Protein AF-0000000086640316 (afdb_homodimer)

Solvent-accessible surface area (backbone atoms only — not comparable to full-atom values): 26569 Å² total; per-residue (Å²): 128,86,89,76,91,77,86,80,86,77,82,91,82,86,88,75,83,75,81,79,81,77,82,80,77,76,78,78,85,74,84,68,70,74,56,56,62,60,48,48,52,52,46,47,51,46,48,49,53,45,44,47,49,49,46,50,43,46,52,51,49,54,66,62,43,79,70,62,70,73,66,68,62,66,74,60,48,73,44,58,22,76,91,43,57,69,46,12,51,75,63,55,25,41,77,38,71,64,75,37,25,34,26,30,55,71,35,43,54,71,67,53,36,49,53,46,51,54,57,43,54,33,72,84,37,67,75,32,43,56,48,38,14,70,36,76,82,63,80,45,65,51,86,40,69,71,57,50,60,63,34,61,78,35,68,38,24,24,28,44,66,55,51,44,45,42,40,42,49,49,41,54,46,56,51,33,42,72,75,59,77,30,82,42,74,46,91,74,51,68,69,54,51,53,52,36,40,51,51,42,51,48,45,70,73,46,22,70,68,68,68,57,71,46,65,61,38,73,49,57,26,41,72,38,49,40,74,80,129,84,92,74,88,71,92,77,86,90,79,84,84,87,86,82,84,82,83,75,83,81,79,84,77,82,77,80,86,76,81,71,71,82,59,62,65,68,51,52,56,55,49,51,55,47,52,52,55,46,46,50,51,49,48,54,44,46,52,54,49,53,68,62,47,78,72,64,68,72,65,70,63,69,75,60,48,73,42,56,22,76,90,42,57,68,47,12,50,76,62,53,25,41,79,38,72,64,76,37,26,34,26,30,55,70,34,43,55,71,66,54,35,49,53,46,51,54,58,44,53,33,72,84,37,68,76,30,43,56,47,38,13,69,36,76,83,64,78,46,66,52,85,41,69,72,58,50,60,63,33,61,79,36,68,38,25,23,28,45,67,55,51,44,46,41,40,41,50,48,42,54,46,55,50,34,43,72,76,60,76,29,81,42,75,47,90,75,50,68,69,54,51,53,51,36,40,50,51,43,50,49,44,70,73,44,23,70,69,67,69,57,71,44,65,63,38,70,48,56,25,42,72,39,49,40,74,81

Organism: NCBI:txid1208366

Radius of gyration: 44.13 Å; Cα contacts (8 Å, |Δi|>4): 581; chains: 2; bounding box: 99×135×116 Å

InterPro domains:
  IPR053008 Phomopsin biosynthesis-associated protein [PTHR35896] (7-208)

pLDDT: mean 74.94, std 29.85, range [15.37, 98.88]

Sequence (456 aa):
MMPSQFYTKLSQREEGAPTSAEHEHNEAPRTKSHSYVRTCAFVFLGIFAGGICVFLGFIAHETVASTSSYNSSTPTTELHCGNSSTEARALGCVFDLLTNNWMPEYCSDPYTDSEFREWVLDPQRQLGPWAYFYDEKAQQKVSSEEDLSKMIGKHVYTTTENHLAHCTFLARRMHRLIVGEIAAVAHNTFAHTMHCTSAILEGIETSQELAGSQIGSTFDVGLVSCWVMMPSQFYTKLSQREEGAPTSAEHEHNEAPRTKSHSYVRTCAFVFLGIFAGGICVFLGFIAHETVASTSSYNSSTPTTELHCGNSSTEARALGCVFDLLTNNWMPEYCSDPYTDSEFREWVLDPQRQLGPWAYFYDEKAQQKVSSEEDLSKMIGKHVYTTTENHLAHCTFLARRMHRLIVGEIAAVAHNTFAHTMHCTSAILEGIETSQELAGSQIGSTFDVGLVSCWV

Structure (mmCIF, N/CA/C/O backbone):
data_AF-0000000086640316-model_v1
#
loop_
_entity.id
_entity.type
_entity.pdbx_description
1 polymer 'Major facilitator superfamily transporter'
#
loop_
_atom_site.group_PDB
_atom_site.id
_atom_site.type_symbol
_atom_site.label_atom_id
_atom_site.label_alt_id
_atom_site.label_comp_id
_atom_site.label_asym_id
_atom_site.label_entity_id
_atom_site.label_seq_id
_atom_site.pdbx_PDB_ins_code
_atom_site.Cartn_x
_atom_site.Cartn_y
_atom_site.Cartn_z
_atom_site.occupancy
_atom_site.B_iso_or_equiv
_atom_site.auth_seq_id
_atom_site.auth_comp_id
_atom_site.auth_asym_id
_atom_site.auth_atom_id
_atom_site.pdbx_PDB_model_num
ATOM 1 N N . MET A 1 1 ? -6.305 43.719 -54.938 1 19.06 1 MET A N 1
ATOM 2 C CA . MET A 1 1 ? -5.672 44.531 -55.969 1 19.06 1 MET A CA 1
ATOM 3 C C . MET A 1 1 ? -4.914 45.688 -55.375 1 19.06 1 MET A C 1
ATOM 5 O O . MET A 1 1 ? -4.254 46.438 -56.094 1 19.06 1 MET A O 1
ATOM 9 N N . MET A 1 2 ? -5.141 46.062 -54.125 1 17.16 2 MET A N 1
ATOM 10 C CA . MET A 1 2 ? -4.816 47.5 -54.156 1 17.16 2 MET A CA 1
ATOM 11 C C . MET A 1 2 ? -3.318 47.719 -54.344 1 17.16 2 MET A C 1
ATOM 13 O O . MET A 1 2 ? -2.518 46.812 -54 1 17.16 2 MET A O 1
ATOM 17 N N . PRO A 1 3 ? -2.922 49.062 -54.156 1 17.39 3 PRO A N 1
ATOM 18 C CA . PRO A 1 3 ? -2.152 49.969 -55.031 1 17.39 3 PRO A CA 1
ATOM 19 C C . PRO A 1 3 ? -0.675 50.031 -54.656 1 17.39 3 PRO A C 1
ATOM 21 O O . PRO A 1 3 ? -0.276 49.5 -53.594 1 17.39 3 PRO A O 1
ATOM 24 N N . SER A 1 4 ? -0.244 51.219 -54.156 1 16.19 4 SER A N 1
ATOM 25 C CA . SER A 1 4 ? 0.492 52.219 -54.906 1 16.19 4 SER A CA 1
ATOM 26 C C . SER A 1 4 ? 1.957 52.281 -54.469 1 16.19 4 SER A C 1
ATOM 28 O O . SER A 1 4 ? 2.854 52.219 -55.312 1 16.19 4 SER A O 1
ATOM 30 N N . GLN A 1 5 ? 2.334 53.156 -53.406 1 16.69 5 GLN A N 1
ATOM 31 C CA . GLN A 1 5 ? 3.076 54.344 -53.844 1 16.69 5 GLN A CA 1
ATOM 32 C C . GLN A 1 5 ? 4.578 54.094 -53.844 1 16.69 5 GLN A C 1
ATOM 34 O O . GLN A 1 5 ? 5.066 53.312 -53 1 16.69 5 GLN A O 1
ATOM 39 N N . PHE A 1 6 ? 5.348 54.781 -54.562 1 16.12 6 PHE A N 1
ATOM 40 C CA . PHE A 1 6 ? 6.508 54.781 -55.438 1 16.12 6 PHE A CA 1
ATOM 41 C C . PHE A 1 6 ? 7.77 55.188 -54.688 1 16.12 6 PHE A C 1
ATOM 43 O O . PHE A 1 6 ? 8.797 54.5 -54.781 1 16.12 6 PHE A O 1
ATOM 50 N N . TYR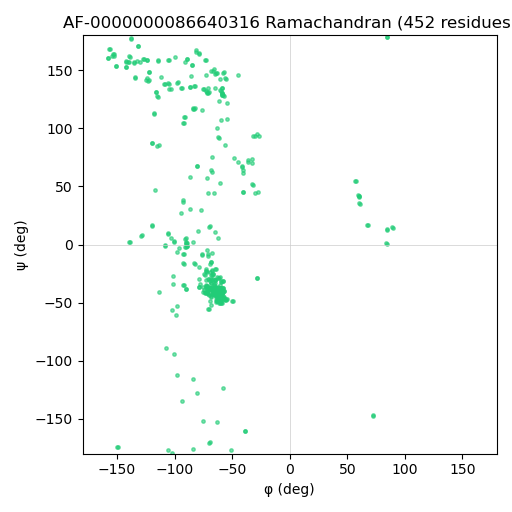 A 1 7 ? 7.852 56.406 -53.906 1 16.42 7 TYR A N 1
ATOM 51 C CA . TYR A 1 7 ? 8.781 57.312 -54.531 1 16.42 7 TYR A CA 1
ATOM 52 C C . TYR A 1 7 ? 10.219 57 -54.125 1 16.42 7 TYR A C 1
ATOM 54 O O . TYR A 1 7 ? 10.453 56.344 -53.125 1 16.42 7 TYR A O 1
ATOM 62 N N . THR A 1 8 ? 11.305 57.906 -54.625 1 15.83 8 THR A N 1
ATOM 63 C CA . THR A 1 8 ? 12.531 58.062 -55.406 1 15.83 8 THR A CA 1
ATOM 64 C C . THR A 1 8 ? 13.688 58.5 -54.5 1 15.83 8 THR A C 1
ATOM 66 O O . THR A 1 8 ? 13.75 59.656 -54.062 1 15.83 8 THR A O 1
ATOM 69 N N . LYS A 1 9 ? 13.953 57.938 -53.375 1 17.16 9 LYS A N 1
ATOM 70 C CA . LYS A 1 9 ? 14.875 58.562 -52.406 1 17.16 9 LYS A CA 1
ATOM 71 C C . LYS A 1 9 ? 16.234 58.812 -53.062 1 17.16 9 LYS A C 1
ATOM 73 O O . LYS A 1 9 ? 16.969 57.844 -53.344 1 17.16 9 LYS A O 1
ATOM 78 N N . LEU A 1 10 ? 16.297 59.906 -53.688 1 16.38 10 LEU A N 1
ATOM 79 C CA . LEU A 1 10 ? 17.328 60.281 -54.656 1 16.38 10 LEU A CA 1
ATOM 80 C C . LEU A 1 10 ? 18.703 60.344 -53.969 1 16.38 10 LEU A C 1
ATOM 82 O O . LEU A 1 10 ? 18.781 60.406 -52.75 1 16.38 10 LEU A O 1
ATOM 86 N N . SER A 1 11 ? 19.672 61.25 -54.562 1 15.37 11 SER A N 1
ATOM 87 C CA . SER A 1 11 ? 20.922 61.188 -55.312 1 15.37 11 SER A CA 1
ATOM 88 C C . SER A 1 11 ? 22.078 61.75 -54.5 1 15.37 11 SER A C 1
ATOM 90 O O . SER A 1 11 ? 23.188 61.188 -54.531 1 15.37 11 SER A O 1
ATOM 92 N N . GLN A 1 12 ? 21.969 62.969 -53.656 1 16.11 12 GLN A N 1
ATOM 93 C CA . GLN A 1 12 ? 22.844 64 -54.156 1 16.11 12 GLN A CA 1
ATOM 94 C C . GLN A 1 12 ? 24.281 63.812 -53.688 1 16.11 12 GLN A C 1
ATOM 96 O O . GLN A 1 12 ? 24.516 63.25 -52.594 1 16.11 12 GLN A O 1
ATOM 101 N N . ARG A 1 13 ? 25.312 64.625 -54.344 1 16.19 13 ARG A N 1
ATOM 102 C CA . ARG A 1 13 ? 26.625 64.562 -54.969 1 16.19 13 ARG A CA 1
ATOM 103 C C . ARG A 1 13 ? 27.719 65 -54 1 16.19 13 ARG A C 1
ATOM 105 O O . ARG A 1 13 ? 28.766 64.312 -53.906 1 16.19 13 ARG A O 1
ATOM 112 N N . GLU A 1 14 ? 27.688 66.375 -53.438 1 16.97 14 GLU A N 1
ATOM 113 C CA . GLU A 1 14 ? 28.734 67.188 -54.031 1 16.97 14 GLU A CA 1
ATOM 114 C C . GLU A 1 14 ? 30.094 66.938 -53.375 1 16.97 14 GLU A C 1
ATOM 116 O O . GLU A 1 14 ? 30.172 66.188 -52.375 1 16.97 14 GLU A O 1
ATOM 121 N N . GLU A 1 15 ? 30.797 68.125 -52.906 1 18.8 15 GLU A N 1
ATOM 122 C CA . GLU A 1 15 ? 31.969 68.875 -53.344 1 18.8 15 GLU A CA 1
ATOM 123 C C . GLU A 1 15 ? 33.188 68.562 -52.5 1 18.8 15 GLU A C 1
ATOM 125 O O . GLU A 1 15 ? 33.094 68 -51.406 1 18.8 15 GLU A O 1
ATOM 130 N N . GLY A 1 16 ? 34.406 69.25 -52.812 1 19.17 16 GLY A N 1
ATOM 131 C CA . GLY A 1 16 ? 35.812 69.125 -53.188 1 19.17 16 GLY A CA 1
ATOM 132 C C . GLY A 1 16 ? 36.75 69.375 -52 1 19.17 16 GLY A C 1
ATOM 133 O O . GLY A 1 16 ? 37.969 69.375 -52.188 1 19.17 16 GLY A O 1
ATOM 134 N N . ALA A 1 17 ? 36.281 69.562 -50.781 1 18.78 17 ALA A N 1
ATOM 135 C CA . ALA A 1 17 ? 37.125 70.625 -50.156 1 18.78 17 ALA A CA 1
ATOM 136 C C . ALA A 1 17 ? 38.562 70.125 -50 1 18.78 17 ALA A C 1
ATOM 138 O O . ALA A 1 17 ? 38.812 69 -49.594 1 18.78 17 ALA A O 1
ATOM 139 N N . PRO A 1 18 ? 39.562 71 -50.375 1 20.92 18 PRO A N 1
ATOM 140 C CA . PRO A 1 18 ? 40.938 70.812 -50.812 1 20.92 18 PRO A CA 1
ATOM 141 C C . PRO A 1 18 ? 41.906 70.562 -49.656 1 20.92 18 PRO A C 1
ATOM 143 O O . PRO A 1 18 ? 43.094 70.375 -49.875 1 20.92 18 PRO A O 1
ATOM 146 N N . THR A 1 19 ? 41.469 70.312 -48.438 1 19.72 19 THR A N 1
ATOM 147 C CA . THR A 1 19 ? 42.312 70.938 -47.438 1 19.72 19 THR A CA 1
ATOM 148 C C . THR A 1 19 ? 43.75 70.438 -47.594 1 19.72 19 THR A C 1
ATOM 150 O O . THR A 1 19 ? 44 69.312 -47.938 1 19.72 19 THR A O 1
ATOM 153 N N . SER A 1 20 ? 44.75 71.375 -47.25 1 19.83 20 SER A N 1
ATOM 154 C CA . SER A 1 20 ? 46.125 71.75 -47.469 1 19.83 20 SER A CA 1
ATOM 155 C C . SER A 1 20 ? 47.094 70.75 -46.812 1 19.83 20 SER A C 1
ATOM 157 O O . SER A 1 20 ? 46.812 70.25 -45.75 1 19.83 20 SER A O 1
ATOM 159 N N . ALA A 1 21 ? 48.188 70.312 -47.562 1 19.67 21 ALA A N 1
ATOM 160 C CA . ALA A 1 21 ? 49.188 69.25 -47.531 1 19.67 21 ALA A CA 1
ATOM 161 C C . ALA A 1 21 ? 50.281 69.562 -46.5 1 19.67 21 ALA A C 1
ATOM 163 O O . ALA A 1 21 ? 51.25 68.812 -46.438 1 19.67 21 ALA A O 1
ATOM 164 N N . GLU A 1 22 ? 49.875 70.312 -45.438 1 20.78 22 GLU A N 1
ATOM 165 C CA . GLU A 1 22 ? 51.125 71 -45.031 1 20.78 22 GLU A CA 1
ATOM 166 C C . GLU A 1 22 ? 52.25 69.938 -44.875 1 20.78 22 GLU A C 1
ATOM 168 O O . GLU A 1 22 ? 51.969 68.75 -44.719 1 20.78 22 GLU A O 1
ATOM 173 N N . HIS A 1 23 ? 53.469 70.562 -44.406 1 21.5 23 HIS A N 1
ATOM 174 C CA . HIS A 1 23 ? 54.938 70.5 -44.5 1 21.5 23 HIS A CA 1
ATOM 175 C C . HIS A 1 23 ? 55.531 69.375 -43.688 1 21.5 23 HIS A C 1
ATOM 177 O O . HIS A 1 23 ? 55.062 69.062 -42.562 1 21.5 23 HIS A O 1
ATOM 183 N N . GLU A 1 24 ? 56.188 68.375 -44.344 1 22.91 24 GLU A N 1
ATOM 184 C CA . GLU A 1 24 ? 56.844 67.125 -44.125 1 22.91 24 GLU A CA 1
ATOM 185 C C . GLU A 1 24 ? 58.031 67.25 -43.188 1 22.91 24 GLU A C 1
ATOM 187 O O . GLU A 1 24 ? 59.062 67.75 -43.562 1 22.91 24 GLU A O 1
ATOM 192 N N . HIS A 1 25 ? 57.75 67.875 -41.969 1 22.72 25 HIS A N 1
ATOM 193 C CA . HIS A 1 25 ? 58.969 68.125 -41.188 1 22.72 25 HIS A CA 1
ATOM 194 C C . HIS A 1 25 ? 59.781 66.812 -41 1 22.72 25 HIS A C 1
ATOM 196 O O . HIS A 1 25 ? 59.219 65.75 -40.781 1 22.72 25 HIS A O 1
ATOM 202 N N . ASN A 1 26 ? 61.031 66.875 -41.469 1 21.77 26 ASN A N 1
ATOM 203 C CA . ASN A 1 26 ? 62.094 65.875 -41.719 1 21.77 26 ASN A CA 1
ATOM 204 C C . ASN A 1 26 ? 62.656 65.312 -40.438 1 21.77 26 ASN A C 1
ATOM 206 O O . ASN A 1 26 ? 63.656 64.625 -40.438 1 21.77 26 ASN A O 1
ATOM 210 N N . GLU A 1 27 ? 62.031 65.438 -39.25 1 25.8 27 GLU A N 1
ATOM 211 C CA . GLU A 1 27 ? 62.906 65.375 -38.094 1 25.8 27 GLU A CA 1
ATOM 212 C C . GLU A 1 27 ? 63.688 64.062 -38.094 1 25.8 27 GLU A C 1
ATOM 214 O O . GLU A 1 27 ? 63.219 63.062 -38.594 1 25.8 27 GLU A O 1
ATOM 219 N N . ALA A 1 28 ? 64.938 64.188 -37.531 1 28.12 28 ALA A N 1
ATOM 220 C CA . ALA A 1 28 ? 66.188 63.438 -37.5 1 28.12 28 ALA A CA 1
ATOM 221 C C . ALA A 1 28 ? 66 62.094 -36.781 1 28.12 28 ALA A C 1
ATOM 223 O O . ALA A 1 28 ? 65.125 62 -35.938 1 28.12 28 ALA A O 1
ATOM 224 N N . PRO A 1 29 ? 66.75 61 -37.219 1 29.17 29 PRO A N 1
ATOM 225 C CA . PRO A 1 29 ? 66.688 59.562 -37.062 1 29.17 29 PRO A CA 1
ATOM 226 C C . PRO A 1 29 ? 67.062 59.094 -35.656 1 29.17 29 PRO A C 1
ATOM 228 O O . PRO A 1 29 ? 68.188 59.312 -35.219 1 29.17 29 PRO A O 1
ATOM 231 N N . ARG A 1 30 ? 66.312 59.625 -34.594 1 27.83 30 ARG A N 1
ATOM 232 C CA . ARG A 1 30 ? 66.812 59.312 -33.281 1 27.83 30 ARG A CA 1
ATOM 233 C C . ARG A 1 30 ? 67.188 57.812 -33.188 1 27.83 30 ARG A C 1
ATOM 235 O O . ARG A 1 30 ? 66.625 57 -33.875 1 27.83 30 ARG A O 1
ATOM 242 N N . THR A 1 31 ? 68.25 57.625 -32.375 1 28.81 31 THR A N 1
ATOM 243 C CA . THR A 1 31 ? 69.188 56.562 -32.031 1 28.81 31 THR A CA 1
ATOM 244 C C . THR A 1 31 ? 68.438 55.406 -31.391 1 28.81 31 THR A C 1
ATOM 246 O O . THR A 1 31 ? 67.75 55.562 -30.406 1 28.81 31 THR A O 1
ATOM 249 N N . LYS A 1 32 ? 68.125 54.312 -32.125 1 32 32 LYS A N 1
ATOM 250 C CA . LYS A 1 32 ? 67.312 53.094 -32.031 1 32 32 LYS A CA 1
ATOM 251 C C . LYS A 1 32 ? 67.938 52.156 -30.938 1 32 32 LYS A C 1
ATOM 253 O O . LYS A 1 32 ? 67.438 51.031 -30.766 1 32 32 LYS A O 1
ATOM 258 N N . SER A 1 33 ? 69.125 52.562 -30.438 1 34.53 33 SER A N 1
ATOM 259 C CA . SER A 1 33 ? 69.812 51.312 -30.125 1 34.53 33 SER A CA 1
ATOM 260 C C . SER A 1 33 ? 69.188 50.625 -28.906 1 34.53 33 SER A C 1
ATOM 262 O O . SER A 1 33 ? 69.312 49.438 -28.75 1 34.53 33 SER A O 1
ATOM 264 N N . HIS A 1 34 ? 68.75 51.5 -27.953 1 37.19 34 HIS A N 1
ATOM 265 C CA . HIS A 1 34 ? 68.562 50.875 -26.641 1 37.19 34 HIS A CA 1
ATOM 266 C C . HIS A 1 34 ? 67.375 49.969 -26.625 1 37.19 34 HIS A C 1
ATOM 268 O O . HIS A 1 34 ? 67 49.438 -25.578 1 37.19 34 HIS A O 1
ATOM 274 N N . SER A 1 35 ? 66.625 49.938 -27.75 1 38.25 35 SER A N 1
ATOM 275 C CA . SER A 1 35 ? 65.312 49.312 -27.672 1 38.25 35 SER A CA 1
ATOM 276 C C . SER A 1 35 ? 65.375 47.781 -27.562 1 38.25 35 SER A C 1
ATOM 278 O O . SER A 1 35 ? 64.438 47.125 -27.156 1 38.25 35 SER A O 1
ATOM 280 N N . TYR A 1 36 ? 66.625 47.344 -28.078 1 42.19 36 TYR A N 1
ATOM 281 C CA . TYR A 1 36 ? 66.562 45.906 -28.281 1 42.19 36 TYR A CA 1
ATOM 282 C C . TYR A 1 36 ? 66.562 45.156 -26.953 1 42.19 36 TYR A C 1
ATOM 284 O O . TYR A 1 36 ? 65.875 44.125 -26.812 1 42.19 36 TYR A O 1
ATOM 292 N N . VAL A 1 37 ? 67.375 45.719 -26.016 1 47.97 37 VAL A N 1
ATOM 293 C CA . VAL A 1 37 ? 67.688 44.938 -24.828 1 47.97 37 VAL A CA 1
ATOM 294 C C . VAL A 1 37 ? 66.438 44.875 -23.953 1 47.97 37 VAL A C 1
ATOM 296 O O . VAL A 1 37 ? 66.125 43.875 -23.328 1 47.97 37 VAL A O 1
ATOM 299 N N . ARG A 1 38 ? 65.75 46.094 -23.906 1 45.25 38 ARG A N 1
ATOM 300 C CA . ARG A 1 38 ? 64.562 46.094 -23.047 1 45.25 38 ARG A CA 1
ATOM 301 C C . ARG A 1 38 ? 63.469 45.188 -23.625 1 45.25 38 ARG A C 1
ATOM 303 O O . ARG A 1 38 ? 62.656 44.625 -22.891 1 45.25 38 ARG A O 1
ATOM 310 N N . THR A 1 39 ? 63.594 45.062 -25.016 1 47.84 39 THR A N 1
ATOM 311 C CA . THR A 1 39 ? 62.594 44.188 -25.594 1 47.84 39 THR A CA 1
ATOM 312 C C . THR A 1 39 ? 62.875 42.719 -25.25 1 47.84 39 THR A C 1
ATOM 314 O O . THR A 1 39 ? 61.938 41.969 -24.984 1 47.84 39 THR A O 1
ATOM 317 N N . CYS A 1 40 ? 64.188 42.5 -25.109 1 51.69 40 CYS A N 1
ATOM 318 C CA . CYS A 1 40 ? 64.5 41.094 -24.828 1 51.69 40 CYS A CA 1
ATOM 319 C C . CYS A 1 40 ? 64.062 40.719 -23.406 1 51.69 40 CYS A C 1
ATOM 321 O O . CYS A 1 40 ? 63.594 39.625 -23.156 1 51.69 40 CYS A O 1
ATOM 323 N N . ALA A 1 41 ? 64.375 41.688 -22.484 1 53.5 41 ALA A N 1
ATOM 324 C CA . ALA A 1 41 ? 64 41.375 -21.094 1 53.5 41 ALA A CA 1
ATOM 325 C C . ALA A 1 41 ? 62.5 41.25 -20.922 1 53.5 41 ALA A C 1
ATOM 327 O O . ALA A 1 41 ? 62.031 40.406 -20.172 1 53.5 41 ALA A O 1
ATOM 328 N N . PHE A 1 42 ? 61.75 42.125 -21.625 1 51.81 42 PHE A N 1
ATOM 329 C CA . PHE A 1 42 ? 60.312 42 -21.5 1 51.81 42 PHE A CA 1
ATOM 330 C C . PHE A 1 42 ? 59.812 40.719 -22.156 1 51.81 42 PHE A C 1
ATOM 332 O O . PHE A 1 42 ? 58.875 40.094 -21.688 1 51.81 42 PHE A O 1
ATOM 339 N N . VAL A 1 43 ? 60.656 40.25 -23.203 1 51.59 43 VAL A N 1
ATOM 340 C CA . VAL A 1 43 ? 60.25 39 -23.812 1 51.59 43 VAL A CA 1
ATOM 341 C C . VAL A 1 43 ? 60.531 37.844 -22.844 1 51.59 43 VAL A C 1
ATOM 343 O O . VAL A 1 43 ? 59.719 36.938 -22.703 1 51.59 43 VAL A O 1
ATOM 346 N N . PHE A 1 44 ? 61.625 38 -22.109 1 56.09 44 PHE A N 1
ATOM 347 C CA . PHE A 1 44 ? 61.938 36.906 -21.188 1 56.09 44 PHE A CA 1
ATOM 348 C C . PHE A 1 44 ? 60.969 36.938 -20 1 56.09 44 PHE A C 1
ATOM 350 O O . PHE A 1 44 ? 60.531 35.875 -19.547 1 56.09 44 PHE A O 1
ATOM 357 N N . LEU A 1 45 ? 60.688 38.156 -19.5 1 55.75 45 LEU A N 1
ATOM 358 C CA . LEU A 1 45 ? 59.719 38.188 -18.406 1 55.75 45 LEU A CA 1
ATOM 359 C C . LEU A 1 45 ? 58.344 37.719 -18.875 1 55.75 45 LEU A C 1
ATOM 361 O O . LEU A 1 45 ? 57.594 37.094 -18.125 1 55.75 45 LEU A O 1
ATOM 365 N N . GLY A 1 46 ? 58.031 37.969 -20.172 1 50.88 46 GLY A N 1
ATOM 366 C CA . GLY A 1 46 ? 56.812 37.438 -20.719 1 50.88 46 GLY A CA 1
ATOM 367 C C . GLY A 1 46 ? 56.812 35.938 -20.844 1 50.88 46 GLY A C 1
ATOM 368 O O . GLY A 1 46 ? 55.812 35.281 -20.562 1 50.88 46 GLY A O 1
ATOM 369 N N . ILE A 1 47 ? 58.031 35.438 -21.203 1 57.44 47 ILE A N 1
ATOM 370 C CA . ILE A 1 47 ? 58.125 34 -21.344 1 57.44 47 ILE A CA 1
ATOM 371 C C . ILE A 1 47 ? 58.094 33.344 -19.969 1 57.44 47 ILE A C 1
ATOM 373 O O . ILE A 1 47 ? 57.406 32.312 -19.766 1 57.44 47 ILE A O 1
ATOM 377 N N . PHE A 1 48 ? 58.719 34 -19 1 56.19 48 PHE A N 1
ATOM 378 C CA . PHE A 1 48 ? 58.688 33.438 -17.656 1 56.19 48 PHE A CA 1
ATOM 379 C C . PHE A 1 48 ? 57.312 33.531 -17.047 1 56.19 48 PHE A C 1
ATOM 381 O O . PHE A 1 48 ? 56.844 32.594 -16.406 1 56.19 48 PHE A O 1
ATOM 388 N N . ALA A 1 49 ? 56.656 34.719 -17.234 1 57.56 49 ALA A N 1
ATOM 389 C CA . ALA A 1 49 ? 55.281 34.844 -16.75 1 57.56 49 ALA A CA 1
ATOM 390 C C . ALA A 1 49 ? 54.375 33.906 -17.516 1 57.56 49 ALA A C 1
ATOM 392 O O . ALA A 1 49 ? 53.406 33.375 -16.953 1 57.56 49 ALA A O 1
ATOM 393 N N . GLY A 1 50 ? 54.719 33.719 -18.797 1 54.16 50 GLY A N 1
ATOM 394 C CA . GLY A 1 50 ? 53.938 32.75 -19.562 1 54.16 50 GLY A CA 1
ATOM 395 C C . GLY A 1 50 ? 54.188 31.312 -19.125 1 54.16 50 GLY A C 1
ATOM 396 O O . GLY A 1 50 ? 53.25 30.5 -19.078 1 54.16 50 GLY A O 1
ATOM 397 N N . GLY A 1 51 ? 55.438 31.109 -18.797 1 53.69 51 GLY A N 1
ATOM 398 C CA . GLY A 1 51 ? 55.75 29.766 -18.297 1 53.69 51 GLY A CA 1
ATOM 399 C C . GLY A 1 51 ? 55.094 29.484 -16.953 1 53.69 51 GLY A C 1
ATOM 400 O O . GLY A 1 51 ? 54.656 28.359 -16.703 1 53.69 51 GLY A O 1
ATOM 401 N N . ILE A 1 52 ? 55.125 30.469 -16.078 1 56.94 52 ILE A N 1
ATOM 402 C CA . ILE A 1 52 ? 54.5 30.281 -14.773 1 56.94 52 ILE A CA 1
ATOM 403 C C . ILE A 1 52 ? 53 30.109 -14.961 1 56.94 52 ILE A C 1
ATOM 405 O O . ILE A 1 52 ? 52.375 29.25 -14.328 1 56.94 52 ILE A O 1
ATOM 409 N N . CYS A 1 53 ? 52.406 30.891 -15.898 1 53.03 53 CYS A N 1
ATOM 410 C CA . CYS A 1 53 ? 51 30.688 -16.141 1 53.03 53 CYS A CA 1
ATOM 411 C C . CYS A 1 53 ? 50.75 29.312 -16.766 1 53.03 53 CYS A C 1
ATOM 413 O O . CYS A 1 53 ? 49.781 28.641 -16.422 1 53.03 53 CYS A O 1
ATOM 415 N N . VAL A 1 54 ? 51.625 28.906 -17.734 1 54.19 54 VAL A N 1
ATOM 416 C CA . VAL A 1 54 ? 51.438 27.578 -18.297 1 54.19 54 VAL A CA 1
ATOM 417 C C . VAL A 1 54 ? 51.781 26.531 -17.219 1 54.19 54 VAL A C 1
ATOM 419 O O . VAL A 1 54 ? 51.062 25.516 -17.109 1 54.19 54 VAL A O 1
ATOM 422 N N . PHE A 1 55 ? 52.781 26.75 -16.391 1 51.84 55 PHE A N 1
ATOM 423 C CA . PHE A 1 55 ? 53.125 25.812 -15.32 1 51.84 55 PHE A CA 1
ATOM 424 C C . PHE A 1 55 ? 52.062 25.812 -14.242 1 51.84 55 PHE A C 1
ATOM 426 O O . PHE A 1 55 ? 51.625 24.75 -13.773 1 51.84 55 PHE A O 1
ATOM 433 N N . LEU A 1 56 ? 51.625 26.938 -13.742 1 52.69 56 LEU A N 1
ATOM 434 C CA . LEU A 1 56 ? 50.5 26.969 -12.812 1 52.69 56 LEU A CA 1
ATOM 435 C C . LEU A 1 56 ? 49.219 26.438 -13.477 1 52.69 56 LEU A C 1
ATOM 437 O O . LEU A 1 56 ? 48.406 25.781 -12.828 1 52.69 56 LEU A O 1
ATOM 441 N N . GLY A 1 57 ? 49 26.734 -14.758 1 47.88 57 GLY A N 1
ATOM 442 C CA . GLY A 1 57 ? 47.938 26.078 -15.492 1 47.88 57 GLY A CA 1
ATOM 443 C C . GLY A 1 57 ? 48.125 24.578 -15.586 1 47.88 57 GLY A C 1
ATOM 444 O O . GLY A 1 57 ? 47.125 23.828 -15.523 1 47.88 57 GLY A O 1
ATOM 445 N N . PHE A 1 58 ? 49.375 24.219 -15.883 1 47.19 58 PHE A N 1
ATOM 446 C CA . PHE A 1 58 ? 49.625 22.781 -15.922 1 47.19 58 PHE A CA 1
ATOM 447 C C . PHE A 1 58 ? 49.406 22.172 -14.539 1 47.19 58 PHE A C 1
ATOM 449 O O . PHE A 1 58 ? 48.812 21.094 -14.414 1 47.19 58 PHE A O 1
ATOM 456 N N . ILE A 1 59 ? 49.969 22.734 -13.461 1 46.16 59 ILE A N 1
ATOM 457 C CA . ILE A 1 59 ? 49.719 22.219 -12.125 1 46.16 59 ILE A CA 1
ATOM 458 C C . ILE A 1 59 ? 48.219 22.312 -11.797 1 46.16 59 ILE A C 1
ATOM 460 O O . ILE A 1 59 ? 47.656 21.391 -11.219 1 46.16 59 ILE A O 1
ATOM 464 N N . ALA A 1 60 ? 47.594 23.531 -12.047 1 43.81 60 ALA A N 1
ATOM 465 C CA . ALA A 1 60 ? 46.156 23.594 -11.859 1 43.81 60 ALA A CA 1
ATOM 466 C C . ALA A 1 60 ? 45.438 22.594 -12.773 1 43.81 60 ALA A C 1
ATOM 468 O O . ALA A 1 60 ? 44.438 22.016 -12.391 1 43.81 60 ALA A O 1
ATOM 469 N N . HIS A 1 61 ? 45.938 22.516 -14.031 1 41.91 61 HIS A N 1
ATOM 470 C CA . HIS A 1 61 ? 45.312 21.516 -14.898 1 41.91 61 HIS A CA 1
ATOM 471 C C . HIS A 1 61 ? 45.562 20.109 -14.391 1 41.91 61 HIS A C 1
ATOM 473 O O . HIS A 1 61 ? 44.719 19.234 -14.5 1 41.91 61 HIS A O 1
ATOM 479 N N . GLU A 1 62 ? 46.812 19.891 -13.984 1 40.38 62 GLU A N 1
ATOM 480 C CA . GLU A 1 62 ? 47.031 18.516 -13.523 1 40.38 62 GLU A CA 1
ATOM 481 C C . GLU A 1 62 ? 46.281 18.266 -12.219 1 40.38 62 GLU A C 1
ATOM 483 O O . GLU A 1 62 ? 46.094 17.109 -11.82 1 40.38 62 GLU A O 1
ATOM 488 N N . THR A 1 63 ? 46.25 19.312 -11.32 1 38.72 63 THR A N 1
ATOM 489 C CA . THR A 1 63 ? 45.531 18.984 -10.086 1 38.72 63 THR A CA 1
ATOM 490 C C . THR A 1 63 ? 44.031 18.844 -10.359 1 38.72 63 THR A C 1
ATOM 492 O O . THR A 1 63 ? 43.281 18.484 -9.461 1 38.72 63 THR A O 1
ATOM 495 N N . VAL A 1 64 ? 43.531 19.594 -11.328 1 38.97 64 VAL A N 1
ATOM 496 C CA . VAL A 1 64 ? 42.156 19.203 -11.586 1 38.97 64 VAL A CA 1
ATOM 497 C C . VAL A 1 64 ? 42.094 17.75 -12.055 1 38.97 64 VAL A C 1
ATOM 499 O O . VAL A 1 64 ? 41.812 17.484 -13.227 1 38.97 64 VAL A O 1
ATOM 502 N N . ALA A 1 65 ? 43.281 17.109 -12.023 1 28.91 65 ALA A N 1
ATOM 503 C CA . ALA A 1 65 ? 43.219 15.727 -12.516 1 28.91 65 ALA A CA 1
ATOM 504 C C . ALA A 1 65 ? 41.938 15.047 -12.07 1 28.91 65 ALA A C 1
ATOM 506 O O . ALA A 1 65 ? 41.25 15.539 -11.164 1 28.91 65 ALA A O 1
ATOM 507 N N . SER A 1 66 ? 42.062 13.688 -12.148 1 31.58 66 SER A N 1
ATOM 508 C CA . SER A 1 66 ? 41.188 12.539 -12.25 1 31.58 66 SER A CA 1
ATOM 509 C C . SER A 1 66 ? 40.344 12.375 -10.984 1 31.58 66 SER A C 1
ATOM 511 O O . SER A 1 66 ? 40.812 11.844 -9.977 1 31.58 66 SER A O 1
ATOM 513 N N . THR A 1 67 ? 39.781 13.461 -10.469 1 32.03 67 THR A N 1
ATOM 514 C CA . THR A 1 67 ? 38.75 12.867 -9.656 1 32.03 67 THR A CA 1
ATOM 515 C C . THR A 1 67 ? 38.094 11.703 -10.398 1 32.03 67 THR A C 1
ATOM 517 O O . THR A 1 67 ? 37.406 11.906 -11.422 1 32.03 67 THR A O 1
ATOM 520 N N . SER A 1 68 ? 38.844 10.648 -10.617 1 31.58 68 SER A N 1
ATOM 521 C CA . SER A 1 68 ? 38.062 9.438 -10.875 1 31.58 68 SER A CA 1
ATOM 522 C C . SER A 1 68 ? 36.812 9.406 -10.039 1 31.58 68 SER A C 1
ATOM 524 O O . SER A 1 68 ? 36.844 9.391 -8.805 1 31.58 68 SER A O 1
ATOM 526 N N . SER A 1 69 ? 35.906 10.25 -10.43 1 34.44 69 SER A N 1
ATOM 527 C CA . SER A 1 69 ? 34.625 9.766 -9.953 1 34.44 69 SER A CA 1
ATOM 528 C C . SER A 1 69 ? 34.562 8.242 -9.906 1 34.44 69 SER A C 1
ATOM 530 O O . SER A 1 69 ? 34.719 7.582 -10.938 1 34.44 69 SER A O 1
ATOM 532 N N . TYR A 1 70 ? 35.312 7.668 -8.953 1 32.19 70 TYR A N 1
ATOM 533 C CA . TYR A 1 70 ? 34.812 6.332 -8.648 1 32.19 70 TYR A CA 1
ATOM 534 C C . TYR A 1 70 ? 33.312 6.258 -8.82 1 32.19 70 TYR A C 1
ATOM 536 O O . TYR A 1 70 ? 32.531 6.715 -7.957 1 32.19 70 TYR A O 1
ATOM 544 N N . ASN A 1 71 ? 32.844 6.699 -9.977 1 36.38 71 ASN A N 1
ATOM 545 C CA . ASN A 1 71 ? 31.578 6.023 -10.219 1 36.38 71 ASN A CA 1
ATOM 546 C C . ASN A 1 71 ? 31.641 4.551 -9.82 1 36.38 71 ASN A C 1
ATOM 548 O O . ASN A 1 71 ? 32.188 3.73 -10.555 1 36.38 71 ASN A O 1
ATOM 552 N N . SER A 1 72 ? 32.156 4.184 -8.742 1 38.78 72 SER A N 1
ATOM 553 C CA . SER A 1 72 ? 31.812 2.807 -8.398 1 38.78 72 SER A CA 1
ATOM 554 C C . SER A 1 72 ? 30.469 2.41 -8.984 1 38.78 72 SER A C 1
ATOM 556 O O . SER A 1 72 ? 29.422 2.719 -8.406 1 38.78 72 SER A O 1
ATOM 558 N N . SER A 1 73 ? 30.203 2.703 -10.18 1 43.94 73 SER A N 1
ATOM 559 C CA . SER A 1 73 ? 29.094 1.917 -10.719 1 43.94 73 SER A CA 1
ATOM 560 C C . SER A 1 73 ? 29.188 0.461 -10.273 1 43.94 73 SER A C 1
ATOM 562 O O . SER A 1 73 ? 30.062 -0.279 -10.711 1 43.94 73 SER A O 1
ATOM 564 N N . THR A 1 74 ? 29.141 0.13 -9.086 1 51.31 74 THR A N 1
ATOM 565 C CA . THR A 1 74 ? 28.969 -1.297 -8.828 1 51.31 74 THR A CA 1
ATOM 566 C C . THR A 1 74 ? 28.25 -1.978 -9.992 1 51.31 74 THR A C 1
ATOM 568 O O . THR A 1 74 ? 27.156 -1.568 -10.383 1 51.31 74 THR A O 1
ATOM 571 N N . PRO A 1 75 ? 28.984 -2.525 -10.938 1 51.88 75 PRO A N 1
ATOM 572 C CA . PRO A 1 75 ? 28.328 -3.232 -12.031 1 51.88 75 PRO A CA 1
ATOM 573 C C . PRO A 1 75 ? 27 -3.877 -11.617 1 51.88 75 PRO A C 1
ATOM 575 O O . PRO A 1 75 ? 26.969 -4.656 -10.664 1 51.88 75 PRO A O 1
ATOM 578 N N . THR A 1 76 ? 25.969 -3.188 -11.812 1 73.94 76 THR A N 1
ATOM 579 C CA . THR A 1 76 ? 24.672 -3.795 -11.578 1 73.94 76 THR A CA 1
ATOM 580 C C . THR A 1 76 ? 24.453 -4.988 -12.508 1 73.94 76 THR A C 1
ATOM 582 O O . THR A 1 76 ? 24.672 -4.887 -13.719 1 73.94 76 THR A O 1
ATOM 585 N N . THR A 1 77 ? 24.812 -6.25 -12.102 1 88.94 77 THR A N 1
ATOM 586 C CA . THR A 1 77 ? 24.516 -7.484 -12.828 1 88.94 77 THR A CA 1
ATOM 587 C C . THR A 1 77 ? 23.016 -7.801 -12.781 1 88.94 77 THR A C 1
ATOM 589 O O . THR A 1 77 ? 22.391 -7.648 -11.734 1 88.94 77 THR A O 1
ATOM 592 N N . GLU A 1 78 ? 22.609 -8.062 -13.945 1 92.75 78 GLU A N 1
ATOM 593 C CA . GLU A 1 78 ? 21.203 -8.477 -14.023 1 92.75 78 GLU A CA 1
ATOM 594 C C . GLU A 1 78 ? 21.062 -9.969 -13.742 1 92.75 78 GLU A C 1
ATOM 596 O O . GLU A 1 78 ? 21.688 -10.797 -14.414 1 92.75 78 GLU A O 1
ATOM 601 N N . LEU A 1 79 ? 20.391 -10.305 -12.742 1 96 79 LEU A N 1
ATOM 602 C CA . LEU A 1 79 ? 20.016 -11.688 -12.477 1 96 79 LEU A CA 1
ATOM 603 C C . LEU A 1 79 ? 18.766 -12.07 -13.266 1 96 79 LEU A C 1
ATOM 605 O O . LEU A 1 79 ? 17.828 -11.281 -13.367 1 96 79 LEU A O 1
ATOM 609 N N . HIS A 1 80 ? 18.797 -13.297 -13.867 1 96.5 80 HIS A N 1
ATOM 610 C CA . HIS A 1 80 ? 17.656 -13.734 -14.672 1 96.5 80 HIS A CA 1
ATOM 611 C C . HIS A 1 80 ? 17.234 -15.148 -14.305 1 96.5 80 HIS A C 1
ATOM 613 O O . HIS A 1 80 ? 17.953 -15.859 -13.602 1 96.5 80 HIS A O 1
ATOM 619 N N . CYS A 1 81 ? 16.078 -15.562 -14.844 1 97.88 81 CYS A N 1
ATOM 620 C CA . CYS A 1 81 ? 15.516 -16.859 -14.484 1 97.88 81 CYS A CA 1
ATOM 621 C C . CYS A 1 81 ? 15.391 -17.75 -15.711 1 97.88 81 CYS A C 1
ATOM 623 O O . CYS A 1 81 ? 14.633 -18.719 -15.695 1 97.88 81 CYS A O 1
ATOM 625 N N . GLY A 1 82 ? 16.078 -17.406 -16.781 1 97.81 82 GLY A N 1
ATOM 626 C CA . GLY A 1 82 ? 16.016 -18.234 -17.969 1 97.81 82 GLY A CA 1
ATOM 627 C C . GLY A 1 82 ? 14.695 -18.141 -18.703 1 97.81 82 GLY A C 1
ATOM 628 O O . GLY A 1 82 ? 14.102 -17.062 -18.781 1 97.81 82 GLY A O 1
ATOM 629 N N . ASN A 1 83 ? 14.258 -19.312 -19.375 1 97.19 83 ASN A N 1
ATOM 630 C CA . ASN A 1 83 ? 13.109 -19.25 -20.281 1 97.19 83 ASN A CA 1
ATOM 631 C C . ASN A 1 83 ? 12.078 -20.328 -19.938 1 97.19 83 ASN A C 1
ATOM 633 O O . ASN A 1 83 ? 11.109 -20.516 -20.672 1 97.19 83 ASN A O 1
ATOM 637 N N . SER A 1 84 ? 12.273 -21 -18.828 1 97.31 84 SER A N 1
ATOM 638 C CA . SER A 1 84 ? 11.336 -22.047 -18.406 1 97.31 84 SER A CA 1
ATOM 639 C C . SER A 1 84 ? 11.375 -22.234 -16.891 1 97.31 84 SER A C 1
ATOM 641 O O . SER A 1 84 ? 12.312 -21.781 -16.234 1 97.31 84 SER A O 1
ATOM 643 N N . SER A 1 85 ? 10.312 -22.875 -16.375 1 97.81 85 SER A N 1
ATOM 644 C CA . SER A 1 85 ? 10.297 -23.141 -14.945 1 97.81 85 SER A CA 1
ATOM 645 C C . SER A 1 85 ? 11.453 -24.047 -14.539 1 97.81 85 SER A C 1
ATOM 647 O O . SER A 1 85 ? 12.031 -23.875 -13.461 1 97.81 85 SER A O 1
ATOM 649 N N . THR A 1 86 ? 11.773 -24.969 -15.375 1 98 86 THR A N 1
ATOM 650 C CA . THR A 1 86 ? 12.891 -25.859 -15.109 1 98 86 THR A CA 1
ATOM 651 C C . THR A 1 86 ? 14.203 -25.078 -15.047 1 98 86 THR A C 1
ATOM 653 O O . THR A 1 86 ? 15 -25.266 -14.125 1 98 86 THR A O 1
ATOM 656 N N . GLU A 1 87 ? 14.43 -24.25 -16.016 1 98.25 87 GLU A N 1
ATOM 657 C CA . GLU A 1 87 ? 15.633 -23.422 -16.016 1 98.25 87 GLU A CA 1
ATOM 658 C C . GLU A 1 87 ? 15.648 -22.469 -14.82 1 98.25 87 GLU A C 1
ATOM 660 O O . GLU A 1 87 ? 16.703 -22.25 -14.219 1 98.25 87 GLU A O 1
ATOM 665 N N . ALA A 1 88 ? 14.516 -21.906 -14.555 1 98.62 88 ALA A N 1
ATOM 666 C CA . ALA A 1 88 ? 14.414 -21 -13.406 1 98.62 88 ALA A CA 1
ATOM 667 C C . ALA A 1 88 ? 14.875 -21.688 -12.125 1 98.62 88 ALA A C 1
ATOM 669 O O . ALA A 1 88 ? 15.688 -21.141 -11.375 1 98.62 88 ALA A O 1
ATOM 670 N N . ARG A 1 89 ? 14.398 -22.859 -11.906 1 98.25 89 ARG A N 1
ATOM 671 C CA . ARG A 1 89 ? 14.789 -23.625 -10.727 1 98.25 89 ARG A CA 1
ATOM 672 C C . ARG A 1 89 ? 16.297 -23.891 -10.719 1 98.25 89 ARG A C 1
ATOM 674 O O . ARG A 1 89 ? 16.938 -23.75 -9.688 1 98.25 89 ARG A O 1
ATOM 681 N N . ALA A 1 90 ? 16.797 -24.219 -11.836 1 98.25 90 ALA A N 1
ATOM 682 C CA . ALA A 1 90 ? 18.219 -24.531 -11.961 1 98.25 90 ALA A CA 1
ATOM 683 C C . ALA A 1 90 ? 19.078 -23.297 -11.664 1 98.25 90 ALA A C 1
ATOM 685 O O . ALA A 1 90 ? 20.188 -23.422 -11.141 1 98.25 90 ALA A O 1
ATOM 686 N N . LEU A 1 91 ? 18.531 -22.188 -11.961 1 97.94 91 LEU A N 1
ATOM 687 C CA . LEU A 1 91 ? 19.266 -20.938 -11.781 1 97.94 91 LEU A CA 1
ATOM 688 C C . LEU A 1 91 ? 19.047 -20.359 -10.383 1 97.94 91 LEU A C 1
ATOM 690 O O . LEU A 1 91 ? 19.5 -19.266 -10.078 1 97.94 91 LEU A O 1
ATOM 694 N N . GLY A 1 92 ? 18.281 -21.078 -9.539 1 97.88 92 GLY A N 1
ATOM 695 C CA . GLY A 1 92 ? 18.078 -20.672 -8.156 1 97.88 92 GLY A CA 1
ATOM 696 C C . GLY A 1 92 ? 16.969 -19.656 -7.984 1 97.88 92 GLY A C 1
ATOM 697 O O . GLY A 1 92 ? 16.875 -19 -6.949 1 97.88 92 GLY A O 1
ATOM 698 N N . CYS A 1 93 ? 16.203 -19.5 -9.023 1 98.44 93 CYS A N 1
ATOM 699 C CA . CYS A 1 93 ? 15.047 -18.609 -8.922 1 98.44 93 CYS A CA 1
ATOM 700 C C . CYS A 1 93 ? 13.945 -19.25 -8.086 1 98.44 93 CYS A C 1
ATOM 702 O O . CYS A 1 93 ? 13.93 -20.469 -7.898 1 98.44 93 CYS A O 1
ATOM 704 N N . VAL A 1 94 ? 13.047 -18.406 -7.551 1 98.38 94 VAL A N 1
ATOM 705 C CA . VAL A 1 94 ? 11.906 -18.859 -6.758 1 98.38 94 VAL A CA 1
ATOM 706 C C . VAL A 1 94 ? 10.609 -18.359 -7.395 1 98.38 94 VAL A C 1
ATOM 708 O O . VAL A 1 94 ? 10.594 -17.328 -8.07 1 98.38 94 VAL A O 1
ATOM 711 N N . PHE A 1 95 ? 9.555 -19.141 -7.242 1 98.62 95 PHE A N 1
ATOM 712 C CA . PHE A 1 95 ? 8.242 -18.703 -7.707 1 98.62 95 PHE A CA 1
ATOM 713 C C . PHE A 1 95 ? 7.574 -17.812 -6.668 1 98.62 95 PHE A C 1
ATOM 715 O O . PHE A 1 95 ? 7.348 -18.234 -5.531 1 98.62 95 PHE A O 1
ATOM 722 N N . ASP A 1 96 ? 7.367 -16.609 -7.055 1 98.44 96 ASP A N 1
ATOM 723 C CA . ASP A 1 96 ? 6.676 -15.617 -6.234 1 98.44 96 ASP A CA 1
ATOM 724 C C . ASP A 1 96 ? 5.18 -15.609 -6.539 1 98.44 96 ASP A C 1
ATOM 726 O O . ASP A 1 96 ? 4.75 -15.062 -7.559 1 98.44 96 ASP A O 1
ATOM 730 N N . LEU A 1 97 ? 4.395 -16.172 -5.645 1 98.62 97 LEU A N 1
ATOM 731 C CA . LEU A 1 97 ? 2.961 -16.266 -5.887 1 98.62 97 LEU A CA 1
ATOM 732 C C . LEU A 1 97 ? 2.32 -14.883 -5.918 1 98.62 97 LEU A C 1
ATOM 734 O O . LEU A 1 97 ? 1.383 -14.641 -6.684 1 98.62 97 LEU A O 1
ATOM 738 N N . LEU A 1 98 ? 2.809 -13.969 -5.133 1 98.5 98 LEU A N 1
ATOM 739 C CA . LEU A 1 98 ? 2.236 -12.633 -5.012 1 98.5 98 LEU A CA 1
ATOM 740 C C . LEU A 1 98 ? 2.213 -11.922 -6.363 1 98.5 98 LEU A C 1
ATOM 742 O O . LEU A 1 98 ? 1.252 -11.219 -6.684 1 98.5 98 LEU A O 1
ATOM 746 N N . THR A 1 99 ? 3.281 -12.086 -7.133 1 97.69 99 THR A N 1
ATOM 747 C CA . THR A 1 99 ? 3.33 -11.406 -8.422 1 97.69 99 THR A CA 1
ATOM 748 C C . THR A 1 99 ? 3.168 -12.406 -9.562 1 97.69 99 THR A C 1
ATOM 750 O O . THR A 1 99 ? 3.203 -12.023 -10.734 1 97.69 99 THR A O 1
ATOM 753 N N . ASN A 1 100 ? 3.037 -13.711 -9.258 1 98.06 100 ASN A N 1
ATOM 754 C CA . ASN A 1 100 ? 2.846 -14.789 -10.227 1 98.06 100 ASN A CA 1
ATOM 755 C C . ASN A 1 100 ? 4.008 -14.867 -11.211 1 98.06 100 ASN A C 1
ATOM 757 O O . ASN A 1 100 ? 3.799 -15.031 -12.414 1 98.06 100 ASN A O 1
ATOM 761 N N . ASN A 1 101 ? 5.23 -14.719 -10.688 1 98.19 101 ASN A N 1
ATOM 762 C CA . ASN A 1 101 ? 6.438 -14.75 -11.508 1 98.19 101 ASN A CA 1
ATOM 763 C C . ASN A 1 101 ? 7.523 -15.617 -10.875 1 98.19 101 ASN A C 1
ATOM 765 O O . ASN A 1 101 ? 7.672 -15.641 -9.648 1 98.19 101 ASN A O 1
ATOM 769 N N . TRP A 1 102 ? 8.25 -16.297 -11.711 1 98.5 102 TRP A N 1
ATOM 770 C CA . TRP A 1 102 ? 9.578 -16.734 -11.305 1 98.5 102 TRP A CA 1
ATOM 771 C C . TRP A 1 102 ? 10.547 -15.547 -11.234 1 98.5 102 TRP A C 1
ATOM 773 O O . TRP A 1 102 ? 10.594 -14.727 -12.148 1 98.5 102 TRP A O 1
ATOM 783 N N . MET A 1 103 ? 11.266 -15.453 -10.086 1 97.81 103 MET A N 1
ATOM 784 C CA . MET A 1 103 ? 12.211 -14.352 -9.93 1 97.81 103 MET A CA 1
ATOM 785 C C . MET A 1 103 ? 13.469 -14.812 -9.203 1 97.81 103 MET A C 1
ATOM 787 O O . MET A 1 103 ? 13.438 -15.773 -8.445 1 97.81 103 MET A O 1
ATOM 791 N N . PRO A 1 104 ? 14.578 -14.125 -9.477 1 97.5 104 PRO A N 1
ATOM 792 C CA . PRO A 1 104 ? 15.773 -14.43 -8.688 1 97.5 104 PRO A CA 1
ATOM 793 C C . PRO A 1 104 ? 15.547 -14.281 -7.188 1 97.5 104 PRO A C 1
ATOM 795 O O . PRO A 1 104 ? 14.844 -13.367 -6.754 1 97.5 104 PRO A O 1
ATOM 798 N N . GLU A 1 105 ? 16.141 -15.133 -6.426 1 97.19 105 GLU A N 1
ATOM 799 C CA . GLU A 1 105 ? 15.961 -15.148 -4.977 1 97.19 105 GLU A CA 1
ATOM 800 C C . GLU A 1 105 ? 16.359 -13.805 -4.363 1 97.19 105 GLU A C 1
ATOM 802 O O . GLU A 1 105 ? 15.742 -13.352 -3.395 1 97.19 105 GLU A O 1
ATOM 807 N N . TYR A 1 106 ? 17.312 -13.117 -4.945 1 95.88 106 TYR A N 1
ATOM 808 C CA . TYR A 1 106 ? 17.844 -11.852 -4.441 1 95.88 106 TYR A CA 1
ATOM 809 C C . TYR A 1 106 ? 16.734 -10.805 -4.352 1 95.88 106 TYR A C 1
ATOM 811 O O . TYR A 1 106 ? 16.75 -9.961 -3.451 1 95.88 106 TYR A O 1
ATOM 819 N N . CYS A 1 107 ? 15.758 -10.859 -5.227 1 95.88 107 CYS A N 1
ATOM 820 C CA . CYS A 1 107 ? 14.727 -9.828 -5.312 1 95.88 107 CYS A CA 1
ATOM 821 C C . CYS A 1 107 ? 13.406 -10.32 -4.734 1 95.88 107 CYS A C 1
ATOM 823 O O . CYS A 1 107 ? 12.367 -9.695 -4.93 1 95.88 107 CYS A O 1
ATOM 825 N N . SER A 1 108 ? 13.5 -11.445 -4.117 1 96.88 108 SER A N 1
ATOM 826 C CA . SER A 1 108 ? 12.281 -12.031 -3.584 1 96.88 108 SER A CA 1
ATOM 827 C C . SER A 1 108 ? 11.953 -11.477 -2.203 1 96.88 108 SER A C 1
ATOM 829 O O . SER A 1 108 ? 12.82 -10.914 -1.532 1 96.88 108 SER A O 1
ATOM 831 N N . ASP A 1 109 ? 10.711 -11.5 -1.831 1 98.06 109 ASP A N 1
ATOM 832 C CA . ASP A 1 109 ? 10.195 -11.219 -0.496 1 98.06 109 ASP A CA 1
ATOM 833 C C . ASP A 1 109 ? 9.461 -12.43 0.074 1 98.06 109 ASP A C 1
ATOM 835 O O . ASP A 1 109 ? 8.234 -12.516 -0.008 1 98.06 109 ASP A O 1
ATOM 839 N N . PRO A 1 110 ? 10.219 -13.328 0.723 1 97.94 110 PRO A N 1
ATOM 840 C CA . PRO A 1 110 ? 9.57 -14.555 1.187 1 97.94 110 PRO A CA 1
ATOM 841 C C . PRO A 1 110 ? 8.555 -14.305 2.301 1 97.94 110 PRO A C 1
ATOM 843 O O . PRO A 1 110 ? 7.641 -15.109 2.5 1 97.94 110 PRO A O 1
ATOM 846 N N . TYR A 1 111 ? 8.688 -13.195 3.025 1 98.44 111 TYR A N 1
ATOM 847 C CA . TYR A 1 111 ? 7.793 -12.906 4.141 1 98.44 111 TYR A CA 1
ATOM 848 C C . TYR A 1 111 ? 6.395 -12.555 3.646 1 98.44 111 TYR A C 1
ATOM 850 O O . TYR A 1 111 ? 5.426 -13.258 3.961 1 98.44 111 TYR A O 1
ATOM 858 N N . THR A 1 112 ? 6.332 -11.555 2.768 1 98.75 112 THR A N 1
ATOM 859 C CA . THR A 1 112 ? 5.039 -11.133 2.246 1 98.75 112 THR A CA 1
ATOM 860 C C . THR A 1 112 ? 4.43 -12.227 1.371 1 98.75 112 THR A C 1
ATOM 862 O O . THR A 1 112 ? 3.213 -12.43 1.376 1 98.75 112 THR A O 1
ATOM 865 N N . ASP A 1 113 ? 5.301 -12.867 0.622 1 98.62 113 ASP A N 1
ATOM 866 C CA . ASP A 1 113 ? 4.82 -13.945 -0.23 1 98.62 113 ASP A CA 1
ATOM 867 C C . ASP A 1 113 ? 4.164 -15.047 0.6 1 98.62 113 ASP A C 1
ATOM 869 O O . ASP A 1 113 ? 3.145 -15.609 0.199 1 98.62 113 ASP A O 1
ATOM 873 N N . SER A 1 114 ? 4.75 -15.391 1.724 1 98.75 114 SER A N 1
ATOM 874 C CA . SER A 1 114 ? 4.18 -16.391 2.613 1 98.75 114 SER A CA 1
ATOM 875 C C . SER A 1 114 ? 2.84 -15.93 3.18 1 98.75 114 SER A C 1
ATOM 877 O O . SER A 1 114 ? 1.907 -16.719 3.309 1 98.75 114 SER A O 1
ATOM 879 N N . GLU A 1 115 ? 2.754 -14.727 3.541 1 98.81 115 GLU A N 1
ATOM 880 C CA . GLU A 1 115 ? 1.495 -14.172 4.027 1 98.81 115 GLU A CA 1
ATOM 881 C C . GLU A 1 115 ? 0.401 -14.273 2.971 1 98.81 115 GLU A C 1
ATOM 883 O O . GLU A 1 115 ? -0.74 -14.617 3.281 1 98.81 115 GLU A O 1
ATOM 888 N N . PHE A 1 116 ? 0.748 -13.961 1.762 1 98.88 116 PHE A N 1
ATOM 889 C CA . PHE A 1 116 ? -0.219 -14.023 0.672 1 98.88 116 PHE A CA 1
ATOM 890 C C . PHE A 1 116 ? -0.661 -15.461 0.417 1 98.88 116 PHE A C 1
ATOM 892 O O . PHE A 1 116 ? -1.841 -15.719 0.17 1 98.88 116 PHE A O 1
ATOM 899 N N . ARG A 1 117 ? 0.277 -16.375 0.489 1 98.75 117 ARG A N 1
ATOM 900 C CA . ARG A 1 117 ? -0.048 -17.797 0.339 1 98.75 117 ARG A CA 1
ATOM 901 C C . ARG A 1 117 ? -1.077 -18.234 1.375 1 98.75 117 ARG A C 1
ATOM 903 O O . ARG A 1 117 ? -2.035 -18.938 1.048 1 98.75 117 ARG A O 1
ATOM 910 N N . GLU A 1 118 ? -0.834 -17.828 2.572 1 98.69 118 GLU A N 1
ATOM 911 C CA . GLU A 1 118 ? -1.795 -18.141 3.627 1 98.69 118 GLU A CA 1
ATOM 912 C C . GLU A 1 118 ? -3.164 -17.547 3.322 1 98.69 118 GLU A C 1
ATOM 914 O O . GLU A 1 118 ? -4.191 -18.188 3.525 1 98.69 118 GLU A O 1
ATOM 919 N N . TRP A 1 119 ? -3.174 -16.344 2.852 1 98.44 119 TRP A N 1
ATOM 920 C CA . TRP A 1 119 ? -4.422 -15.664 2.531 1 98.44 119 TRP A CA 1
ATOM 921 C C . TRP A 1 119 ? -5.172 -16.391 1.421 1 98.44 119 TRP A C 1
ATOM 923 O O . TRP A 1 119 ? -6.387 -16.578 1.506 1 98.44 119 TRP A O 1
ATOM 933 N N . VAL A 1 120 ? -4.504 -16.812 0.332 1 98.12 120 VAL A N 1
ATOM 934 C CA . VAL A 1 120 ? -5.117 -17.422 -0.843 1 98.12 120 VAL A CA 1
ATOM 935 C C . VAL A 1 120 ? -5.719 -18.781 -0.467 1 98.12 120 VAL A C 1
ATOM 937 O O . VAL A 1 120 ? -6.672 -19.234 -1.1 1 98.12 120 VAL A O 1
ATOM 940 N N . LEU A 1 121 ? -5.191 -19.391 0.556 1 98.38 121 LEU A N 1
ATOM 941 C CA . LEU A 1 121 ? -5.602 -20.734 0.927 1 98.38 121 LEU A CA 1
ATOM 942 C C . LEU A 1 121 ? -6.719 -20.703 1.964 1 98.38 121 LEU A C 1
ATOM 944 O O . LEU A 1 121 ? -7.273 -21.734 2.326 1 98.38 121 LEU A O 1
ATOM 948 N N . ASP A 1 122 ? -7.008 -19.562 2.459 1 97.31 122 ASP A N 1
ATOM 949 C CA . ASP A 1 122 ? -8.094 -19.422 3.418 1 97.31 122 ASP A CA 1
ATOM 950 C C . ASP A 1 122 ? -9.422 -19.891 2.818 1 97.31 122 ASP A C 1
ATOM 952 O O . ASP A 1 122 ? -9.766 -19.531 1.692 1 97.31 122 ASP A O 1
ATOM 956 N N . PRO A 1 123 ? -10.266 -20.688 3.535 1 96.19 123 PRO A N 1
ATOM 957 C CA . PRO A 1 123 ? -11.5 -21.266 2.998 1 96.19 123 PRO A CA 1
ATOM 958 C C . PRO A 1 123 ? -12.57 -20.219 2.727 1 96.19 123 PRO A C 1
ATOM 960 O O . PRO A 1 123 ? -13.523 -20.484 1.987 1 96.19 123 PRO A O 1
ATOM 963 N N . GLN A 1 124 ? -12.445 -19.062 3.223 1 92.25 124 GLN A N 1
ATOM 964 C CA . GLN A 1 124 ? -13.492 -18.047 3.113 1 92.25 124 GLN A CA 1
ATOM 965 C C . GLN A 1 124 ? -13.297 -17.203 1.859 1 92.25 124 GLN A C 1
ATOM 967 O O . GLN A 1 124 ? -14.086 -16.281 1.599 1 92.25 124 GLN A O 1
ATOM 972 N N . ARG A 1 125 ? -12.352 -17.547 1.04 1 94.69 125 ARG A N 1
ATOM 973 C CA . ARG A 1 125 ? -12.125 -16.766 -0.175 1 94.69 125 ARG A CA 1
ATOM 974 C C . ARG A 1 125 ? -13.281 -16.922 -1.149 1 94.69 125 ARG A C 1
ATOM 976 O O . ARG A 1 125 ? -13.953 -17.953 -1.172 1 94.69 125 ARG A O 1
ATOM 983 N N . GLN A 1 126 ? -13.469 -15.836 -1.887 1 92 126 GLN A N 1
ATOM 984 C CA . GLN A 1 126 ? -14.414 -15.953 -2.994 1 92 126 GLN A CA 1
ATOM 985 C C . GLN A 1 126 ? -13.992 -17.047 -3.961 1 92 126 GLN A C 1
ATOM 987 O O . GLN A 1 126 ? -12.836 -17.109 -4.383 1 92 126 GLN A O 1
ATOM 992 N N . LEU A 1 127 ? -14.953 -17.938 -4.297 1 94.25 127 LEU A N 1
ATOM 993 C CA . LEU A 1 127 ? -14.766 -19.125 -5.133 1 94.25 127 LEU A CA 1
ATOM 994 C C . LEU A 1 127 ? -13.883 -20.156 -4.438 1 94.25 127 LEU A C 1
ATOM 996 O O . LEU A 1 127 ? -13.281 -21 -5.09 1 94.25 127 LEU A O 1
ATOM 1000 N N . GLY A 1 128 ? -13.711 -20 -3.043 1 94.56 128 GLY A N 1
ATOM 1001 C CA . GLY A 1 128 ? -12.984 -20.953 -2.229 1 94.56 128 GLY A CA 1
ATOM 1002 C C . GLY A 1 128 ? -11.484 -20.719 -2.227 1 94.56 128 GLY A C 1
ATOM 1003 O O . GLY A 1 128 ? -10.992 -19.797 -2.867 1 94.56 128 GLY A O 1
ATOM 1004 N N . PRO A 1 129 ? -10.742 -21.562 -1.465 1 97.31 129 PRO A N 1
ATOM 1005 C CA . PRO A 1 129 ? -9.289 -21.438 -1.438 1 97.31 129 PRO A CA 1
ATOM 1006 C C . PRO A 1 129 ? -8.641 -21.703 -2.797 1 97.31 129 PRO A C 1
ATOM 1008 O O . PRO A 1 129 ? -9.141 -22.516 -3.568 1 97.31 129 PRO A O 1
ATOM 1011 N N . TRP A 1 130 ? -7.496 -20.984 -3.074 1 98.38 130 TRP A N 1
ATOM 1012 C CA . TRP A 1 130 ? -6.715 -21.188 -4.293 1 98.38 130 TRP A CA 1
ATOM 1013 C C . TRP A 1 130 ? -7.574 -20.969 -5.531 1 98.38 130 TRP A C 1
ATOM 1015 O O . TRP A 1 130 ? -7.641 -21.828 -6.414 1 98.38 130 TRP A O 1
ATOM 1025 N N . ALA A 1 131 ? -8.203 -19.812 -5.605 1 97.38 131 ALA A N 1
ATOM 1026 C CA . ALA A 1 131 ? -9.109 -19.469 -6.691 1 97.38 131 ALA A CA 1
ATOM 1027 C C . ALA A 1 131 ? -8.344 -19.016 -7.934 1 97.38 131 ALA A C 1
ATOM 1029 O O . ALA A 1 131 ? -8.414 -17.859 -8.336 1 97.38 131 ALA A O 1
ATOM 1030 N N . TYR A 1 132 ? -7.633 -19.906 -8.555 1 98.62 132 TYR A N 1
ATOM 1031 C CA . TYR A 1 132 ? -6.965 -19.75 -9.844 1 98.62 132 TYR A CA 1
ATOM 1032 C C . TYR A 1 132 ? -7.543 -20.688 -10.883 1 98.62 132 TYR A C 1
ATOM 1034 O O . TYR A 1 132 ? -7.656 -21.891 -10.641 1 98.62 132 TYR A O 1
ATOM 1042 N N . PHE A 1 133 ? -7.871 -20.188 -12.055 1 98.56 133 PHE A N 1
ATOM 1043 C CA . PHE A 1 133 ? -8.609 -20.984 -13.031 1 98.56 133 PHE A CA 1
ATOM 1044 C C . PHE A 1 133 ? -8.008 -20.828 -14.422 1 98.56 133 PHE A C 1
ATOM 1046 O O . PHE A 1 133 ? -7.395 -19.797 -14.727 1 98.56 133 PHE A O 1
ATOM 1053 N N . TYR A 1 134 ? -8.25 -21.797 -15.273 1 98.19 134 TYR A N 1
ATOM 1054 C CA . TYR A 1 134 ? -7.797 -21.781 -16.656 1 98.19 134 TYR A CA 1
ATOM 1055 C C . TYR A 1 134 ? -8.75 -20.969 -17.531 1 98.19 134 TYR A C 1
ATOM 1057 O O . TYR A 1 134 ? -8.414 -20.641 -18.672 1 98.19 134 TYR A O 1
ATOM 1065 N N . ASP A 1 135 ? -9.984 -20.734 -16.953 1 96.56 135 ASP A N 1
ATOM 1066 C CA . ASP A 1 135 ? -11.016 -20.172 -17.812 1 96.56 135 ASP A CA 1
ATOM 1067 C C . ASP A 1 135 ? -11.82 -19.109 -17.094 1 96.56 135 ASP A C 1
ATOM 1069 O O . ASP A 1 135 ? -11.875 -19.094 -15.859 1 96.56 135 ASP A O 1
ATOM 1073 N N . GLU A 1 136 ? -12.484 -18.297 -17.812 1 94.62 136 GLU A N 1
ATOM 1074 C CA . GLU A 1 136 ? -13.195 -17.125 -17.297 1 94.62 136 GLU A CA 1
ATOM 1075 C C . GLU A 1 136 ? -14.453 -17.547 -16.516 1 94.62 136 GLU A C 1
ATOM 1077 O O . GLU A 1 136 ? -14.953 -16.781 -15.695 1 94.62 136 GLU A O 1
ATOM 1082 N N . LYS A 1 137 ? -14.992 -18.703 -16.781 1 95 137 LYS A N 1
ATOM 1083 C CA . LYS A 1 137 ? -16.219 -19.156 -16.141 1 95 137 LYS A CA 1
ATOM 1084 C C . LYS A 1 137 ? -15.914 -19.922 -14.859 1 95 137 LYS A C 1
ATOM 1086 O O . LYS A 1 137 ? -16.828 -20.422 -14.195 1 95 137 LYS A O 1
ATOM 1091 N N . ALA A 1 138 ? -14.641 -20.031 -14.516 1 96 138 ALA A N 1
ATOM 1092 C CA . ALA A 1 138 ? -14.203 -20.719 -13.297 1 96 138 ALA A CA 1
ATOM 1093 C C . ALA A 1 138 ? -14.641 -22.172 -13.305 1 96 138 ALA A C 1
ATOM 1095 O O . ALA A 1 138 ? -15.125 -22.688 -12.289 1 96 138 ALA A O 1
ATOM 1096 N N . GLN A 1 139 ? -14.523 -22.828 -14.43 1 96.75 139 GLN A N 1
ATOM 1097 C CA . GLN A 1 139 ? -14.93 -24.234 -14.547 1 96.75 139 GLN A CA 1
ATOM 1098 C C . GLN A 1 139 ? -13.758 -25.172 -14.281 1 96.75 139 GLN A C 1
ATOM 1100 O O . GLN A 1 139 ? -13.953 -26.281 -13.797 1 96.75 139 GLN A O 1
ATOM 1105 N N . GLN A 1 140 ? -12.602 -24.781 -14.664 1 98 140 GLN A N 1
ATOM 1106 C CA . GLN A 1 140 ? -11.414 -25.594 -14.461 1 98 140 GLN A CA 1
ATOM 1107 C C . GLN A 1 140 ? -10.398 -24.891 -13.562 1 98 140 GLN A C 1
ATOM 1109 O O . GLN A 1 140 ? -9.727 -23.953 -14 1 98 140 GLN A O 1
ATOM 1114 N N . LYS A 1 141 ? -10.211 -25.422 -12.414 1 98.06 141 LYS A N 1
ATOM 1115 C CA . LYS A 1 141 ? -9.297 -24.844 -11.43 1 98.06 141 LYS A CA 1
ATOM 1116 C C . LYS A 1 141 ? -7.875 -25.344 -11.641 1 98.06 141 LYS A C 1
ATOM 1118 O O . LYS A 1 141 ? -7.664 -26.531 -11.914 1 98.06 141 LYS A O 1
ATOM 1123 N N . VAL A 1 142 ? -6.875 -24.453 -11.578 1 98.69 142 VAL A N 1
ATOM 1124 C CA . VAL A 1 142 ? -5.48 -24.891 -11.547 1 98.69 142 VAL A CA 1
ATOM 1125 C C . VAL A 1 142 ? -5.238 -25.75 -10.312 1 98.69 142 VAL A C 1
ATOM 1127 O O . VAL A 1 142 ? -5.625 -25.391 -9.203 1 98.69 142 VAL A O 1
ATOM 1130 N N . SER A 1 143 ? -4.641 -26.812 -10.422 1 98.12 143 SER A N 1
ATOM 1131 C CA . SER A 1 143 ? -4.656 -27.859 -9.406 1 98.12 143 SER A CA 1
ATOM 1132 C C . SER A 1 143 ? -3.787 -27.484 -8.211 1 98.12 143 SER A C 1
ATOM 1134 O O . SER A 1 143 ? -4.09 -27.859 -7.074 1 98.12 143 SER A O 1
ATOM 1136 N N . SER A 1 144 ? -2.623 -26.859 -8.5 1 98.06 144 SER A N 1
ATOM 1137 C CA . SER A 1 144 ? -1.656 -26.578 -7.441 1 98.06 144 SER A CA 1
ATOM 1138 C C . SER A 1 144 ? -0.737 -25.422 -7.82 1 98.06 144 SER A C 1
ATOM 1140 O O . SER A 1 144 ? -0.746 -24.969 -8.961 1 98.06 144 SER A O 1
ATOM 1142 N N . GLU A 1 145 ? -0.001 -24.969 -6.781 1 98.44 145 GLU A N 1
ATOM 1143 C CA . GLU A 1 145 ? 0.997 -23.938 -7.047 1 98.44 145 GLU A CA 1
ATOM 1144 C C . GLU A 1 145 ? 2.059 -24.438 -8.023 1 98.44 145 GLU A C 1
ATOM 1146 O O . GLU A 1 145 ? 2.559 -23.672 -8.852 1 98.44 145 GLU A O 1
ATOM 1151 N N . GLU A 1 146 ? 2.408 -25.719 -7.852 1 98.19 146 GLU A N 1
ATOM 1152 C CA . GLU A 1 146 ? 3.352 -26.312 -8.789 1 98.19 146 GLU A CA 1
ATOM 1153 C C . GLU A 1 146 ? 2.838 -26.219 -10.227 1 98.19 146 GLU A C 1
ATOM 1155 O O . GLU A 1 146 ? 3.58 -25.828 -11.133 1 98.19 146 GLU A O 1
ATOM 1160 N N . ASP A 1 147 ? 1.61 -26.562 -10.438 1 98.5 147 ASP A N 1
ATOM 1161 C CA . ASP A 1 147 ? 1.02 -26.469 -11.766 1 98.5 147 ASP A CA 1
ATOM 1162 C C . ASP A 1 147 ? 0.956 -25.031 -12.25 1 98.5 147 ASP A C 1
ATOM 1164 O O . ASP A 1 147 ? 1.266 -24.734 -13.406 1 98.5 147 ASP A O 1
ATOM 1168 N N . LEU A 1 148 ? 0.544 -24.156 -11.344 1 98.81 148 LEU A N 1
ATOM 1169 C CA . LEU A 1 148 ? 0.496 -22.75 -11.688 1 98.81 148 LEU A CA 1
ATOM 1170 C C . LEU A 1 148 ? 1.87 -22.25 -12.117 1 98.81 148 LEU A C 1
ATOM 1172 O O . LEU A 1 148 ? 1.989 -21.531 -13.109 1 98.81 148 LEU A O 1
ATOM 1176 N N . SER A 1 149 ? 2.918 -22.609 -11.391 1 98.56 149 SER A N 1
ATOM 1177 C CA . SER A 1 149 ? 4.277 -22.141 -11.617 1 98.56 149 SER A CA 1
ATOM 1178 C C . SER A 1 149 ? 4.805 -22.609 -12.969 1 98.56 149 SER A C 1
ATOM 1180 O O . SER A 1 149 ? 5.758 -22.031 -13.508 1 98.56 149 SER A O 1
ATOM 1182 N N . LYS A 1 150 ? 4.254 -23.625 -13.547 1 98.19 150 LYS A N 1
ATOM 1183 C CA . LYS A 1 150 ? 4.676 -24.172 -14.836 1 98.19 150 LYS A CA 1
ATOM 1184 C C . LYS A 1 150 ? 3.945 -23.5 -15.984 1 98.19 150 LYS A C 1
ATOM 1186 O O . LYS A 1 150 ? 4.234 -23.766 -17.156 1 98.19 150 LYS A O 1
ATOM 1191 N N . MET A 1 151 ? 3.09 -22.625 -15.695 1 98.06 151 MET A N 1
ATOM 1192 C CA . MET A 1 151 ? 2.219 -22.016 -16.703 1 98.06 151 MET A CA 1
ATOM 1193 C C . MET A 1 151 ? 2.836 -20.734 -17.25 1 98.06 151 MET A C 1
ATOM 1195 O O . MET A 1 151 ? 2.125 -19.781 -17.531 1 98.06 151 MET A O 1
ATOM 1199 N N . ILE A 1 152 ? 4.102 -20.719 -17.422 1 98.25 152 ILE A N 1
ATOM 1200 C CA . ILE A 1 152 ? 4.789 -19.531 -17.938 1 98.25 152 ILE A CA 1
ATOM 1201 C C . ILE A 1 152 ? 4.227 -19.156 -19.312 1 98.25 152 ILE A C 1
ATOM 1203 O O . ILE A 1 152 ? 4.141 -20 -20.203 1 98.25 152 ILE A O 1
ATOM 1207 N N . GLY A 1 153 ? 3.842 -17.891 -19.453 1 96.81 153 GLY A N 1
ATOM 1208 C CA . GLY A 1 153 ? 3.324 -17.391 -20.719 1 96.81 153 GLY A CA 1
ATOM 1209 C C . GLY A 1 153 ? 1.846 -17.656 -20.906 1 96.81 153 GLY A C 1
ATOM 1210 O O . GLY A 1 153 ? 1.264 -17.281 -21.922 1 96.81 153 GLY A O 1
ATOM 1211 N N . LYS A 1 154 ? 1.238 -18.25 -19.969 1 97.06 154 LYS A N 1
ATOM 1212 C CA . LYS A 1 154 ? -0.184 -18.562 -20.078 1 97.06 154 LYS A CA 1
ATOM 1213 C C . LYS A 1 154 ? -1.019 -17.625 -19.203 1 97.06 154 LYS A C 1
ATOM 1215 O O . LYS A 1 154 ? -0.521 -17.062 -18.234 1 97.06 154 LYS A O 1
ATOM 1220 N N . HIS A 1 155 ? -2.307 -17.562 -19.594 1 97.25 155 HIS A N 1
ATOM 1221 C CA . HIS A 1 155 ? -3.248 -16.703 -18.891 1 97.25 155 HIS A CA 1
ATOM 1222 C C . HIS A 1 155 ? -3.99 -17.453 -17.797 1 97.25 155 HIS A C 1
ATOM 1224 O O . HIS A 1 155 ? -4.457 -18.562 -18.016 1 97.25 155 HIS A O 1
ATOM 1230 N N . VAL A 1 156 ? -4.07 -16.828 -16.703 1 98.62 156 VAL A N 1
ATOM 1231 C CA . VAL A 1 156 ? -4.766 -17.375 -15.539 1 98.62 156 VAL A CA 1
ATOM 1232 C C . VAL A 1 156 ? -5.867 -16.406 -15.094 1 98.62 156 VAL A C 1
ATOM 1234 O O . VAL A 1 156 ? -5.699 -15.195 -15.156 1 98.62 156 VAL A O 1
ATOM 1237 N N . TYR A 1 157 ? -7 -17 -14.695 1 98.19 157 TYR A N 1
ATOM 1238 C CA . TYR A 1 157 ? -8.164 -16.234 -14.266 1 98.19 157 TYR A CA 1
ATOM 1239 C C . TYR A 1 157 ? -8.367 -16.344 -12.758 1 98.19 157 TYR A C 1
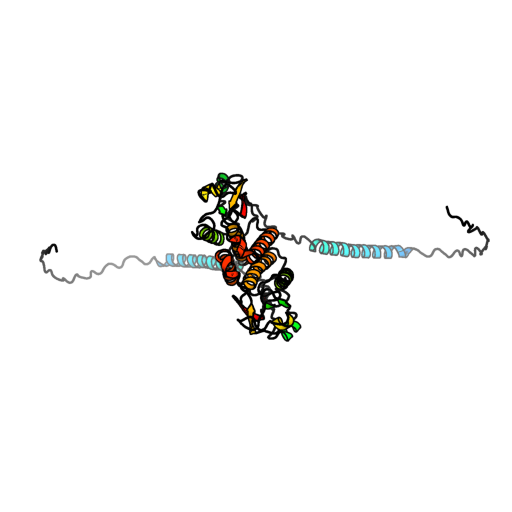ATOM 1241 O O . TYR A 1 157 ? -8.188 -17.422 -12.18 1 98.19 157 TYR A O 1
ATOM 1249 N N . THR A 1 158 ? -8.703 -15.242 -12.117 1 97.31 158 THR A N 1
ATOM 1250 C CA . THR A 1 158 ? -8.938 -15.234 -10.672 1 97.31 158 THR A CA 1
ATOM 1251 C C . THR A 1 158 ? -9.969 -14.172 -10.297 1 97.31 158 THR A C 1
ATOM 1253 O O . THR A 1 158 ? -10.594 -13.57 -11.172 1 97.31 158 THR A O 1
ATOM 1256 N N . THR A 1 159 ? -10.195 -13.977 -9 1 95.25 159 THR A N 1
ATOM 1257 C CA . THR A 1 159 ? -11.266 -13.109 -8.531 1 95.25 159 THR A CA 1
ATOM 1258 C C . THR A 1 159 ? -10.773 -11.672 -8.375 1 95.25 159 THR A C 1
ATOM 1260 O O . THR A 1 159 ? -9.57 -11.438 -8.242 1 95.25 159 THR A O 1
ATOM 1263 N N . THR A 1 160 ? -11.719 -10.742 -8.375 1 94.06 160 THR A N 1
ATOM 1264 C CA . THR A 1 160 ? -11.414 -9.367 -7.996 1 94.06 160 THR A CA 1
ATOM 1265 C C . THR A 1 160 ? -10.844 -9.305 -6.582 1 94.06 160 THR A C 1
ATOM 1267 O O . THR A 1 160 ? -9.906 -8.547 -6.316 1 94.06 160 THR A O 1
ATOM 1270 N N . GLU A 1 161 ? -11.359 -10.133 -5.699 1 93.44 161 GLU A N 1
ATOM 1271 C CA . GLU A 1 161 ? -10.867 -10.211 -4.328 1 93.44 161 GLU A CA 1
ATOM 1272 C C . GLU A 1 161 ? -9.367 -10.508 -4.301 1 93.44 161 GLU A C 1
ATOM 1274 O O . GLU A 1 161 ? -8.617 -9.867 -3.568 1 93.44 161 GLU A O 1
ATOM 1279 N N . ASN A 1 162 ? -8.984 -11.477 -5.074 1 96.31 162 ASN A N 1
ATOM 1280 C CA . ASN A 1 162 ? -7.582 -11.852 -5.156 1 96.31 162 ASN A CA 1
ATOM 1281 C C . ASN A 1 162 ? -6.719 -10.703 -5.672 1 96.31 162 ASN A C 1
ATOM 1283 O O . ASN A 1 162 ? -5.637 -10.445 -5.141 1 96.31 162 ASN A O 1
ATOM 1287 N N . HIS A 1 163 ? -7.23 -9.992 -6.676 1 96.81 163 HIS A N 1
ATOM 1288 C CA . HIS A 1 163 ? -6.516 -8.852 -7.234 1 96.81 163 HIS A CA 1
ATOM 1289 C C . HIS A 1 163 ? -6.285 -7.773 -6.18 1 96.81 163 HIS A C 1
ATOM 1291 O O . HIS A 1 163 ? -5.164 -7.281 -6.023 1 96.81 163 HIS A O 1
ATOM 1297 N N . LEU A 1 164 ? -7.312 -7.477 -5.48 1 96.31 164 LEU A N 1
ATOM 1298 C CA . LEU A 1 164 ? -7.203 -6.426 -4.473 1 96.31 164 LEU A CA 1
ATOM 1299 C C . LEU A 1 164 ? -6.293 -6.859 -3.33 1 96.31 164 LEU A C 1
ATOM 1301 O O . LEU A 1 164 ? -5.543 -6.051 -2.785 1 96.31 164 LEU A O 1
ATOM 1305 N N . ALA A 1 165 ? -6.367 -8.125 -2.977 1 97.31 165 ALA A N 1
ATOM 1306 C CA . ALA A 1 165 ? -5.465 -8.648 -1.955 1 97.31 165 ALA A CA 1
ATOM 1307 C C . ALA A 1 165 ? -4.012 -8.578 -2.42 1 97.31 165 ALA A C 1
ATOM 1309 O O . ALA A 1 165 ? -3.137 -8.133 -1.677 1 97.31 165 ALA A O 1
ATOM 1310 N N . HIS A 1 166 ? -3.756 -9.031 -3.645 1 97.88 166 HIS A N 1
ATOM 1311 C CA . HIS A 1 166 ? -2.436 -8.898 -4.25 1 97.88 166 HIS A CA 1
ATOM 1312 C C . HIS A 1 166 ? -1.913 -7.473 -4.133 1 97.88 166 HIS A C 1
ATOM 1314 O O . HIS A 1 166 ? -0.771 -7.258 -3.721 1 97.88 166 HIS A O 1
ATOM 1320 N N . CYS A 1 167 ? -2.768 -6.547 -4.492 1 98.31 167 CYS A N 1
ATOM 1321 C CA . CYS A 1 167 ? -2.414 -5.133 -4.43 1 98.31 167 CYS A CA 1
ATOM 1322 C C . CYS A 1 167 ? -2.076 -4.719 -3.002 1 98.31 167 CYS A C 1
ATOM 1324 O O . CYS A 1 167 ? -1.103 -3.998 -2.773 1 98.31 167 CYS A O 1
ATOM 1326 N N . THR A 1 168 ? -2.846 -5.184 -2.055 1 98.62 168 THR A N 1
ATOM 1327 C CA . THR A 1 168 ? -2.68 -4.836 -0.649 1 98.62 168 THR A CA 1
ATOM 1328 C C . THR A 1 168 ? -1.373 -5.402 -0.101 1 98.62 168 THR A C 1
ATOM 1330 O O . THR A 1 168 ? -0.626 -4.703 0.586 1 98.62 168 THR A O 1
ATOM 1333 N N . PHE A 1 169 ? -1.055 -6.582 -0.418 1 98.81 169 PHE A N 1
ATOM 1334 C CA . PHE A 1 169 ? 0.163 -7.215 0.072 1 98.81 169 PHE A CA 1
ATOM 1335 C C . PHE A 1 169 ? 1.396 -6.59 -0.572 1 98.81 169 PHE A C 1
ATOM 1337 O O . PHE A 1 169 ? 2.467 -6.551 0.035 1 98.81 169 PHE A O 1
ATOM 1344 N N . LEU A 1 170 ? 1.245 -6.082 -1.833 1 98.69 170 LEU A N 1
ATOM 1345 C CA . LEU A 1 170 ? 2.375 -5.398 -2.457 1 98.69 170 LEU A CA 1
ATOM 1346 C C . LEU A 1 170 ? 2.779 -4.168 -1.652 1 98.69 170 LEU A C 1
ATOM 1348 O O . LEU A 1 170 ? 3.959 -3.816 -1.603 1 98.69 170 LEU A O 1
ATOM 1352 N N . ALA A 1 171 ? 1.804 -3.588 -0.973 1 98.56 171 ALA A N 1
ATOM 1353 C CA . ALA A 1 171 ? 2.129 -2.455 -0.11 1 98.56 171 ALA A CA 1
ATOM 1354 C C . ALA A 1 171 ? 3.059 -2.877 1.023 1 98.56 171 ALA A C 1
ATOM 1356 O O . ALA A 1 171 ? 3.975 -2.139 1.392 1 98.56 171 ALA A O 1
ATOM 1357 N N . ARG A 1 172 ? 2.848 -4.043 1.615 1 98.69 172 ARG A N 1
ATOM 1358 C CA . ARG A 1 172 ? 3.732 -4.566 2.654 1 98.69 172 ARG A CA 1
ATOM 1359 C C . ARG A 1 172 ? 5.141 -4.785 2.113 1 98.69 172 ARG A C 1
ATOM 1361 O O . ARG A 1 172 ? 6.125 -4.43 2.766 1 98.69 172 ARG A O 1
ATOM 1368 N N . ARG A 1 173 ? 5.203 -5.336 0.919 1 98.56 173 ARG A N 1
ATOM 1369 C CA . ARG A 1 173 ? 6.488 -5.602 0.285 1 98.56 173 ARG A CA 1
ATOM 1370 C C . ARG A 1 173 ? 7.281 -4.316 0.087 1 98.56 173 ARG A C 1
ATOM 1372 O O . ARG A 1 173 ? 8.477 -4.262 0.382 1 98.56 173 ARG A O 1
ATOM 1379 N N . MET A 1 174 ? 6.637 -3.316 -0.457 1 98.12 174 MET A N 1
ATOM 1380 C CA . MET A 1 174 ? 7.32 -2.051 -0.707 1 98.12 174 MET A CA 1
ATOM 1381 C C . MET A 1 174 ? 7.84 -1.444 0.594 1 98.12 174 MET A C 1
ATOM 1383 O O . MET A 1 174 ? 8.93 -0.869 0.626 1 98.12 174 MET A O 1
ATOM 1387 N N . HIS A 1 175 ? 7.039 -1.583 1.659 1 98.38 175 HIS A N 1
ATOM 1388 C CA . HIS A 1 175 ? 7.508 -1.057 2.938 1 98.38 175 HIS A CA 1
ATOM 1389 C C . HIS A 1 175 ? 8.664 -1.882 3.482 1 98.38 175 HIS A C 1
ATOM 1391 O O . HIS A 1 175 ? 9.594 -1.336 4.094 1 98.38 175 HIS A O 1
ATOM 1397 N N . ARG A 1 176 ? 8.648 -3.184 3.307 1 98.31 176 ARG A N 1
ATOM 1398 C CA . ARG A 1 176 ? 9.766 -4.023 3.723 1 98.31 176 ARG A CA 1
ATOM 1399 C C . ARG A 1 176 ? 11.047 -3.631 2.996 1 98.31 176 ARG A C 1
ATOM 1401 O O . ARG A 1 176 ? 12.141 -3.725 3.561 1 98.31 176 ARG A O 1
ATOM 1408 N N . LEU A 1 177 ? 10.906 -3.268 1.726 1 97.62 177 LEU A N 1
ATOM 1409 C CA . LEU A 1 177 ? 12.055 -2.76 0.986 1 97.62 177 LEU A CA 1
ATOM 1410 C C . LEU A 1 177 ? 12.625 -1.514 1.657 1 97.62 177 LEU A C 1
ATOM 1412 O O . LEU A 1 177 ? 13.836 -1.393 1.82 1 97.62 177 LEU A O 1
ATOM 1416 N N . ILE A 1 178 ? 11.781 -0.633 2.105 1 96.75 178 ILE A N 1
ATOM 1417 C CA . ILE A 1 178 ? 12.164 0.647 2.689 1 96.75 178 ILE A CA 1
ATOM 1418 C C . ILE A 1 178 ? 12.906 0.411 4 1 96.75 178 ILE A C 1
ATOM 1420 O O . ILE A 1 178 ? 13.906 1.078 4.281 1 96.75 178 ILE A O 1
ATOM 1424 N N . VAL A 1 179 ? 12.477 -0.534 4.789 1 96.62 179 VAL A N 1
ATOM 1425 C CA . VAL A 1 179 ? 13.07 -0.705 6.113 1 96.62 179 VAL A CA 1
ATOM 1426 C C . VAL A 1 179 ? 14.242 -1.685 6.031 1 96.62 179 VAL A C 1
ATOM 1428 O O . VAL A 1 179 ? 14.852 -2.021 7.051 1 96.62 179 VAL A O 1
ATOM 1431 N N . GLY A 1 180 ? 14.508 -2.236 4.863 1 96.62 180 GLY A N 1
ATOM 1432 C CA . GLY A 1 180 ? 15.703 -3.021 4.633 1 96.62 180 GLY A CA 1
ATOM 1433 C C . GLY A 1 180 ? 15.523 -4.496 4.945 1 96.62 180 GLY A C 1
ATOM 1434 O O . GLY A 1 180 ? 16.5 -5.23 5.09 1 96.62 180 GLY A O 1
ATOM 1435 N N . GLU A 1 181 ? 14.273 -4.898 5.078 1 97.75 181 GLU A N 1
ATOM 1436 C CA . GLU A 1 181 ? 14.016 -6.312 5.34 1 97.75 181 GLU A CA 1
ATOM 1437 C C . GLU A 1 181 ? 14.227 -7.156 4.086 1 97.75 181 GLU A C 1
ATOM 1439 O O . GLU A 1 181 ? 14.445 -8.367 4.172 1 97.75 181 GLU A O 1
ATOM 1444 N N . ILE A 1 182 ? 14.078 -6.543 2.928 1 97.06 182 ILE A N 1
ATOM 1445 C CA . ILE A 1 182 ? 14.398 -7.184 1.656 1 97.06 182 ILE A CA 1
ATOM 1446 C C . ILE A 1 182 ? 15.344 -6.289 0.853 1 97.06 182 ILE A C 1
ATOM 1448 O O . ILE A 1 182 ? 15.383 -5.074 1.064 1 97.06 182 ILE A O 1
ATOM 1452 N N . ALA A 1 183 ? 16.031 -6.926 -0.094 1 94.5 183 ALA A N 1
ATOM 1453 C CA . ALA A 1 183 ? 17.141 -6.238 -0.754 1 94.5 183 ALA A CA 1
ATOM 1454 C C . ALA A 1 183 ? 16.656 -5.488 -1.992 1 94.5 183 ALA A C 1
ATOM 1456 O O . ALA A 1 183 ? 17.172 -4.418 -2.318 1 94.5 183 ALA A O 1
ATOM 1457 N N . ALA A 1 184 ? 15.773 -6.098 -2.645 1 94.5 184 ALA A N 1
ATOM 1458 C CA . ALA A 1 184 ? 15.32 -5.555 -3.924 1 94.5 184 ALA A CA 1
ATOM 1459 C C . ALA A 1 184 ? 13.938 -6.082 -4.289 1 94.5 184 ALA A C 1
ATOM 1461 O O . ALA A 1 184 ? 13.438 -7.012 -3.654 1 94.5 184 ALA A O 1
ATOM 1462 N N . VAL A 1 185 ? 13.328 -5.391 -5.133 1 93.06 185 VAL A N 1
ATOM 1463 C CA . VAL A 1 185 ? 12.047 -5.824 -5.68 1 93.06 185 VAL A CA 1
ATOM 1464 C C . VAL A 1 185 ? 12.133 -5.879 -7.203 1 93.06 185 VAL A C 1
ATOM 1466 O O . VAL A 1 185 ? 12.828 -5.066 -7.824 1 93.06 185 VAL A O 1
ATOM 1469 N N . ALA A 1 186 ? 11.469 -6.848 -7.719 1 87.88 186 ALA A N 1
ATOM 1470 C CA . ALA A 1 186 ? 11.406 -6.977 -9.172 1 87.88 186 ALA A CA 1
ATOM 1471 C C . ALA A 1 186 ? 10.047 -6.547 -9.711 1 87.88 186 ALA A C 1
ATOM 1473 O O . ALA A 1 186 ? 9.008 -6.887 -9.133 1 87.88 186 ALA A O 1
ATOM 1474 N N . HIS A 1 187 ? 10.094 -5.789 -10.711 1 80.5 187 HIS A N 1
ATOM 1475 C CA . HIS A 1 187 ? 8.945 -5.559 -11.578 1 80.5 187 HIS A CA 1
ATOM 1476 C C . HIS A 1 187 ? 7.785 -4.945 -10.797 1 80.5 187 HIS A C 1
ATOM 1478 O O . HIS A 1 187 ? 6.637 -5.367 -10.953 1 80.5 187 HIS A O 1
ATOM 1484 N N . ASN A 1 188 ? 7.957 -4.129 -9.852 1 89.38 188 ASN A N 1
ATOM 1485 C CA . ASN A 1 188 ? 6.922 -3.32 -9.219 1 89.38 188 ASN A CA 1
ATOM 1486 C C . ASN A 1 188 ? 7.129 -1.832 -9.484 1 89.38 188 ASN A C 1
ATOM 1488 O O . ASN A 1 188 ? 7.66 -1.113 -8.633 1 89.38 188 ASN A O 1
ATOM 1492 N N . THR A 1 189 ? 6.605 -1.403 -10.617 1 94.88 189 THR A N 1
ATOM 1493 C CA . THR A 1 189 ? 6.762 -0.014 -11.031 1 94.88 189 THR A CA 1
ATOM 1494 C C . THR A 1 189 ? 5.785 0.887 -10.281 1 94.88 189 THR A C 1
ATOM 1496 O O . THR A 1 189 ? 4.805 0.407 -9.703 1 94.88 189 THR A O 1
ATOM 1499 N N . PHE A 1 190 ? 6.051 2.16 -10.344 1 97.88 190 PHE A N 1
ATOM 1500 C CA . PHE A 1 190 ? 5.125 3.105 -9.734 1 97.88 190 PHE A CA 1
ATOM 1501 C C . PHE A 1 190 ? 3.775 3.074 -10.438 1 97.88 190 PHE A C 1
ATOM 1503 O O . PHE A 1 190 ? 2.729 3.209 -9.805 1 97.88 190 PHE A O 1
ATOM 1510 N N . ALA A 1 191 ? 3.787 2.916 -11.75 1 97.94 191 ALA A N 1
ATOM 1511 C CA . ALA A 1 191 ? 2.549 2.791 -12.516 1 97.94 191 ALA A CA 1
ATOM 1512 C C . ALA A 1 191 ? 1.706 1.624 -12.008 1 97.94 191 ALA A C 1
ATOM 1514 O O . ALA A 1 191 ? 0.479 1.722 -11.938 1 97.94 191 ALA A O 1
ATOM 1515 N N . HIS A 1 192 ? 2.312 0.512 -11.672 1 98 192 HIS A N 1
ATOM 1516 C CA . HIS A 1 192 ? 1.589 -0.626 -11.117 1 98 192 HIS A CA 1
ATOM 1517 C C . HIS A 1 192 ? 0.982 -0.288 -9.758 1 98 192 HIS A C 1
ATOM 1519 O O . HIS A 1 192 ? -0.163 -0.647 -9.477 1 98 192 HIS A O 1
ATOM 1525 N N . THR A 1 193 ? 1.733 0.394 -8.93 1 98.56 193 THR A N 1
ATOM 1526 C CA . THR A 1 193 ? 1.211 0.851 -7.645 1 98.56 193 THR A CA 1
ATOM 1527 C C . THR A 1 193 ? -0.001 1.756 -7.848 1 98.56 193 THR A C 1
ATOM 1529 O O . THR A 1 193 ? -1.001 1.632 -7.137 1 98.56 193 THR A O 1
ATOM 1532 N N . MET A 1 194 ? 0.068 2.664 -8.859 1 98.69 194 MET A N 1
ATOM 1533 C CA . MET A 1 194 ? -1.059 3.545 -9.148 1 98.69 194 MET A CA 1
ATOM 1534 C C . MET A 1 194 ? -2.273 2.744 -9.602 1 98.69 194 MET A C 1
ATOM 1536 O O . MET A 1 194 ? -3.398 3.021 -9.18 1 98.69 194 MET A O 1
ATOM 1540 N N . HIS A 1 195 ? -2.066 1.751 -10.43 1 98.25 195 HIS A N 1
ATOM 1541 C CA . HIS A 1 195 ? -3.146 0.863 -10.852 1 98.25 195 HIS A CA 1
ATOM 1542 C C . HIS A 1 195 ? -3.76 0.144 -9.648 1 98.25 195 HIS A C 1
ATOM 1544 O O . HIS A 1 195 ? -4.984 0.134 -9.484 1 98.25 195 HIS A O 1
ATOM 1550 N N . CYS A 1 196 ? -2.93 -0.449 -8.82 1 98.25 196 CYS A N 1
ATOM 1551 C CA . CYS A 1 196 ? -3.365 -1.209 -7.652 1 98.25 196 CYS A CA 1
ATOM 1552 C C . CYS A 1 196 ? -4.168 -0.333 -6.699 1 98.25 196 CYS A C 1
ATOM 1554 O O . CYS A 1 196 ? -5.258 -0.713 -6.27 1 98.25 196 CYS A O 1
ATOM 1556 N N . THR A 1 197 ? -3.621 0.834 -6.367 1 98.56 197 THR A N 1
ATOM 1557 C CA . THR A 1 197 ? -4.27 1.688 -5.383 1 98.56 197 THR A CA 1
ATOM 1558 C C . THR A 1 197 ? -5.582 2.244 -5.926 1 98.56 197 THR A C 1
ATOM 1560 O O . THR A 1 197 ? -6.555 2.396 -5.184 1 98.56 197 THR A O 1
ATOM 1563 N N . SER A 1 198 ? -5.641 2.492 -7.211 1 98.12 198 SER A N 1
ATOM 1564 C CA . SER A 1 198 ? -6.902 2.893 -7.824 1 98.12 198 SER A CA 1
ATOM 1565 C C . SER A 1 198 ? -7.93 1.769 -7.754 1 98.12 198 SER A C 1
ATOM 1567 O O . SER A 1 198 ? -9.109 2.016 -7.488 1 98.12 198 SER A O 1
ATOM 1569 N N . ALA A 1 199 ? -7.523 0.55 -7.965 1 96.44 199 ALA A N 1
ATOM 1570 C CA . ALA A 1 199 ? -8.43 -0.596 -7.895 1 96.44 199 ALA A CA 1
ATOM 1571 C C . ALA A 1 199 ? -8.969 -0.783 -6.48 1 96.44 199 ALA A C 1
ATOM 1573 O O . ALA A 1 199 ? -10.156 -1.062 -6.293 1 96.44 199 ALA A O 1
ATOM 1574 N N . ILE A 1 200 ? -8.094 -0.638 -5.508 1 96.44 200 ILE A N 1
ATOM 1575 C CA . ILE A 1 200 ? -8.531 -0.776 -4.121 1 96.44 200 ILE A CA 1
ATOM 1576 C C . ILE A 1 200 ? -9.555 0.305 -3.791 1 96.44 200 ILE A C 1
ATOM 1578 O O . ILE A 1 200 ? -10.602 0.019 -3.201 1 96.44 200 ILE A O 1
ATOM 1582 N N . LEU A 1 201 ? -9.234 1.563 -4.191 1 95.81 201 LEU A N 1
ATOM 1583 C CA . LEU A 1 201 ? -10.148 2.67 -3.92 1 95.81 201 LEU A CA 1
ATOM 1584 C C . LEU A 1 201 ? -11.508 2.422 -4.566 1 95.81 201 LEU A C 1
ATOM 1586 O O . LEU A 1 201 ? -12.547 2.676 -3.953 1 95.81 201 LEU A O 1
ATOM 1590 N N . GLU A 1 202 ? -11.5 1.925 -5.75 1 92.62 202 GLU A N 1
ATOM 1591 C CA . GLU A 1 202 ? -12.75 1.576 -6.414 1 92.62 202 GLU A CA 1
ATOM 1592 C C . GLU A 1 202 ? -13.484 0.473 -5.66 1 92.62 202 GLU A C 1
ATOM 1594 O O . GLU A 1 202 ? -14.711 0.514 -5.527 1 92.62 202 GLU A O 1
ATOM 1599 N N . GLY A 1 203 ? -12.766 -0.504 -5.207 1 89.5 203 GLY A N 1
ATOM 1600 C CA . GLY A 1 203 ? -13.359 -1.578 -4.43 1 89.5 203 GLY A CA 1
ATOM 1601 C C . GLY A 1 203 ? -14.016 -1.095 -3.148 1 89.5 203 GLY A C 1
ATOM 1602 O O . GLY A 1 203 ? -15.078 -1.58 -2.77 1 89.5 203 GLY A O 1
ATOM 1603 N N . ILE A 1 204 ? -13.406 -0.195 -2.5 1 85.5 204 ILE A N 1
ATOM 1604 C CA . ILE A 1 204 ? -13.906 0.387 -1.26 1 85.5 204 ILE A CA 1
ATOM 1605 C C . ILE A 1 204 ? -15.211 1.126 -1.529 1 85.5 204 ILE A C 1
ATOM 1607 O O . ILE A 1 204 ? -16.141 1.073 -0.72 1 85.5 204 ILE A O 1
ATOM 1611 N N . GLU A 1 205 ? -15.242 1.75 -2.678 1 83.38 205 GLU A N 1
ATOM 1612 C CA . GLU A 1 205 ? -16.391 2.578 -3.031 1 83.38 205 GLU A CA 1
ATOM 1613 C C . GLU A 1 205 ? -17.562 1.725 -3.502 1 83.38 205 GLU A C 1
ATOM 1615 O O . GLU A 1 205 ? -18.719 2.07 -3.266 1 83.38 205 GLU A O 1
ATOM 1620 N N . THR A 1 206 ? -17.234 0.636 -4.219 1 72.94 206 THR A N 1
ATOM 1621 C CA . THR A 1 206 ? -18.281 -0.15 -4.859 1 72.94 206 THR A CA 1
ATOM 1622 C C . THR A 1 206 ? -18.594 -1.397 -4.039 1 72.94 206 THR A C 1
ATOM 1624 O O . THR A 1 206 ? -19.281 -2.307 -4.52 1 72.94 206 THR A O 1
ATOM 1627 N N . SER A 1 207 ? -18.062 -1.716 -2.898 1 60.75 207 SER A N 1
ATOM 1628 C CA . SER A 1 207 ? -18.094 -2.934 -2.096 1 60.75 207 SER A CA 1
ATOM 1629 C C . SER A 1 207 ? -19.391 -3.711 -2.338 1 60.75 207 SER A C 1
ATOM 1631 O O . SER A 1 207 ? -19.391 -4.945 -2.301 1 60.75 207 SER A O 1
ATOM 1633 N N . GLN A 1 208 ? -20.438 -3.193 -2.656 1 53.81 208 GLN A N 1
ATOM 1634 C CA . GLN A 1 208 ? -21.672 -3.967 -2.848 1 53.81 208 GLN A CA 1
ATOM 1635 C C . GLN A 1 208 ? -21.547 -4.883 -4.062 1 53.81 208 GLN A C 1
ATOM 1637 O O . GLN A 1 208 ? -22.078 -5.996 -4.059 1 53.81 208 GLN A O 1
ATOM 1642 N N . GLU A 1 209 ? -20.828 -4.551 -5.031 1 53.97 209 GLU A N 1
ATOM 1643 C CA . GLU A 1 209 ? -20.828 -5.273 -6.301 1 53.97 209 GLU A CA 1
ATOM 1644 C C . GLU A 1 209 ? -19.75 -6.355 -6.312 1 53.97 209 GLU A C 1
ATOM 1646 O O . GLU A 1 209 ? -19.875 -7.352 -7.031 1 53.97 209 GLU A O 1
ATOM 1651 N N . LEU A 1 210 ? -18.812 -6.32 -5.449 1 56.5 210 LEU A N 1
ATOM 1652 C CA . LEU A 1 210 ? -17.734 -7.305 -5.422 1 56.5 210 LEU A CA 1
ATOM 1653 C C . LEU A 1 210 ? -18.219 -8.625 -4.832 1 56.5 210 LEU A C 1
ATOM 1655 O O . LEU A 1 210 ? -17.547 -9.648 -4.965 1 56.5 210 LEU A O 1
ATOM 1659 N N . ALA A 1 211 ? -19.422 -8.609 -4.293 1 53.75 211 ALA A N 1
ATOM 1660 C CA . ALA A 1 211 ? -19.953 -9.75 -3.547 1 53.75 211 ALA A CA 1
ATOM 1661 C C . ALA A 1 211 ? -20.281 -10.906 -4.48 1 53.75 211 ALA A C 1
ATOM 1663 O O . ALA A 1 211 ? -20.406 -12.055 -4.043 1 53.75 211 ALA A O 1
ATOM 1664 N N . GLY A 1 212 ? -20.25 -10.688 -5.734 1 58.09 212 GLY A N 1
ATOM 1665 C CA . GLY A 1 212 ? -20.516 -11.906 -6.484 1 58.09 212 GLY A CA 1
ATOM 1666 C C . GLY A 1 212 ? -19.25 -12.68 -6.824 1 58.09 212 GLY A C 1
ATOM 1667 O O . GLY A 1 212 ? -18.25 -12.094 -7.211 1 58.09 212 GLY A O 1
ATOM 1668 N N . SER A 1 213 ? -19.094 -13.844 -6.164 1 62.09 213 SER A N 1
ATOM 1669 C CA . SER A 1 213 ? -18 -14.789 -6.395 1 62.09 213 SER A CA 1
ATOM 1670 C C . SER A 1 213 ? -17.812 -15.07 -7.883 1 62.09 213 SER A C 1
ATOM 1672 O O . SER A 1 213 ? -18.422 -15.992 -8.43 1 62.09 213 SER A O 1
ATOM 1674 N N . GLN A 1 214 ? -17.234 -14.07 -8.539 1 80.62 214 GLN A N 1
ATOM 1675 C CA . GLN A 1 214 ? -16.953 -14.266 -9.961 1 80.62 214 GLN A CA 1
ATOM 1676 C C . GLN A 1 214 ? -15.531 -13.852 -10.312 1 80.62 214 GLN A C 1
ATOM 1678 O O . GLN A 1 214 ? -14.875 -13.156 -9.539 1 80.62 214 GLN A O 1
ATOM 1683 N N . ILE A 1 215 ? -15.102 -14.453 -11.453 1 92.81 215 ILE A N 1
ATOM 1684 C CA . ILE A 1 215 ? -13.828 -14.039 -12.031 1 92.81 215 ILE A CA 1
ATOM 1685 C C . ILE A 1 215 ? -13.859 -12.547 -12.352 1 92.81 215 ILE A C 1
ATOM 1687 O O . ILE A 1 215 ? -14.844 -12.047 -12.898 1 92.81 215 ILE A O 1
ATOM 1691 N N . GLY A 1 216 ? -12.859 -11.852 -11.906 1 93.62 216 GLY A N 1
ATOM 1692 C CA . GLY A 1 216 ? -12.82 -10.422 -12.172 1 93.62 216 GLY A CA 1
ATOM 1693 C C . GLY A 1 216 ? -11.438 -9.914 -12.523 1 93.62 216 GLY A C 1
ATOM 1694 O O . GLY A 1 216 ? -11.242 -8.711 -12.742 1 93.62 216 GLY A O 1
ATOM 1695 N N . SER A 1 217 ? -10.461 -10.836 -12.586 1 96.06 217 SER A N 1
ATOM 1696 C CA . SER A 1 217 ? -9.086 -10.445 -12.883 1 96.06 217 SER A CA 1
ATOM 1697 C C . SER A 1 217 ? -8.336 -11.57 -13.586 1 96.06 217 SER A C 1
ATOM 1699 O O . SER A 1 217 ? -8.719 -12.734 -13.492 1 96.06 217 SER A O 1
ATOM 1701 N N . THR A 1 218 ? -7.34 -11.203 -14.352 1 97.56 218 THR A N 1
ATOM 1702 C CA . THR A 1 218 ? -6.473 -12.156 -15.031 1 97.56 218 THR A CA 1
ATOM 1703 C C . THR A 1 218 ? -5.02 -11.688 -14.992 1 97.56 218 THR A C 1
ATOM 1705 O O . THR A 1 218 ? -4.746 -10.516 -14.758 1 97.56 218 THR A O 1
ATOM 1708 N N . PHE A 1 219 ? -4.156 -12.641 -15.141 1 97.75 219 PHE A N 1
ATOM 1709 C CA . PHE A 1 219 ? -2.729 -12.359 -15.234 1 97.75 219 PHE A CA 1
ATOM 1710 C C . PHE A 1 219 ? -2.01 -13.438 -16.031 1 97.75 219 PHE A C 1
ATOM 1712 O O . PHE A 1 219 ? -2.568 -14.508 -16.266 1 97.75 219 PHE A O 1
ATOM 1719 N N . ASP A 1 220 ? -0.849 -13.109 -16.422 1 98.06 220 ASP A N 1
ATOM 1720 C CA . ASP A 1 220 ? 0.039 -14.109 -17.016 1 98.06 220 ASP A CA 1
ATOM 1721 C C . ASP A 1 220 ? 1.14 -14.516 -16.031 1 98.06 220 ASP A C 1
ATOM 1723 O O . ASP A 1 220 ? 1.681 -13.672 -15.312 1 98.06 220 ASP A O 1
ATOM 1727 N N . VAL A 1 221 ? 1.403 -15.852 -16.016 1 98.44 221 VAL A N 1
ATOM 1728 C CA . VAL A 1 221 ? 2.572 -16.297 -15.266 1 98.44 221 VAL A CA 1
ATOM 1729 C C . VAL A 1 221 ? 3.846 -15.945 -16.031 1 98.44 221 VAL A C 1
ATOM 1731 O O . VAL A 1 221 ? 3.924 -16.141 -17.25 1 98.44 221 VAL A O 1
ATOM 1734 N N . GLY A 1 222 ? 4.812 -15.375 -15.273 1 97.75 222 GLY A N 1
ATOM 1735 C CA . GLY A 1 222 ? 5.945 -14.867 -16.031 1 97.75 222 GLY A CA 1
ATOM 1736 C C . GLY A 1 222 ? 7.281 -15.18 -15.375 1 97.75 222 GLY A C 1
ATOM 1737 O O . GLY A 1 222 ? 7.348 -15.945 -14.414 1 97.75 222 GLY A O 1
ATOM 1738 N N . LEU A 1 223 ? 8.352 -14.781 -16.047 1 98.06 223 LEU A N 1
ATOM 1739 C CA . LEU A 1 223 ? 9.734 -14.727 -15.594 1 98.06 223 LEU A CA 1
ATOM 1740 C C . LEU A 1 223 ? 10.234 -13.281 -15.539 1 98.06 223 LEU A C 1
ATOM 1742 O O . LEU A 1 223 ? 10.039 -12.516 -16.484 1 98.06 223 LEU A O 1
ATOM 1746 N N . VAL A 1 224 ? 10.758 -12.977 -14.383 1 96.69 224 VAL A N 1
ATOM 1747 C CA . VAL A 1 224 ? 11.25 -11.609 -14.281 1 96.69 224 VAL A CA 1
ATOM 1748 C C . VAL A 1 224 ? 12.727 -11.625 -13.883 1 96.69 224 VAL A C 1
ATOM 1750 O O . VAL A 1 224 ? 13.234 -12.633 -13.391 1 96.69 224 VAL A O 1
ATOM 1753 N N . S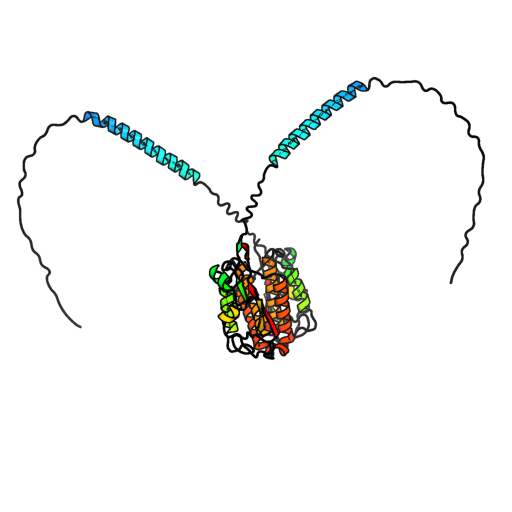ER A 1 225 ? 13.398 -10.531 -14.18 1 95 225 SER A N 1
ATOM 1754 C CA . SER A 1 225 ? 14.797 -10.32 -13.805 1 95 225 SER A CA 1
ATOM 1755 C C . SER A 1 225 ? 14.93 -9.172 -12.812 1 95 225 SER A C 1
ATOM 1757 O O . SER A 1 225 ? 13.961 -8.453 -12.555 1 95 225 SER A O 1
ATOM 1759 N N . CYS A 1 226 ? 15.969 -9.188 -12.125 1 92.69 226 CYS A N 1
ATOM 1760 C CA . CYS A 1 226 ? 16.219 -8.008 -11.297 1 92.69 226 CYS A CA 1
ATOM 1761 C C . CYS A 1 226 ? 17.703 -7.672 -11.281 1 92.69 226 CYS A C 1
ATOM 1763 O O . CYS A 1 226 ? 18.547 -8.516 -11.594 1 92.69 226 CYS A O 1
ATOM 1765 N N . TRP A 1 227 ? 18.016 -6.461 -10.984 1 87.62 227 TRP A N 1
ATOM 1766 C CA . TRP A 1 227 ? 19.375 -5.938 -11.008 1 87.62 227 TRP A CA 1
ATOM 1767 C C . TRP A 1 227 ? 19.984 -5.945 -9.609 1 87.62 227 TRP A C 1
ATOM 1769 O O . TRP A 1 227 ? 19.297 -5.684 -8.625 1 87.62 227 TRP A O 1
ATOM 1779 N N . VAL A 1 228 ? 21.25 -6.305 -9.461 1 84.25 228 VAL A N 1
ATOM 1780 C CA . VAL A 1 228 ? 21.984 -6.297 -8.195 1 84.25 228 VAL A CA 1
ATOM 1781 C C . VAL A 1 228 ? 23.031 -5.191 -8.219 1 84.25 228 VAL A C 1
ATOM 1783 O O . VAL A 1 228 ? 23.609 -4.887 -9.273 1 84.25 228 VAL A O 1
ATOM 1786 N N . MET B 1 1 ? -0.44 -56.375 38.062 1 21.48 1 MET B N 1
ATOM 1787 C CA . MET B 1 1 ? 0.026 -56.625 39.406 1 21.48 1 MET B CA 1
ATOM 1788 C C . MET B 1 1 ? 1.406 -57.281 39.406 1 21.48 1 MET B C 1
ATOM 1790 O O . MET B 1 1 ? 1.951 -57.594 40.469 1 21.48 1 MET B O 1
ATOM 1794 N N . MET B 1 2 ? 2.076 -57.469 38.375 1 18.02 2 MET B N 1
ATOM 1795 C CA . MET B 1 2 ? 2.932 -58.625 38.656 1 18.02 2 MET B CA 1
ATOM 1796 C C . MET B 1 2 ? 4.082 -58.25 39.562 1 18.02 2 MET B C 1
ATOM 1798 O O . MET B 1 2 ? 4.402 -57.062 39.719 1 18.02 2 MET B O 1
ATOM 1802 N N . PRO B 1 3 ? 5.391 -59 39.5 1 19.45 3 PRO B N 1
ATOM 1803 C CA . PRO B 1 3 ? 6.18 -59.812 40.438 1 19.45 3 PRO B CA 1
ATOM 1804 C C . PRO B 1 3 ? 7.328 -59.031 41.062 1 19.45 3 PRO B C 1
ATOM 1806 O O . PRO B 1 3 ? 7.754 -58 40.531 1 19.45 3 PRO B O 1
ATOM 1809 N N . SER B 1 4 ? 7.934 -59.469 42.219 1 19.31 4 SER B N 1
ATOM 1810 C CA . SER B 1 4 ? 8.586 -59.469 43.5 1 19.31 4 SER B CA 1
ATOM 1811 C C . SER B 1 4 ? 10.102 -59.562 43.375 1 19.31 4 SER B C 1
ATOM 1813 O O . SER B 1 4 ? 10.82 -59.562 44.375 1 19.31 4 SER B O 1
ATOM 1815 N N . GLN B 1 5 ? 10.781 -59.688 42.25 1 17.42 5 GLN B N 1
ATOM 1816 C CA . GLN B 1 5 ? 11.867 -60.625 42.5 1 17.42 5 GLN B CA 1
ATOM 1817 C C . GLN B 1 5 ? 12.938 -59.969 43.375 1 17.42 5 GLN B C 1
ATOM 1819 O O . GLN B 1 5 ? 13.344 -58.844 43.156 1 17.42 5 GLN B O 1
ATOM 1824 N N . PHE B 1 6 ? 13.492 -60.562 44.5 1 17.58 6 PHE B N 1
ATOM 1825 C CA . PHE B 1 6 ? 14.133 -60.562 45.812 1 17.58 6 PHE B CA 1
ATOM 1826 C C . PHE B 1 6 ? 15.648 -60.656 45.656 1 17.58 6 PHE B C 1
ATOM 1828 O O . PHE B 1 6 ? 16.359 -60.812 46.656 1 17.58 6 PHE B O 1
ATOM 1835 N N . TYR B 1 7 ? 16.359 -60.25 44.625 1 16.34 7 TYR B N 1
ATOM 1836 C CA . TYR B 1 7 ? 17.547 -61.125 44.594 1 16.34 7 TYR B CA 1
ATOM 1837 C C . TYR B 1 7 ? 18.5 -60.781 45.719 1 16.34 7 TYR B C 1
ATOM 1839 O O . TYR B 1 7 ? 18.641 -59.594 46.094 1 16.34 7 TYR B O 1
ATOM 1847 N N . THR B 1 8 ? 19.297 -61.688 46.406 1 15.95 8 THR B N 1
ATOM 1848 C CA . THR B 1 8 ? 19.844 -62.219 47.656 1 15.95 8 THR B CA 1
ATOM 1849 C C . THR B 1 8 ? 21.297 -61.75 47.844 1 15.95 8 THR B C 1
ATOM 1851 O O . THR B 1 8 ? 21.688 -61.344 48.938 1 15.95 8 THR B O 1
ATOM 1854 N N . LYS B 1 9 ? 22.375 -61.938 46.969 1 15.72 9 LYS B N 1
ATOM 1855 C CA . LYS B 1 9 ? 23.344 -62.844 47.562 1 15.72 9 LYS B CA 1
ATOM 1856 C C . LYS B 1 9 ? 24.297 -62.125 48.5 1 15.72 9 LYS B C 1
ATOM 1858 O O . LYS B 1 9 ? 24.5 -62.531 49.656 1 15.72 9 LYS B O 1
ATOM 1863 N N . LEU B 1 10 ? 25.75 -62.031 48.219 1 16.42 10 LEU B N 1
ATOM 1864 C CA . LEU B 1 10 ? 26.844 -62.844 48.75 1 16.42 10 LEU B CA 1
ATOM 1865 C C . LEU B 1 10 ? 27.734 -62.031 49.656 1 16.42 10 LEU B C 1
ATOM 1867 O O . LEU B 1 10 ? 28.016 -60.875 49.406 1 16.42 10 LEU B O 1
ATOM 1871 N N . SER B 1 11 ? 28.328 -62.531 50.781 1 17.36 11 SER B N 1
ATOM 1872 C CA . SER B 1 11 ? 28.781 -62.344 52.156 1 17.36 11 SER B CA 1
ATOM 1873 C C . SER B 1 11 ? 30.266 -62.031 52.188 1 17.36 11 SER B C 1
ATOM 1875 O O . SER B 1 11 ? 30.797 -61.719 53.281 1 17.36 11 SER B O 1
ATOM 1877 N N . GLN B 1 12 ? 31.062 -62.062 51.125 1 16.25 12 GLN B N 1
ATOM 1878 C CA . GLN B 1 12 ? 32.281 -62.75 51.531 1 16.25 12 GLN B CA 1
ATOM 1879 C C . GLN B 1 12 ? 33.094 -61.875 52.5 1 16.25 12 GLN B C 1
ATOM 1881 O O . GLN B 1 12 ? 33 -60.656 52.469 1 16.25 12 GLN B O 1
ATOM 1886 N N . ARG B 1 13 ? 34.406 -62.375 52.781 1 16.42 13 ARG B N 1
ATOM 1887 C CA . ARG B 1 13 ? 35.188 -62.75 53.969 1 16.42 13 ARG B CA 1
ATOM 1888 C C . ARG B 1 13 ? 36.156 -61.625 54.344 1 16.42 13 ARG B C 1
ATOM 1890 O O . ARG B 1 13 ? 36.188 -61.188 55.5 1 16.42 13 ARG B O 1
ATOM 1897 N N . GLU B 1 14 ? 37.469 -61.688 53.844 1 17.38 14 GLU B N 1
ATOM 1898 C CA . GLU B 1 14 ? 38.562 -62.125 54.719 1 17.38 14 GLU B CA 1
ATOM 1899 C C . GLU B 1 14 ? 39.25 -60.938 55.375 1 17.38 14 GLU B C 1
ATOM 1901 O O . GLU B 1 14 ? 39.062 -59.781 54.938 1 17.38 14 GLU B O 1
ATOM 1906 N N . GLU B 1 15 ? 40.625 -61 55.344 1 19.41 15 GLU B N 1
ATOM 1907 C CA . GLU B 1 15 ? 41.688 -61.188 56.344 1 19.41 15 GLU B CA 1
ATOM 1908 C C . GLU B 1 15 ? 42.406 -59.875 56.625 1 19.41 15 GLU B C 1
ATOM 1910 O O . GLU B 1 15 ? 42.344 -58.938 55.844 1 19.41 15 GLU B O 1
ATOM 1915 N N . GLY B 1 16 ? 43.469 -59.906 57.5 1 19.36 16 GLY B N 1
ATOM 1916 C CA . GLY B 1 16 ? 44 -59.281 58.688 1 19.36 16 GLY B CA 1
ATOM 1917 C C . GLY B 1 16 ? 45.094 -58.281 58.375 1 19.36 16 GLY B C 1
ATOM 1918 O O . GLY B 1 16 ? 45.469 -57.469 59.219 1 19.36 16 GLY B O 1
ATOM 1919 N N . ALA B 1 17 ? 45.938 -58.469 57.344 1 19.94 17 ALA B N 1
ATOM 1920 C CA . ALA B 1 17 ? 47.312 -58.562 57.75 1 19.94 17 ALA B CA 1
ATOM 1921 C C . ALA B 1 17 ? 47.906 -57.156 57.969 1 19.94 17 ALA B C 1
ATOM 1923 O O . ALA B 1 17 ? 47.469 -56.188 57.375 1 19.94 17 ALA B O 1
ATOM 1924 N N . PRO B 1 18 ? 49.156 -57.156 58.688 1 22.94 18 PRO B N 1
ATOM 1925 C CA . PRO B 1 18 ? 49.844 -56.281 59.625 1 22.94 18 PRO B CA 1
ATOM 1926 C C . PRO B 1 18 ? 50.656 -55.188 58.938 1 22.94 18 PRO B C 1
ATOM 1928 O O . PRO B 1 18 ? 50.969 -55.312 57.75 1 22.94 18 PRO B O 1
ATOM 1931 N N . THR B 1 19 ? 50.781 -53.938 59.469 1 21.66 19 THR B N 1
ATOM 1932 C CA . THR B 1 19 ? 51 -52.531 59.125 1 21.66 19 THR B CA 1
ATOM 1933 C C . THR B 1 19 ? 52.5 -52.25 59.031 1 21.66 19 THR B C 1
ATOM 1935 O O . THR B 1 19 ? 52.906 -51.094 58.938 1 21.66 19 THR B O 1
ATOM 1938 N N . SER B 1 20 ? 53.25 -53.312 58.625 1 18.97 20 SER B N 1
ATOM 1939 C CA . SER B 1 20 ? 54.625 -53.094 59.094 1 18.97 20 SER B CA 1
ATOM 1940 C C . SER B 1 20 ? 55.25 -51.875 58.406 1 18.97 20 SER B C 1
ATOM 1942 O O . SER B 1 20 ? 54.938 -51.562 57.281 1 18.97 20 SER B O 1
ATOM 1944 N N . ALA B 1 21 ? 56.219 -51.188 59.156 1 23.86 21 ALA B N 1
ATOM 1945 C CA . ALA B 1 21 ? 56.812 -49.875 59.281 1 23.86 21 ALA B CA 1
ATOM 1946 C C . ALA B 1 21 ? 57.969 -49.719 58.312 1 23.86 21 ALA B C 1
ATOM 1948 O O . ALA B 1 21 ? 59.031 -50.312 58.5 1 23.86 21 ALA B O 1
ATOM 1949 N N . GLU B 1 22 ? 57.781 -49.875 56.906 1 20.7 22 GLU B N 1
ATOM 1950 C CA . GLU B 1 22 ? 58.906 -50.094 55.969 1 20.7 22 GLU B CA 1
ATOM 1951 C C . GLU B 1 22 ? 59.875 -48.906 56 1 20.7 22 GLU B C 1
ATOM 1953 O O . GLU B 1 22 ? 59.438 -47.75 56.094 1 20.7 22 GLU B O 1
ATOM 1958 N N . HIS B 1 23 ? 61.125 -49.188 56.281 1 24.78 23 HIS B N 1
ATOM 1959 C CA . HIS B 1 23 ? 62.469 -48.656 56.5 1 24.78 23 HIS B CA 1
ATOM 1960 C C . HIS B 1 23 ? 62.906 -47.812 55.312 1 24.78 23 HIS B C 1
ATOM 1962 O O . HIS B 1 23 ? 62.812 -48.25 54.156 1 24.78 23 HIS B O 1
ATOM 1968 N N . GLU B 1 24 ? 62.969 -46.469 55.469 1 24.48 24 GLU B N 1
ATOM 1969 C CA . GLU B 1 24 ? 63.125 -45.312 54.625 1 24.48 24 GLU B CA 1
ATOM 1970 C C . GLU B 1 24 ? 64.5 -45.25 54.031 1 24.48 24 GLU B C 1
ATOM 1972 O O . GLU B 1 24 ? 65.5 -45.062 54.719 1 24.48 24 GLU B O 1
ATOM 1977 N N . HIS B 1 25 ? 64.875 -46.281 53.156 1 23.47 25 HIS B N 1
ATOM 1978 C CA . HIS B 1 25 ? 66.25 -46.344 52.656 1 23.47 25 HIS B CA 1
ATOM 1979 C C . HIS B 1 25 ? 66.625 -45.094 51.938 1 23.47 25 HIS B C 1
ATOM 1981 O O . HIS B 1 25 ? 65.812 -44.469 51.25 1 23.47 25 HIS B O 1
ATOM 1987 N N . ASN B 1 26 ? 67.75 -44.469 52.281 1 24.66 26 ASN B N 1
ATOM 1988 C CA . ASN B 1 26 ? 68.562 -43.281 52.125 1 24.66 26 ASN B CA 1
ATOM 1989 C C . ASN B 1 26 ? 69.125 -43.156 50.719 1 24.66 26 ASN B C 1
ATOM 1991 O O . ASN B 1 26 ? 70 -43.938 50.344 1 24.66 26 ASN B O 1
ATOM 1995 N N . GLU B 1 27 ? 68.312 -43.031 49.625 1 25.47 27 GLU B N 1
ATOM 1996 C CA . GLU B 1 27 ? 68.812 -43.094 48.25 1 25.47 27 GLU B CA 1
ATOM 1997 C C . GLU B 1 27 ? 69.812 -42 47.969 1 25.47 27 GLU B C 1
ATOM 1999 O O . GLU B 1 27 ? 69.812 -40.938 48.625 1 25.47 27 GLU B O 1
ATOM 2004 N N . ALA B 1 28 ? 70.875 -42.375 47.156 1 31.48 28 ALA B N 1
ATOM 2005 C CA . ALA B 1 28 ? 72.125 -41.906 46.625 1 31.48 28 ALA B CA 1
ATOM 2006 C C . ALA B 1 28 ? 72 -40.656 45.781 1 31.48 28 ALA B C 1
ATOM 2008 O O . ALA B 1 28 ? 71.125 -40.625 44.906 1 31.48 28 ALA B O 1
ATOM 2009 N N . PRO B 1 29 ? 72.438 -39.375 46.219 1 29.94 29 PRO B N 1
ATOM 2010 C CA . PRO B 1 29 ? 72.188 -38.062 45.656 1 29.94 29 PRO B CA 1
ATOM 2011 C C . PRO B 1 29 ? 72.875 -37.875 44.281 1 29.94 29 PRO B C 1
ATOM 2013 O O . PRO B 1 29 ? 74.062 -37.844 44.188 1 29.94 29 PRO B O 1
ATOM 2016 N N . ARG B 1 30 ? 72.312 -38.5 43.188 1 27.89 30 ARG B N 1
ATOM 2017 C CA . ARG B 1 30 ? 73.062 -38.5 41.938 1 27.89 30 ARG B CA 1
ATOM 2018 C C . ARG B 1 30 ? 73.375 -37.062 41.469 1 27.89 30 ARG B C 1
ATOM 2020 O O . ARG B 1 30 ? 72.875 -36.094 42.062 1 27.89 30 ARG B O 1
ATOM 2027 N N . THR B 1 31 ? 72.938 -36.688 40.188 1 28.25 31 THR B N 1
ATOM 2028 C CA . THR B 1 31 ? 73.562 -36.281 38.938 1 28.25 31 THR B CA 1
ATOM 2029 C C . THR B 1 31 ? 73.5 -34.781 38.75 1 28.25 31 THR B C 1
ATOM 2031 O O . THR B 1 31 ? 74.25 -34.219 37.969 1 28.25 31 THR B O 1
ATOM 2034 N N . LYS B 1 32 ? 72.562 -33.781 39.25 1 35.03 32 LYS B N 1
ATOM 2035 C CA . LYS B 1 32 ? 71.812 -32.969 38.344 1 35.03 32 LYS B CA 1
ATOM 2036 C C . LYS B 1 32 ? 72.625 -31.734 37.875 1 35.03 32 LYS B C 1
ATOM 2038 O O . LYS B 1 32 ? 72.062 -30.828 37.25 1 35.03 32 LYS B O 1
ATOM 2043 N N . SER B 1 33 ? 73.812 -31.5 38.219 1 33.72 33 SER B N 1
ATOM 2044 C CA . SER B 1 33 ? 74 -30.062 38.25 1 33.72 33 SER B CA 1
ATOM 2045 C C . SER B 1 33 ? 74.062 -29.453 36.875 1 33.72 33 SER B C 1
ATOM 2047 O O . SER B 1 33 ? 74.188 -28.234 36.719 1 33.72 33 SER B O 1
ATOM 2049 N N . HIS B 1 34 ? 74.375 -30.219 35.812 1 40.38 34 HIS B N 1
ATOM 2050 C CA . HIS B 1 34 ? 74.75 -29.531 34.594 1 40.38 34 HIS B CA 1
ATOM 2051 C C . HIS B 1 34 ? 73.625 -28.812 33.906 1 40.38 34 HIS B C 1
ATOM 2053 O O . HIS B 1 34 ? 73.75 -28.312 32.812 1 40.38 34 HIS B O 1
ATOM 2059 N N . SER B 1 35 ? 72.5 -28.609 34.594 1 42 35 SER B N 1
ATOM 2060 C CA . SER B 1 35 ? 71.125 -28.203 34.156 1 42 35 SER B CA 1
ATOM 2061 C C . SER B 1 35 ? 71.062 -26.688 33.906 1 42 35 SER B C 1
ATOM 2063 O O . SER B 1 35 ? 70.188 -26.203 33.25 1 42 35 SER B O 1
ATOM 2065 N N . TYR B 1 36 ? 72.062 -25.969 34.5 1 44.69 36 TYR B N 1
ATOM 2066 C CA . TYR B 1 36 ? 71.75 -24.547 34.625 1 44.69 36 TYR B CA 1
ATOM 2067 C C . TYR B 1 36 ? 71.938 -23.828 33.312 1 44.69 36 TYR B C 1
ATOM 2069 O O . TYR B 1 36 ? 71.188 -22.891 33 1 44.69 36 TYR B O 1
ATOM 2077 N N . VAL B 1 37 ? 72.938 -24.234 32.469 1 49.75 37 VAL B N 1
ATOM 2078 C CA . VAL B 1 37 ? 73.375 -23.438 31.312 1 49.75 37 VAL B CA 1
ATOM 2079 C C . VAL B 1 37 ? 72.25 -23.484 30.234 1 49.75 37 VAL B C 1
ATOM 2081 O O . VAL B 1 37 ? 72 -22.484 29.562 1 49.75 37 VAL B O 1
ATOM 2084 N N . ARG B 1 38 ? 71.688 -24.688 30.078 1 46.94 38 ARG B N 1
ATOM 2085 C CA . ARG B 1 38 ? 70.75 -24.844 29 1 46.94 38 ARG B CA 1
ATOM 2086 C C . ARG B 1 38 ? 69.438 -24.031 29.297 1 46.94 38 ARG B C 1
ATOM 2088 O O . ARG B 1 38 ? 68.75 -23.641 28.375 1 46.94 38 ARG B O 1
ATOM 2095 N N . THR B 1 39 ? 69.312 -23.672 30.578 1 50.38 39 THR B N 1
ATOM 2096 C CA . THR B 1 39 ? 68.125 -22.953 30.922 1 50.38 39 THR B CA 1
ATOM 2097 C C . THR B 1 39 ? 68.188 -21.484 30.531 1 50.38 39 THR B C 1
ATOM 2099 O O . THR B 1 39 ? 67.25 -20.891 30.062 1 50.38 39 THR B O 1
ATOM 2102 N N . CYS B 1 40 ? 69.438 -20.984 30.547 1 53.94 40 CYS B N 1
ATOM 2103 C CA . CYS B 1 40 ? 69.562 -19.562 30.266 1 53.94 40 CYS B CA 1
ATOM 2104 C C . CYS B 1 40 ? 69.375 -19.25 28.797 1 53.94 40 CYS B C 1
ATOM 2106 O O . CYS B 1 40 ? 68.75 -18.219 28.453 1 53.94 40 CYS B O 1
ATOM 2108 N N . ALA B 1 41 ? 69.938 -20.109 27.953 1 55.5 41 ALA B N 1
ATOM 2109 C CA . ALA B 1 41 ? 69.812 -19.875 26.516 1 55.5 41 ALA B CA 1
ATOM 2110 C C . ALA B 1 41 ? 68.312 -19.906 26.078 1 55.5 41 ALA B C 1
ATOM 2112 O O . ALA B 1 41 ? 67.938 -19.125 25.203 1 55.5 41 ALA B O 1
ATOM 2113 N N . PHE B 1 42 ? 67.562 -20.812 26.688 1 52.25 42 PHE B N 1
ATOM 2114 C CA . PHE B 1 42 ? 66.188 -20.875 26.281 1 52.25 42 PHE B CA 1
ATOM 2115 C C . PHE B 1 42 ? 65.438 -19.625 26.75 1 52.25 42 PHE B C 1
ATOM 2117 O O . PHE B 1 42 ? 64.5 -19.172 26.078 1 52.25 42 PHE B O 1
ATOM 2124 N N . VAL B 1 43 ? 65.938 -18.938 27.812 1 52.94 43 VAL B N 1
ATOM 2125 C CA . VAL B 1 43 ? 65.312 -17.734 28.281 1 52.94 43 VAL B CA 1
ATOM 2126 C C . VAL B 1 43 ? 65.5 -16.594 27.297 1 52.94 43 VAL B C 1
ATOM 2128 O O . VAL B 1 43 ? 64.625 -15.82 27 1 52.94 43 VAL B O 1
ATOM 2131 N N . PHE B 1 44 ? 66.75 -16.578 26.734 1 57.03 44 PHE B N 1
ATOM 2132 C CA . PHE B 1 44 ? 67 -15.469 25.828 1 57.03 44 PHE B CA 1
ATOM 2133 C C . PHE B 1 44 ? 66.25 -15.625 24.516 1 57.03 44 PHE B C 1
ATOM 2135 O O . PHE B 1 44 ? 65.75 -14.648 23.969 1 57.03 44 PHE B O 1
ATOM 2142 N N . LEU B 1 45 ? 66.25 -16.875 24.016 1 55.81 45 LEU B N 1
ATOM 2143 C CA . LEU B 1 45 ? 65.438 -17.094 22.797 1 55.81 45 LEU B CA 1
ATOM 2144 C C . LEU B 1 45 ? 63.969 -16.797 23.031 1 55.81 45 LEU B C 1
ATOM 2146 O O . LEU B 1 45 ? 63.281 -16.297 22.141 1 55.81 45 LEU B O 1
ATOM 2150 N N . GLY B 1 46 ? 63.531 -16.953 24.266 1 51.66 46 GLY B N 1
ATOM 2151 C CA . GLY B 1 46 ? 62.156 -16.609 24.594 1 51.66 46 GLY B CA 1
ATOM 2152 C C . GLY B 1 46 ? 61.906 -15.109 24.609 1 51.66 46 GLY B C 1
ATOM 2153 O O . GLY B 1 46 ? 60.875 -14.641 24.141 1 51.66 46 GLY B O 1
ATOM 2154 N N . ILE B 1 47 ? 62.938 -14.352 25.062 1 58.53 47 ILE B N 1
ATOM 2155 C CA . ILE B 1 47 ? 62.75 -12.906 25.141 1 58.53 47 ILE B CA 1
ATOM 2156 C C . ILE B 1 47 ? 62.812 -12.305 23.734 1 58.53 47 ILE B C 1
ATOM 2158 O O . ILE B 1 47 ? 62.031 -11.414 23.406 1 58.53 47 ILE B O 1
ATOM 2162 N N . PHE B 1 48 ? 63.688 -12.867 22.891 1 56.72 48 PHE B N 1
ATOM 2163 C CA . PHE B 1 48 ? 63.781 -12.344 21.531 1 56.72 48 PHE B CA 1
ATOM 2164 C C . PHE B 1 48 ? 62.5 -12.664 20.734 1 56.72 48 PHE B C 1
ATOM 2166 O O . PHE B 1 48 ? 62 -11.82 19.984 1 56.72 48 PHE B O 1
ATOM 2173 N N . ALA B 1 49 ? 62.062 -13.953 20.875 1 56.66 49 ALA B N 1
ATOM 2174 C CA . ALA B 1 49 ? 60.812 -14.289 20.203 1 56.66 49 ALA B CA 1
ATOM 2175 C C . ALA B 1 49 ? 59.656 -13.477 20.781 1 56.66 49 ALA B C 1
ATOM 2177 O O . ALA B 1 49 ? 58.719 -13.117 20.047 1 56.66 49 ALA B O 1
ATOM 2178 N N . GLY B 1 50 ? 59.781 -13.102 22.047 1 55.16 50 GLY B N 1
ATOM 2179 C CA . GLY B 1 50 ? 58.75 -12.25 22.625 1 55.16 50 GLY B CA 1
ATOM 2180 C C . GLY B 1 50 ? 58.781 -10.82 22.125 1 55.16 50 GLY B C 1
ATOM 2181 O O . GLY B 1 50 ? 57.75 -10.188 21.922 1 55.16 50 GLY B O 1
ATOM 2182 N N . GLY B 1 51 ? 60 -10.391 21.922 1 55.09 51 GLY B N 1
ATOM 2183 C CA . GLY B 1 51 ? 60.125 -9.039 21.391 1 55.09 51 GLY B CA 1
ATOM 2184 C C . GLY B 1 51 ? 59.625 -8.906 19.969 1 55.09 51 GLY B C 1
ATOM 2185 O O . GLY B 1 51 ? 59.031 -7.891 19.609 1 55.09 51 GLY B O 1
ATOM 2186 N N . ILE B 1 52 ? 60 -9.859 19.141 1 56.91 52 ILE B N 1
ATOM 2187 C CA . ILE B 1 52 ? 59.5 -9.82 17.75 1 56.91 52 ILE B CA 1
ATOM 2188 C C . ILE B 1 52 ? 58 -9.906 17.734 1 56.91 52 ILE B C 1
ATOM 2190 O O . ILE B 1 52 ? 57.344 -9.195 16.969 1 56.91 52 ILE B O 1
ATOM 2194 N N . CYS B 1 53 ? 57.406 -10.734 18.656 1 52.5 53 CYS B N 1
ATOM 2195 C CA . CYS B 1 53 ? 55.969 -10.766 18.703 1 52.5 53 CYS B CA 1
ATOM 2196 C C . CYS B 1 53 ? 55.406 -9.438 19.172 1 52.5 53 CYS B C 1
ATOM 2198 O O . CYS B 1 53 ? 54.375 -8.969 18.656 1 52.5 53 CYS B O 1
ATOM 2200 N N . VAL B 1 54 ? 56.062 -8.812 20.172 1 54.81 54 VAL B N 1
ATOM 2201 C CA . VAL B 1 54 ? 55.562 -7.508 20.609 1 54.81 54 VAL B CA 1
ATOM 2202 C C . VAL B 1 54 ? 55.781 -6.473 19.516 1 54.81 54 VAL B C 1
ATOM 2204 O O . VAL B 1 54 ? 54.938 -5.629 19.266 1 54.81 54 VAL B O 1
ATOM 2207 N N . PHE B 1 55 ? 56.906 -6.484 18.781 1 52.5 55 PHE B N 1
ATOM 2208 C CA . PHE B 1 55 ? 57.219 -5.543 17.719 1 52.5 55 PHE B CA 1
ATOM 2209 C C . PHE B 1 55 ? 56.281 -5.777 16.531 1 52.5 55 PHE B C 1
ATOM 2211 O O . PHE B 1 55 ? 55.75 -4.828 15.953 1 52.5 55 PHE B O 1
ATOM 2218 N N . LEU B 1 56 ? 56.156 -6.988 16.031 1 52.81 56 LEU B N 1
ATOM 2219 C CA . LEU B 1 56 ? 55.156 -7.258 14.984 1 52.81 56 LEU B CA 1
ATOM 2220 C C . LEU B 1 56 ? 53.75 -6.957 15.484 1 52.81 56 LEU B C 1
ATOM 2222 O O . LEU B 1 56 ? 52.906 -6.508 14.711 1 52.81 56 LEU B O 1
ATOM 2226 N N . GLY B 1 57 ? 53.469 -7.191 16.75 1 48.19 57 GLY B N 1
ATOM 2227 C CA . GLY B 1 57 ? 52.219 -6.73 17.312 1 48.19 57 GLY B CA 1
ATOM 2228 C C . GLY B 1 57 ? 52.062 -5.219 17.297 1 48.19 57 GLY B C 1
ATOM 2229 O O . GLY B 1 57 ? 50.969 -4.699 17.094 1 48.19 57 GLY B O 1
ATOM 2230 N N . PHE B 1 58 ? 53.188 -4.574 17.656 1 47.81 58 PHE B N 1
ATOM 2231 C CA . PHE B 1 58 ? 53.125 -3.117 17.609 1 47.81 58 PHE B CA 1
ATOM 2232 C C . PHE B 1 58 ? 52.906 -2.623 16.188 1 47.81 58 PHE B C 1
ATOM 2234 O O . PHE B 1 58 ? 52.125 -1.7 15.953 1 47.81 58 PHE B O 1
ATOM 2241 N N . ILE B 1 59 ? 53.688 -3.084 15.188 1 46.47 59 ILE B N 1
ATOM 2242 C CA . ILE B 1 59 ? 53.469 -2.674 13.805 1 46.47 59 ILE B CA 1
ATOM 2243 C C . ILE B 1 59 ? 52.062 -3.078 13.352 1 46.47 59 ILE B C 1
ATOM 2245 O O . ILE B 1 59 ? 51.375 -2.311 12.672 1 46.47 59 ILE B O 1
ATOM 2249 N N . ALA B 1 60 ? 51.656 -4.402 13.586 1 44.41 60 ALA B N 1
ATOM 2250 C CA . ALA B 1 60 ? 50.281 -4.766 13.266 1 44.41 60 ALA B CA 1
ATOM 2251 C C . ALA B 1 60 ? 49.312 -3.898 14.031 1 44.41 60 ALA B C 1
ATOM 2253 O O . ALA B 1 60 ? 48.219 -3.572 13.531 1 44.41 60 ALA B O 1
ATOM 2254 N N . HIS B 1 61 ? 49.688 -3.592 15.281 1 42.38 61 HIS B N 1
ATOM 2255 C CA . HIS B 1 61 ? 48.781 -2.727 16.016 1 42.38 61 HIS B CA 1
ATOM 2256 C C . HIS B 1 61 ? 48.719 -1.332 15.406 1 42.38 61 HIS B C 1
ATOM 2258 O O . HIS B 1 61 ? 47.688 -0.694 15.398 1 42.38 61 HIS B O 1
ATOM 2264 N N . GLU B 1 62 ? 49.906 -0.856 15 1 40.84 62 GLU B N 1
ATOM 2265 C CA . GLU B 1 62 ? 49.812 0.511 14.5 1 40.84 62 GLU B CA 1
ATOM 2266 C C . GLU B 1 62 ? 49.094 0.56 13.156 1 40.84 62 GLU B C 1
ATOM 2268 O O . GLU B 1 62 ? 48.656 1.629 12.711 1 40.84 62 GLU B O 1
ATOM 2273 N N . THR B 1 63 ? 49.344 -0.437 12.289 1 40.94 63 THR B N 1
ATOM 2274 C CA . THR B 1 63 ? 48.656 -0.286 11.008 1 40.94 63 THR B CA 1
ATOM 2275 C C . THR B 1 63 ? 47.156 -0.448 11.172 1 40.94 63 THR B C 1
ATOM 2277 O O . THR B 1 63 ? 46.406 -0.299 10.211 1 40.94 63 THR B O 1
ATOM 2280 N N . VAL B 1 64 ? 46.75 -1.232 12.148 1 36.59 64 VAL B N 1
ATOM 2281 C CA . VAL B 1 64 ? 45.312 -1.19 12.289 1 36.59 64 VAL B CA 1
ATOM 2282 C C . VAL B 1 64 ? 44.875 0.208 12.719 1 36.59 64 VAL B C 1
ATOM 2284 O O . VAL B 1 64 ? 44.594 0.448 13.898 1 36.59 64 VAL B O 1
ATOM 2287 N N . ALA B 1 65 ? 45.844 1.209 12.664 1 31.27 65 ALA B N 1
ATOM 2288 C CA . ALA B 1 65 ? 45.344 2.523 13.039 1 31.27 65 ALA B CA 1
ATOM 2289 C C . ALA B 1 65 ? 43.938 2.744 12.492 1 31.27 65 ALA B C 1
ATOM 2291 O O . ALA B 1 65 ? 43.5 2.012 11.609 1 31.27 65 ALA B O 1
ATOM 2292 N N . SER B 1 66 ? 43.625 4.105 12.453 1 32 66 SER B N 1
ATOM 2293 C CA . SER B 1 66 ? 42.406 4.906 12.492 1 32 66 SER B CA 1
ATOM 2294 C C . SER B 1 66 ? 41.625 4.762 11.195 1 32 66 SER B C 1
ATOM 2296 O O . SER B 1 66 ? 41.938 5.391 10.188 1 32 66 SER B O 1
ATOM 2298 N N . THR B 1 67 ? 41.5 3.551 10.703 1 32.53 67 THR B N 1
ATOM 2299 C CA . THR B 1 67 ? 40.344 3.76 9.828 1 32.53 67 THR B CA 1
ATOM 2300 C C . THR B 1 67 ? 39.281 4.633 10.516 1 32.53 67 THR B C 1
ATOM 2302 O O . THR B 1 67 ? 38.688 4.219 11.5 1 32.53 67 THR B O 1
ATOM 2305 N N . SER B 1 68 ? 39.625 5.887 10.727 1 31.77 68 SER B N 1
ATOM 2306 C CA . SER B 1 68 ? 38.5 6.773 10.945 1 31.77 68 SER B CA 1
ATOM 2307 C C . SER B 1 68 ? 37.312 6.379 10.078 1 31.77 68 SER B C 1
ATOM 2309 O O . SER B 1 68 ? 37.406 6.434 8.844 1 31.77 68 SER B O 1
ATOM 2311 N N . SER B 1 69 ? 36.719 5.266 10.43 1 35 69 SER B N 1
ATOM 2312 C CA . SER B 1 69 ? 35.375 5.266 9.906 1 35 69 SER B CA 1
ATOM 2313 C C . SER B 1 69 ? 34.781 6.676 9.859 1 35 69 SER B C 1
ATOM 2315 O O . SER B 1 69 ? 34.688 7.34 10.898 1 35 69 SER B O 1
ATOM 2317 N N . TYR B 1 70 ? 35.25 7.48 8.914 1 32.53 70 TYR B N 1
ATOM 2318 C CA . TYR B 1 70 ? 34.312 8.555 8.617 1 32.53 70 TYR B CA 1
ATOM 2319 C C . TYR B 1 70 ? 32.875 8.094 8.781 1 32.53 70 TYR B C 1
ATOM 2321 O O . TYR B 1 70 ? 32.344 7.387 7.922 1 32.53 70 TYR B O 1
ATOM 2329 N N . ASN B 1 71 ? 32.594 7.527 9.938 1 36.53 71 ASN B N 1
ATOM 2330 C CA . ASN B 1 71 ? 31.156 7.656 10.18 1 36.53 71 ASN B CA 1
ATOM 2331 C C . ASN B 1 71 ? 30.641 9.031 9.773 1 36.53 71 ASN B C 1
ATOM 2333 O O . ASN B 1 71 ? 30.812 10.008 10.508 1 36.53 71 ASN B O 1
ATOM 2337 N N . SER B 1 72 ? 30.984 9.57 8.672 1 39.28 72 SER B N 1
ATOM 2338 C CA . SER B 1 72 ? 30.141 10.688 8.289 1 39.28 72 SER B CA 1
ATOM 2339 C C . SER B 1 72 ? 28.719 10.508 8.82 1 39.28 72 SER B C 1
ATOM 2341 O O . SER B 1 72 ? 27.906 9.828 8.195 1 39.28 72 SER B O 1
ATOM 2343 N N . SER B 1 73 ? 28.531 10.117 10.008 1 44.53 73 SER B N 1
ATOM 2344 C CA . SER B 1 73 ? 27.188 10.359 10.531 1 44.53 73 SER B CA 1
ATOM 2345 C C . SER B 1 73 ? 26.672 11.727 10.102 1 44.53 73 SER B C 1
ATOM 2347 O O . SER B 1 73 ? 27.156 12.758 10.57 1 44.53 73 SER B O 1
ATOM 2349 N N . THR B 1 74 ? 26.469 12 8.898 1 51.84 74 THR B N 1
ATOM 2350 C CA . THR B 1 74 ? 25.734 13.234 8.641 1 51.84 74 THR B CA 1
ATOM 2351 C C . THR B 1 74 ? 24.797 13.555 9.797 1 51.84 74 THR B C 1
ATOM 2353 O O . THR B 1 74 ? 23.969 12.719 10.18 1 51.84 74 THR B O 1
ATOM 2356 N N . PRO B 1 75 ? 25.188 14.367 10.727 1 51.94 75 PRO B N 1
ATOM 2357 C CA . PRO B 1 75 ? 24.297 14.742 11.82 1 51.94 75 PRO B CA 1
ATOM 2358 C C . PRO B 1 75 ? 22.828 14.781 11.398 1 51.94 75 PRO B C 1
ATOM 2360 O O . PRO B 1 75 ? 22.469 15.477 10.438 1 51.94 75 PRO B O 1
ATOM 2363 N N . THR B 1 76 ? 22.156 13.734 11.586 1 73.81 76 THR B N 1
ATOM 2364 C CA . THR B 1 76 ? 20.719 13.734 11.336 1 73.81 76 THR B CA 1
ATOM 2365 C C . THR B 1 76 ? 20.016 14.727 12.266 1 73.81 76 THR B C 1
ATOM 2367 O O . THR B 1 76 ? 20.25 14.719 13.477 1 73.81 76 THR B O 1
ATOM 2370 N N . THR B 1 77 ? 19.797 16.016 11.844 1 88.81 77 THR B N 1
ATOM 2371 C CA . THR B 1 77 ? 19 17.016 12.57 1 88.81 77 THR B CA 1
ATOM 2372 C C . THR B 1 77 ? 17.516 16.672 12.508 1 88.81 77 THR B C 1
ATOM 2374 O O . THR B 1 77 ? 17.016 16.266 11.461 1 88.81 77 THR B O 1
ATOM 2377 N N . GLU B 1 78 ? 17 16.703 13.68 1 92.62 78 GLU B N 1
ATOM 2378 C CA . GLU B 1 78 ? 15.562 16.5 13.75 1 92.62 78 GLU B CA 1
ATOM 2379 C C . GLU B 1 78 ? 14.797 17.781 13.469 1 92.62 78 GLU B C 1
ATOM 2381 O O . GLU B 1 78 ? 15.016 18.797 14.133 1 92.62 78 GLU B O 1
ATOM 2386 N N . LEU B 1 79 ? 14.047 17.797 12.469 1 96 79 LEU B N 1
ATOM 2387 C CA . LEU B 1 79 ? 13.117 18.891 12.195 1 96 79 LEU B CA 1
ATOM 2388 C C . LEU B 1 79 ? 11.82 18.719 12.984 1 96 79 LEU B C 1
ATOM 2390 O O . LEU B 1 79 ? 11.305 17.594 13.086 1 96 79 LEU B O 1
ATOM 2394 N N . HIS B 1 80 ? 11.312 19.828 13.594 1 96.44 80 HIS B N 1
ATOM 2395 C CA . HIS B 1 80 ? 10.102 19.734 14.398 1 96.44 80 HIS B CA 1
ATOM 2396 C C . HIS B 1 80 ? 9.109 20.844 14.023 1 96.44 80 HIS B C 1
ATOM 2398 O O . HIS B 1 80 ? 9.469 21.781 13.32 1 96.44 80 HIS B O 1
ATOM 2404 N N . CYS B 1 81 ? 7.895 20.734 14.555 1 97.81 81 CYS B N 1
ATOM 2405 C CA . CYS B 1 81 ? 6.836 21.656 14.195 1 97.81 81 CYS B CA 1
ATOM 2406 C C . CYS B 1 81 ? 6.336 22.422 15.414 1 97.81 81 CYS B C 1
ATOM 2408 O O . CYS B 1 81 ? 5.234 22.969 15.406 1 97.81 81 CYS B O 1
ATOM 2410 N N . GLY B 1 82 ? 7.105 22.391 16.484 1 97.75 82 GLY B N 1
ATOM 2411 C CA . GLY B 1 82 ? 6.707 23.109 17.688 1 97.75 82 GLY B CA 1
ATOM 2412 C C . GLY B 1 82 ? 5.551 22.453 18.422 1 97.75 82 GLY B C 1
ATOM 2413 O O . GLY B 1 82 ? 5.477 21.234 18.5 1 97.75 82 GLY B O 1
ATOM 2414 N N . ASN B 1 83 ? 4.648 23.328 19.078 1 97.06 83 ASN B N 1
ATOM 2415 C CA . ASN B 1 83 ? 3.633 22.781 19.969 1 97.06 83 ASN B CA 1
ATOM 2416 C C . ASN B 1 83 ? 2.242 23.312 19.625 1 97.06 83 ASN B C 1
ATOM 2418 O O . ASN B 1 83 ? 1.285 23.062 20.359 1 97.06 83 ASN B O 1
ATOM 2422 N N . SER B 1 84 ? 2.123 24.016 18.547 1 97.12 84 SER B N 1
ATOM 2423 C CA . SER B 1 84 ? 0.834 24.547 18.125 1 97.12 84 SER B CA 1
ATOM 2424 C C . SER B 1 84 ? 0.789 24.734 16.609 1 97.12 84 SER B C 1
ATOM 2426 O O . SER B 1 84 ? 1.828 24.719 15.945 1 97.12 84 SER B O 1
ATOM 2428 N N . SER B 1 85 ? -0.433 24.859 16.078 1 97.69 85 SER B N 1
ATOM 2429 C CA . SER B 1 85 ? -0.566 25.094 14.648 1 97.69 85 SER B CA 1
ATOM 2430 C C . SER B 1 85 ? 0.099 26.406 14.242 1 97.69 85 SER B C 1
ATOM 2432 O O . SER B 1 85 ? 0.691 26.5 13.164 1 97.69 85 SER B O 1
ATOM 2434 N N . THR B 1 86 ? -0.008 27.391 15.078 1 97.88 86 THR B N 1
ATOM 2435 C CA . THR B 1 86 ? 0.624 28.672 14.812 1 97.88 86 THR B CA 1
ATOM 2436 C C . THR B 1 86 ? 2.143 28.531 14.75 1 97.88 86 THR B C 1
ATOM 2438 O O . THR B 1 86 ? 2.783 29.031 13.836 1 97.88 86 THR B O 1
ATOM 2441 N N . GLU B 1 87 ? 2.697 27.875 15.734 1 98.25 87 GLU B N 1
ATOM 2442 C CA . GLU B 1 87 ? 4.137 27.641 15.734 1 98.25 87 GLU B CA 1
ATOM 2443 C C . GLU B 1 87 ? 4.559 26.797 14.531 1 98.25 87 GLU B C 1
ATOM 2445 O O . GLU B 1 87 ? 5.605 27.031 13.93 1 98.25 87 GLU B O 1
ATOM 2450 N N . ALA B 1 88 ? 3.771 25.781 14.266 1 98.56 88 ALA B N 1
ATOM 2451 C CA . ALA B 1 88 ? 4.07 24.922 13.117 1 98.56 88 ALA B CA 1
ATOM 2452 C C . ALA B 1 88 ? 4.191 25.734 11.836 1 98.56 88 ALA B C 1
ATOM 2454 O O . ALA B 1 88 ? 5.156 25.594 11.086 1 98.56 88 ALA B O 1
ATOM 2455 N N . ARG B 1 89 ? 3.258 26.609 11.617 1 98.25 89 ARG B N 1
ATOM 2456 C CA . ARG B 1 89 ? 3.291 27.469 10.438 1 98.25 89 ARG B CA 1
ATOM 2457 C C . ARG B 1 89 ? 4.539 28.344 10.43 1 98.25 89 ARG B C 1
ATOM 2459 O O . ARG B 1 89 ? 5.188 28.5 9.398 1 98.25 89 ARG B O 1
ATOM 2466 N N . ALA B 1 90 ? 4.867 28.859 11.555 1 98.19 90 ALA B N 1
ATOM 2467 C CA . ALA B 1 90 ? 6.023 29.75 11.68 1 98.19 90 ALA B CA 1
ATOM 2468 C C . ALA B 1 90 ? 7.32 29 11.383 1 98.19 90 ALA B C 1
ATOM 2470 O O . ALA B 1 90 ? 8.273 29.578 10.859 1 98.19 90 ALA B O 1
ATOM 2471 N N . LEU B 1 91 ? 7.301 27.75 11.68 1 97.94 91 LEU B N 1
ATOM 2472 C CA . LEU B 1 91 ? 8.492 26.938 11.5 1 97.94 91 LEU B CA 1
ATOM 2473 C C . LEU B 1 91 ? 8.539 26.344 10.102 1 97.94 91 LEU B C 1
ATOM 2475 O O . LEU B 1 91 ? 9.422 25.531 9.789 1 97.94 91 LEU B O 1
ATOM 2479 N N . GLY B 1 92 ? 7.551 26.656 9.258 1 97.88 92 GLY B N 1
ATOM 2480 C CA . GLY B 1 92 ? 7.543 26.203 7.875 1 97.88 92 GLY B CA 1
ATOM 2481 C C . GLY B 1 92 ? 6.969 24.812 7.703 1 97.88 92 GLY B C 1
ATOM 2482 O O . GLY B 1 92 ? 7.172 24.188 6.668 1 97.88 92 GLY B O 1
ATOM 2483 N N . CYS B 1 93 ? 6.344 24.344 8.734 1 98.44 93 CYS B N 1
ATOM 2484 C CA . CYS B 1 93 ? 5.676 23.047 8.633 1 98.44 93 CYS B CA 1
ATOM 2485 C C . CYS B 1 93 ? 4.41 23.156 7.785 1 98.44 93 CYS B C 1
ATOM 2487 O O . CYS B 1 93 ? 3.873 24.25 7.602 1 98.44 93 CYS B O 1
ATOM 2489 N N . VAL B 1 94 ? 3.963 22 7.246 1 98.38 94 VAL B N 1
ATOM 2490 C CA . VAL B 1 94 ? 2.744 21.922 6.449 1 98.38 94 VAL B CA 1
ATOM 2491 C C . VAL B 1 94 ? 1.777 20.922 7.082 1 98.38 94 VAL B C 1
ATOM 2493 O O . VAL B 1 94 ? 2.199 19.984 7.758 1 98.38 94 VAL B O 1
ATOM 2496 N N . PHE B 1 95 ? 0.49 21.172 6.922 1 98.56 95 PHE B N 1
ATOM 2497 C CA . PHE B 1 95 ? -0.505 20.219 7.383 1 98.56 95 PHE B CA 1
ATOM 2498 C C . PHE B 1 95 ? -0.729 19.125 6.344 1 98.56 95 PHE B C 1
ATOM 2500 O O . PHE B 1 95 ? -1.112 19.406 5.207 1 98.56 95 PHE B O 1
ATOM 2507 N N . ASP B 1 96 ? -0.406 17.953 6.73 1 98.38 96 ASP B N 1
ATOM 2508 C CA . ASP B 1 96 ? -0.612 16.766 5.91 1 98.38 96 ASP B CA 1
ATOM 2509 C C . ASP B 1 96 ? -1.96 16.109 6.211 1 98.38 96 ASP B C 1
ATOM 2511 O O . ASP B 1 96 ? -2.115 15.438 7.23 1 98.38 96 ASP B O 1
ATOM 2515 N N . LEU B 1 97 ? -2.898 16.297 5.316 1 98.62 97 LEU B N 1
ATOM 2516 C CA . LEU B 1 97 ? -4.238 15.773 5.555 1 98.62 97 LEU B CA 1
ATOM 2517 C C . LEU B 1 97 ? -4.23 14.25 5.586 1 98.62 97 LEU B C 1
ATOM 2519 O O . LEU B 1 97 ? -4.977 13.633 6.348 1 98.62 97 LEU B O 1
ATOM 2523 N N . LEU B 1 98 ? -3.402 13.617 4.801 1 98.5 98 LEU B N 1
ATOM 2524 C CA . LEU B 1 98 ? -3.35 12.164 4.68 1 98.5 98 LEU B CA 1
ATOM 2525 C C . LEU B 1 98 ? -3.074 11.516 6.031 1 98.5 98 LEU B C 1
ATOM 2527 O O . LEU B 1 98 ? -3.648 10.477 6.352 1 98.5 98 LEU B O 1
ATOM 2531 N N . THR B 1 99 ? -2.17 12.117 6.801 1 97.69 99 THR B N 1
ATOM 2532 C CA . THR B 1 99 ? -1.842 11.523 8.094 1 97.69 99 THR B CA 1
ATOM 2533 C C . THR B 1 99 ? -2.418 12.359 9.234 1 97.69 99 THR B C 1
ATOM 2535 O O . THR B 1 99 ? -2.229 12.031 10.406 1 97.69 99 THR B O 1
ATOM 2538 N N . ASN B 1 100 ? -3.1 13.477 8.93 1 98 100 ASN B N 1
ATOM 2539 C CA . ASN B 1 100 ? -3.732 14.375 9.898 1 98 100 ASN B CA 1
ATOM 2540 C C . ASN B 1 100 ? -2.717 14.938 10.883 1 98 100 ASN B C 1
ATOM 2542 O O . ASN B 1 100 ? -2.979 15 12.086 1 98 100 ASN B O 1
ATOM 2546 N N . ASN B 1 101 ? -1.546 15.328 10.367 1 98.19 101 ASN B N 1
ATOM 2547 C CA . ASN B 1 101 ? -0.463 15.867 11.188 1 98.19 101 ASN B CA 1
ATOM 2548 C C . ASN B 1 101 ? 0.148 17.109 10.555 1 98.19 101 ASN B C 1
ATOM 2550 O O . ASN B 1 101 ? 0.276 17.203 9.336 1 98.19 101 ASN B O 1
ATOM 2554 N N . TRP B 1 102 ? 0.521 18.047 11.398 1 98.44 102 TRP B N 1
ATOM 2555 C CA . TRP B 1 102 ? 1.541 19 10.992 1 98.44 102 TRP B CA 1
ATOM 2556 C C . TRP B 1 102 ? 2.914 18.344 10.922 1 98.44 102 TRP B C 1
ATOM 2558 O O . TRP B 1 102 ? 3.307 17.609 11.844 1 98.44 102 TRP B O 1
ATOM 2568 N N . MET B 1 103 ? 3.602 18.578 9.781 1 97.81 103 MET B N 1
ATOM 2569 C CA . MET B 1 103 ? 4.926 17.984 9.625 1 97.81 103 MET B CA 1
ATOM 2570 C C . MET B 1 103 ? 5.875 18.938 8.914 1 97.81 103 MET B C 1
ATOM 2572 O O . MET B 1 103 ? 5.438 19.797 8.148 1 97.81 103 MET B O 1
ATOM 2576 N N . PRO B 1 104 ? 7.172 18.797 9.188 1 97.5 104 PRO B N 1
ATOM 2577 C CA . PRO B 1 104 ? 8.125 19.578 8.406 1 97.5 104 PRO B CA 1
ATOM 2578 C C . PRO B 1 104 ? 7.977 19.359 6.902 1 97.5 104 PRO B C 1
ATOM 2580 O O . PRO B 1 104 ? 7.738 18.234 6.465 1 97.5 104 PRO B O 1
ATOM 2583 N N . GLU B 1 105 ? 8.141 20.375 6.148 1 97.19 105 GLU B N 1
ATOM 2584 C CA . GLU B 1 105 ? 7.984 20.312 4.695 1 97.19 105 GLU B CA 1
ATOM 2585 C C . GLU B 1 105 ? 8.922 19.281 4.086 1 97.19 105 GLU B C 1
ATOM 2587 O O . GLU B 1 105 ? 8.562 18.609 3.113 1 97.19 105 GLU B O 1
ATOM 2592 N N . TYR B 1 106 ? 10.086 19.062 4.676 1 95.88 106 TYR B N 1
ATOM 2593 C CA . TYR B 1 106 ? 11.102 18.141 4.172 1 95.88 106 TYR B CA 1
ATOM 2594 C C . TYR B 1 106 ? 10.555 16.719 4.078 1 95.88 106 TYR B C 1
ATOM 2596 O O . TYR B 1 106 ? 10.93 15.961 3.18 1 95.88 106 TYR B O 1
ATOM 2604 N N . CYS B 1 107 ? 9.648 16.344 4.934 1 95.88 107 CYS B N 1
ATOM 2605 C CA . CYS B 1 107 ? 9.164 14.977 5.016 1 95.88 107 CYS B CA 1
ATOM 2606 C C . CYS B 1 107 ? 7.762 14.859 4.434 1 95.88 107 CYS B C 1
ATOM 2608 O O . CYS B 1 107 ? 7.094 13.836 4.617 1 95.88 107 CYS B O 1
ATOM 2610 N N . SER B 1 108 ? 7.359 15.906 3.828 1 96.88 108 SER B N 1
ATOM 2611 C CA . SER B 1 108 ? 6.004 15.922 3.293 1 96.88 108 SER B CA 1
ATOM 2612 C C . SER B 1 108 ? 5.949 15.281 1.909 1 96.88 108 SER B C 1
ATOM 2614 O O . SER B 1 108 ? 6.973 15.156 1.236 1 96.88 108 SER B O 1
ATOM 2616 N N . ASP B 1 109 ? 4.82 14.773 1.523 1 98 109 ASP B N 1
ATOM 2617 C CA . ASP B 1 109 ? 4.473 14.297 0.187 1 98 109 ASP B CA 1
ATOM 2618 C C . ASP B 1 109 ? 3.293 15.086 -0.383 1 98 109 ASP B C 1
ATOM 2620 O O . ASP B 1 109 ? 2.146 14.633 -0.303 1 98 109 ASP B O 1
ATOM 2624 N N . PRO B 1 110 ? 3.6 16.219 -1.03 1 97.94 110 PRO B N 1
ATOM 2625 C CA . PRO B 1 110 ? 2.49 17.062 -1.494 1 97.94 110 PRO B CA 1
ATOM 2626 C C . PRO B 1 110 ? 1.684 16.406 -2.611 1 97.94 110 PRO B C 1
ATOM 2628 O O . PRO B 1 110 ? 0.516 16.734 -2.816 1 97.94 110 PRO B O 1
ATOM 2631 N N . TYR B 1 111 ? 2.277 15.445 -3.338 1 98.5 111 TYR B N 1
ATOM 2632 C CA . TYR B 1 111 ? 1.598 14.797 -4.457 1 98.5 111 TYR B CA 1
ATOM 2633 C C . TYR B 1 111 ? 0.475 13.891 -3.963 1 98.5 111 TYR B C 1
ATOM 2635 O O . TYR B 1 111 ? -0.697 14.125 -4.27 1 98.5 111 TYR B O 1
ATOM 2643 N N . THR B 1 112 ? 0.848 12.953 -3.082 1 98.81 112 THR B N 1
ATOM 2644 C CA . THR B 1 112 ? -0.149 12.023 -2.564 1 98.81 112 THR B CA 1
ATOM 2645 C C . THR B 1 112 ? -1.168 12.75 -1.693 1 98.81 112 THR B C 1
A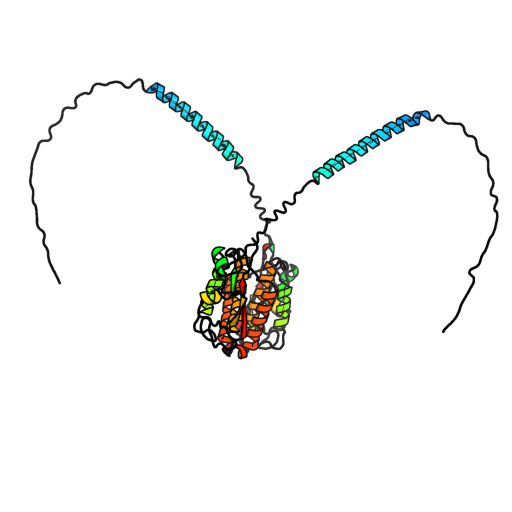TOM 2647 O O . THR B 1 112 ? -2.354 12.414 -1.699 1 98.81 112 THR B O 1
ATOM 2650 N N . ASP B 1 113 ? -0.651 13.703 -0.93 1 98.62 113 ASP B N 1
ATOM 2651 C CA . ASP B 1 113 ? -1.552 14.477 -0.079 1 98.62 113 ASP B CA 1
ATOM 2652 C C . ASP B 1 113 ? -2.611 15.195 -0.911 1 98.62 113 ASP B C 1
ATOM 2654 O O . ASP B 1 113 ? -3.777 15.266 -0.513 1 98.62 113 ASP B O 1
ATOM 2658 N N . SER B 1 114 ? -2.229 15.75 -2.039 1 98.75 114 SER B N 1
ATOM 2659 C CA . SER B 1 114 ? -3.174 16.406 -2.93 1 98.75 114 SER B CA 1
ATOM 2660 C C . SER B 1 114 ? -4.18 15.422 -3.506 1 98.75 114 SER B C 1
ATOM 2662 O O . SER B 1 114 ? -5.363 15.742 -3.641 1 98.75 114 SER B O 1
ATOM 2664 N N . GLU B 1 115 ? -3.729 14.289 -3.873 1 98.88 115 GLU B N 1
ATOM 2665 C CA . GLU B 1 115 ? -4.625 13.25 -4.367 1 98.88 115 GLU B CA 1
ATOM 2666 C C . GLU B 1 115 ? -5.664 12.875 -3.314 1 98.88 115 GLU B C 1
ATOM 2668 O O . GLU B 1 115 ? -6.844 12.703 -3.633 1 98.88 115 GLU B O 1
ATOM 2673 N N . PHE B 1 116 ? -5.234 12.742 -2.105 1 98.88 116 PHE B N 1
ATOM 2674 C CA . PHE B 1 116 ? -6.137 12.375 -1.019 1 98.88 116 PHE B CA 1
ATOM 2675 C C . PHE B 1 116 ? -7.152 13.484 -0.766 1 98.88 116 PHE B C 1
ATOM 2677 O O . PHE B 1 116 ? -8.328 13.211 -0.526 1 98.88 116 PHE B O 1
ATOM 2684 N N . ARG B 1 117 ? -6.695 14.727 -0.825 1 98.75 117 ARG B N 1
ATOM 2685 C CA . ARG B 1 117 ? -7.594 15.867 -0.676 1 98.75 117 ARG B CA 1
ATOM 2686 C C . ARG B 1 117 ? -8.703 15.82 -1.717 1 98.75 117 ARG B C 1
ATOM 2688 O O . ARG B 1 117 ? -9.875 16.047 -1.392 1 98.75 117 ARG B O 1
ATOM 2695 N N . GLU B 1 118 ? -8.312 15.562 -2.916 1 98.69 118 GLU B N 1
ATOM 2696 C CA . GLU B 1 118 ? -9.305 15.445 -3.973 1 98.69 118 GLU B CA 1
ATOM 2697 C C . GLU B 1 118 ? -10.289 14.312 -3.678 1 98.69 118 GLU B C 1
ATOM 2699 O O . GLU B 1 118 ? -11.492 14.461 -3.889 1 98.69 118 GLU B O 1
ATOM 2704 N N . TRP B 1 119 ? -9.789 13.234 -3.201 1 98.44 119 TRP B N 1
ATOM 2705 C CA . TRP B 1 119 ? -10.625 12.078 -2.893 1 98.44 119 TRP B CA 1
ATOM 2706 C C . TRP B 1 119 ? -11.617 12.406 -1.784 1 98.44 119 TRP B C 1
ATOM 2708 O O . TRP B 1 119 ? -12.797 12.062 -1.876 1 98.44 119 TRP B O 1
ATOM 2718 N N . VAL B 1 120 ? -11.203 13.07 -0.685 1 98.12 120 VAL B N 1
ATOM 2719 C CA . VAL B 1 120 ? -12.031 13.352 0.485 1 98.12 120 VAL B CA 1
ATOM 2720 C C . VAL B 1 120 ? -13.148 14.32 0.108 1 98.12 120 VAL B C 1
ATOM 2722 O O . VAL B 1 120 ? -14.211 14.336 0.736 1 98.12 120 VAL B O 1
ATOM 2725 N N . LEU B 1 121 ? -12.922 15.109 -0.911 1 98.38 121 LEU B N 1
ATOM 2726 C CA . LEU B 1 121 ? -13.867 16.156 -1.284 1 98.38 121 LEU B CA 1
ATOM 2727 C C . LEU B 1 121 ? -14.859 15.648 -2.322 1 98.38 121 LEU B C 1
ATOM 2729 O O . LEU B 1 121 ? -15.805 16.344 -2.68 1 98.38 121 LEU B O 1
ATOM 2733 N N . ASP B 1 122 ? -14.633 14.5 -2.816 1 97.31 122 ASP B N 1
ATOM 2734 C CA . ASP B 1 122 ? -15.555 13.906 -3.781 1 97.31 122 ASP B CA 1
ATOM 2735 C C . ASP B 1 122 ? -16.953 13.766 -3.188 1 97.31 122 ASP B C 1
ATOM 2737 O O . ASP B 1 122 ? -17.109 13.281 -2.064 1 97.31 122 ASP B O 1
ATOM 2741 N N . PRO B 1 123 ? -18.047 14.125 -3.908 1 96.19 123 PRO B N 1
ATOM 2742 C CA . PRO B 1 123 ? -19.422 14.125 -3.377 1 96.19 123 PRO B CA 1
ATOM 2743 C C . PRO B 1 123 ? -19.938 12.711 -3.107 1 96.19 123 PRO B C 1
ATOM 2745 O O . PRO B 1 123 ? -20.922 12.547 -2.371 1 96.19 123 PRO B O 1
ATOM 2748 N N . GLN B 1 124 ? -19.328 11.719 -3.598 1 92.25 124 GLN B N 1
ATOM 2749 C CA . GLN B 1 124 ? -19.844 10.352 -3.488 1 92.25 124 GLN B CA 1
ATOM 2750 C C . GLN B 1 124 ? -19.312 9.672 -2.23 1 92.25 124 GLN B C 1
ATOM 2752 O O . GLN B 1 124 ? -19.641 8.508 -1.963 1 92.25 124 GLN B O 1
ATOM 2757 N N . ARG B 1 125 ? -18.594 10.383 -1.42 1 94.62 125 ARG B N 1
ATOM 2758 C CA . ARG B 1 125 ? -18.062 9.789 -0.201 1 94.62 125 ARG B CA 1
ATOM 2759 C C . ARG B 1 125 ? -19.188 9.422 0.766 1 94.62 125 ARG B C 1
ATOM 2761 O O . ARG B 1 125 ? -20.234 10.078 0.783 1 94.62 125 ARG B O 1
ATOM 2768 N N . GLN B 1 126 ? -18.891 8.375 1.509 1 91.94 126 GLN B N 1
ATOM 2769 C CA . GLN B 1 126 ? -19.797 8.07 2.611 1 91.94 126 GLN B CA 1
ATOM 2770 C C . GLN B 1 126 ? -19.906 9.25 3.58 1 91.94 126 GLN B C 1
ATOM 2772 O O . GLN B 1 126 ? -18.875 9.789 4.012 1 91.94 126 GLN B O 1
ATOM 2777 N N . LEU B 1 127 ? -21.141 9.641 3.906 1 94.12 127 LEU B N 1
ATOM 2778 C CA . LEU B 1 127 ? -21.484 10.781 4.742 1 94.12 127 LEU B CA 1
ATOM 2779 C C . LEU B 1 127 ? -21.125 12.094 4.043 1 94.12 127 LEU B C 1
ATOM 2781 O O . LEU B 1 127 ? -20.953 13.125 4.699 1 94.12 127 LEU B O 1
ATOM 2785 N N . GLY B 1 128 ? -20.891 12.023 2.652 1 94.5 128 GLY B N 1
ATOM 2786 C CA . GLY B 1 128 ? -20.641 13.203 1.84 1 94.5 128 GLY B CA 1
ATOM 2787 C C . GLY B 1 128 ? -19.188 13.641 1.847 1 94.5 128 GLY B C 1
ATOM 2788 O O . GLY B 1 128 ? -18.359 13.008 2.492 1 94.5 128 GLY B O 1
ATOM 2789 N N . PRO B 1 129 ? -18.875 14.719 1.094 1 97.31 129 PRO B N 1
ATOM 2790 C CA . PRO B 1 129 ? -17.5 15.219 1.072 1 97.31 129 PRO B CA 1
ATOM 2791 C C . PRO B 1 129 ? -17.031 15.727 2.434 1 97.31 129 PRO B C 1
ATOM 2793 O O . PRO B 1 129 ? -17.844 16.266 3.203 1 97.31 129 PRO B O 1
ATOM 2796 N N . TRP B 1 130 ? -15.688 15.57 2.709 1 98.38 130 TRP B N 1
ATOM 2797 C CA . TRP B 1 130 ? -15.078 16.078 3.93 1 98.38 130 TRP B CA 1
ATOM 2798 C C . TRP B 1 130 ? -15.766 15.516 5.164 1 98.38 130 TRP B C 1
ATOM 2800 O O . TRP B 1 130 ? -16.188 16.266 6.047 1 98.38 130 TRP B O 1
ATOM 2810 N N . ALA B 1 131 ? -15.844 14.203 5.238 1 97.31 131 ALA B N 1
ATOM 2811 C CA . ALA B 1 131 ? -16.531 13.5 6.32 1 97.31 131 ALA B CA 1
ATOM 2812 C C . ALA B 1 131 ? -15.648 13.422 7.566 1 97.31 131 ALA B C 1
ATOM 2814 O O . ALA B 1 131 ? -15.227 12.336 7.973 1 97.31 131 ALA B O 1
ATOM 2815 N N . TYR B 1 132 ? -15.383 14.531 8.195 1 98.62 132 TYR B N 1
ATOM 2816 C CA . TYR B 1 132 ? -14.711 14.664 9.484 1 98.62 132 TYR B CA 1
ATOM 2817 C C . TYR B 1 132 ? -15.641 15.273 10.523 1 98.62 132 TYR B C 1
ATOM 2819 O O . TYR B 1 132 ? -16.25 16.312 10.281 1 98.62 132 TYR B O 1
ATOM 2827 N N . PHE B 1 133 ? -15.734 14.68 11.688 1 98.5 133 PHE B N 1
ATOM 2828 C CA . PHE B 1 133 ? -16.75 15.078 12.656 1 98.5 133 PHE B CA 1
ATOM 2829 C C . PHE B 1 133 ? -16.141 15.195 14.055 1 98.5 133 PHE B C 1
ATOM 2831 O O . PHE B 1 133 ? -15.148 14.531 14.359 1 98.5 133 PHE B O 1
ATOM 2838 N N . TYR B 1 134 ? -16.766 15.977 14.906 1 98.19 134 TYR B N 1
ATOM 2839 C CA . TYR B 1 134 ? -16.344 16.156 16.297 1 98.19 134 TYR B CA 1
ATOM 2840 C C . TYR B 1 134 ? -16.875 15.031 17.172 1 98.19 134 TYR B C 1
ATOM 2842 O O . TYR B 1 134 ? -16.422 14.867 18.312 1 98.19 134 TYR B O 1
ATOM 2850 N N . ASP B 1 135 ? -17.891 14.297 16.578 1 96.56 135 ASP B N 1
ATOM 2851 C CA . ASP B 1 135 ? -18.578 13.352 17.453 1 96.56 135 ASP B CA 1
ATOM 2852 C C . ASP B 1 135 ? -18.859 12.039 16.719 1 96.56 135 ASP B C 1
ATOM 2854 O O . ASP B 1 135 ? -18.906 12 15.492 1 96.56 135 ASP B O 1
ATOM 2858 N N . GLU B 1 136 ? -19.125 11.008 17.453 1 94.5 136 GLU B N 1
ATOM 2859 C CA . GLU B 1 136 ? -19.266 9.648 16.938 1 94.5 136 GLU B CA 1
ATOM 2860 C C . GLU B 1 136 ? -20.578 9.484 16.172 1 94.5 136 GLU B C 1
ATOM 2862 O O . GLU B 1 136 ? -20.703 8.578 15.336 1 94.5 136 GLU B O 1
ATOM 2867 N N . LYS B 1 137 ? -21.562 10.297 16.422 1 94.88 137 LYS B N 1
ATOM 2868 C CA . LYS B 1 137 ? -22.875 10.188 15.773 1 94.88 137 LYS B CA 1
ATOM 2869 C C . LYS B 1 137 ? -22.922 11.008 14.484 1 94.88 137 LYS B C 1
ATOM 2871 O O . LYS B 1 137 ? -23.953 11.078 13.828 1 94.88 137 LYS B O 1
ATOM 2876 N N . ALA B 1 138 ? -21.797 11.664 14.141 1 95.88 138 ALA B N 1
ATOM 2877 C CA . ALA B 1 138 ? -21.703 12.469 12.93 1 95.88 138 ALA B CA 1
ATOM 2878 C C . ALA B 1 138 ? -22.719 13.609 12.93 1 95.88 138 ALA B C 1
ATOM 2880 O O . ALA B 1 138 ? -23.359 13.875 11.914 1 95.88 138 ALA B O 1
ATOM 2881 N N . GLN B 1 139 ? -22.891 14.242 14.062 1 96.56 139 GLN B N 1
ATOM 2882 C CA . GLN B 1 139 ? -23.844 15.336 14.18 1 96.56 139 GLN B CA 1
ATOM 2883 C C . GLN B 1 139 ? -23.188 16.688 13.906 1 96.56 139 GLN B C 1
ATOM 2885 O O . GLN B 1 139 ? -23.844 17.609 13.414 1 96.56 139 GLN B O 1
ATOM 2890 N N . GLN B 1 140 ? -21.969 16.828 14.297 1 97.94 140 GLN B N 1
ATOM 2891 C CA . GLN B 1 140 ? -21.25 18.078 14.094 1 97.94 140 GLN B CA 1
ATOM 2892 C C . GLN B 1 140 ? -20.031 17.859 13.195 1 97.94 140 GLN B C 1
ATOM 2894 O O . GLN B 1 140 ? -19.016 17.312 13.633 1 97.94 140 GLN B O 1
ATOM 2899 N N . LYS B 1 141 ? -20.094 18.422 12.047 1 98.06 141 LYS B N 1
ATOM 2900 C CA . LYS B 1 141 ? -19.016 18.281 11.062 1 98.06 141 LYS B CA 1
ATOM 2901 C C . LYS B 1 141 ? -17.938 19.344 11.281 1 98.06 141 LYS B C 1
ATOM 2903 O O . LYS B 1 141 ? -18.25 20.5 11.562 1 98.06 141 LYS B O 1
ATOM 2908 N N . VAL B 1 142 ? -16.656 18.953 11.227 1 98.69 142 VAL B N 1
ATOM 2909 C CA . VAL B 1 142 ? -15.57 19.938 11.195 1 98.69 142 VAL B CA 1
ATOM 2910 C C . VAL B 1 142 ? -15.719 20.828 9.961 1 98.69 142 VAL B C 1
ATOM 2912 O O . VAL B 1 142 ? -15.914 20.328 8.852 1 98.69 142 VAL B O 1
ATOM 2915 N N . SER B 1 143 ? -15.633 22.047 10.07 1 98.06 143 SER B N 1
ATOM 2916 C CA . SER B 1 143 ? -16.078 23 9.055 1 98.06 143 SER B CA 1
ATOM 2917 C C . SER B 1 143 ? -15.133 23.016 7.863 1 98.06 143 SER B C 1
ATOM 2919 O O . SER B 1 143 ? -15.562 23.234 6.727 1 98.06 143 SER B O 1
ATOM 2921 N N . SER B 1 144 ? -13.82 22.953 8.156 1 98 144 SER B N 1
ATOM 2922 C CA . SER B 1 144 ? -12.82 23.109 7.098 1 98 144 SER B CA 1
ATOM 2923 C C . SER B 1 144 ? -11.5 22.453 7.477 1 98 144 SER B C 1
ATOM 2925 O O . SER B 1 144 ? -11.312 22.031 8.625 1 98 144 SER B O 1
ATOM 2927 N N . GLU B 1 145 ? -10.633 22.359 6.445 1 98.44 145 GLU B N 1
ATOM 2928 C CA . GLU B 1 145 ? -9.289 21.859 6.719 1 98.44 145 GLU B CA 1
ATOM 2929 C C . GLU B 1 145 ? -8.547 22.766 7.699 1 98.44 145 GLU B C 1
ATOM 2931 O O . GLU B 1 145 ? -7.77 22.281 8.523 1 98.44 145 GLU B O 1
ATOM 2936 N N . GLU B 1 146 ? -8.773 24.062 7.52 1 98.12 146 GLU B N 1
ATOM 2937 C CA . GLU B 1 146 ? -8.172 25.016 8.461 1 98.12 146 GLU B CA 1
ATOM 2938 C C . GLU B 1 146 ? -8.602 24.703 9.891 1 98.12 146 GLU B C 1
ATOM 2940 O O . GLU B 1 146 ? -7.77 24.672 10.805 1 98.12 146 GLU B O 1
ATOM 2945 N N . ASP B 1 147 ? -9.867 24.484 10.094 1 98.44 147 ASP B N 1
ATOM 2946 C CA . ASP B 1 147 ? -10.367 24.156 11.43 1 98.44 147 ASP B CA 1
ATOM 2947 C C . ASP B 1 147 ? -9.812 22.828 11.914 1 98.44 147 ASP B C 1
ATOM 2949 O O . ASP B 1 147 ? -9.414 22.688 13.07 1 98.44 147 ASP B O 1
ATOM 2953 N N . LEU B 1 148 ? -9.812 21.859 11.016 1 98.81 148 LEU B N 1
ATOM 2954 C CA . LEU B 1 148 ? -9.25 20.562 11.359 1 98.81 148 LEU B CA 1
ATOM 2955 C C . LEU B 1 148 ? -7.797 20.688 11.797 1 98.81 148 LEU B C 1
ATOM 2957 O O . LEU B 1 148 ? -7.387 20.094 12.789 1 98.81 148 LEU B O 1
ATOM 2961 N N . SER B 1 149 ? -7.008 21.469 11.062 1 98.56 149 SER B N 1
ATOM 2962 C CA . SER B 1 149 ? -5.578 21.625 11.297 1 98.56 149 SER B CA 1
ATOM 2963 C C . SER B 1 149 ? -5.305 22.281 12.648 1 98.56 149 SER B C 1
ATOM 2965 O O . SER B 1 149 ? -4.199 22.156 13.188 1 98.56 149 SER B O 1
ATOM 2967 N N . LYS B 1 150 ? -6.227 22.969 13.227 1 98.12 150 LYS B N 1
ATOM 2968 C CA . LYS B 1 150 ? -6.082 23.641 14.516 1 98.12 150 LYS B CA 1
ATOM 2969 C C . LYS B 1 150 ? -6.457 22.719 15.664 1 98.12 150 LYS B C 1
ATOM 2971 O O . LYS B 1 150 ? -6.312 23.078 16.828 1 98.12 150 LYS B O 1
ATOM 2976 N N . MET B 1 151 ? -6.859 21.547 15.367 1 98 151 MET B N 1
ATOM 2977 C CA . MET B 1 151 ? -7.395 20.625 16.375 1 98 151 MET B CA 1
ATOM 2978 C C . MET B 1 151 ? -6.293 19.734 16.938 1 98 151 MET B C 1
ATOM 2980 O O . MET B 1 151 ? -6.527 18.562 17.219 1 98 151 MET B O 1
ATOM 2984 N N . ILE B 1 152 ? -5.137 20.25 17.094 1 98.19 152 ILE B N 1
ATOM 2985 C CA . ILE B 1 152 ? -4.012 19.484 17.609 1 98.19 152 ILE B CA 1
ATOM 2986 C C . ILE B 1 152 ? -4.367 18.906 18.969 1 98.19 152 ILE B C 1
ATOM 2988 O O . ILE B 1 152 ? -4.805 19.625 19.875 1 98.19 152 ILE B O 1
ATOM 2992 N N . GLY B 1 153 ? -4.176 17.594 19.125 1 96.62 153 GLY B N 1
ATOM 2993 C CA . GLY B 1 153 ? -4.434 16.922 20.391 1 96.62 153 GLY B CA 1
ATOM 2994 C C . GLY B 1 153 ? -5.891 16.547 20.578 1 96.62 153 GLY B C 1
ATOM 2995 O O . GLY B 1 153 ? -6.254 15.953 21.594 1 96.62 153 GLY B O 1
ATOM 2996 N N . LYS B 1 154 ? -6.688 16.828 19.625 1 96.88 154 LYS B N 1
ATOM 2997 C CA . LYS B 1 154 ? -8.109 16.516 19.734 1 96.88 154 LYS B CA 1
ATOM 2998 C C . LYS B 1 154 ? -8.469 15.305 18.875 1 96.88 154 LYS B C 1
ATOM 3000 O O . LYS B 1 154 ? -7.785 15.016 17.891 1 96.88 154 LYS B O 1
ATOM 3005 N N . HIS B 1 155 ? -9.609 14.711 19.266 1 97.19 155 HIS B N 1
ATOM 3006 C CA . HIS B 1 155 ? -10.086 13.516 18.562 1 97.19 155 HIS B CA 1
ATOM 3007 C C . HIS B 1 155 ? -11.078 13.875 17.469 1 97.19 155 HIS B C 1
ATOM 3009 O O . HIS B 1 155 ? -11.977 14.695 17.672 1 97.19 155 HIS B O 1
ATOM 3015 N N . VAL B 1 156 ? -10.883 13.273 16.359 1 98.62 156 VAL B N 1
ATOM 3016 C CA . VAL B 1 156 ? -11.742 13.469 15.188 1 98.62 156 VAL B CA 1
ATOM 3017 C C . VAL B 1 156 ? -12.32 12.133 14.75 1 98.62 156 VAL B C 1
ATOM 3019 O O . VAL B 1 156 ? -11.648 11.102 14.812 1 98.62 156 VAL B O 1
ATOM 3022 N N . TYR B 1 157 ? -13.602 12.18 14.336 1 98.12 157 TYR B N 1
ATOM 3023 C CA . TYR B 1 157 ? -14.32 10.984 13.898 1 98.12 157 TYR B CA 1
ATOM 3024 C C . TYR B 1 157 ? -14.547 11.008 12.398 1 98.12 157 TYR B C 1
ATOM 3026 O O . TYR B 1 157 ? -14.852 12.055 11.82 1 98.12 157 TYR B O 1
ATOM 3034 N N . THR B 1 158 ? -14.367 9.859 11.75 1 97.31 158 THR B N 1
ATOM 3035 C CA . THR B 1 158 ? -14.57 9.758 10.312 1 97.31 158 THR B CA 1
ATOM 3036 C C . THR B 1 158 ? -15.047 8.359 9.93 1 97.31 158 THR B C 1
ATOM 3038 O O . THR B 1 158 ? -15.367 7.543 10.805 1 97.31 158 THR B O 1
ATOM 3041 N N . THR B 1 159 ? -15.172 8.078 8.648 1 95.19 159 THR B N 1
ATOM 3042 C CA . THR B 1 159 ? -15.766 6.832 8.172 1 95.19 159 THR B CA 1
ATOM 3043 C C . THR B 1 159 ? -14.711 5.746 8.016 1 95.19 159 THR B C 1
ATOM 3045 O O . THR B 1 159 ? -13.523 6.043 7.887 1 95.19 159 THR B O 1
ATOM 3048 N N . THR B 1 160 ? -15.164 4.5 8.008 1 94 160 THR B N 1
ATOM 3049 C CA . THR B 1 160 ? -14.297 3.389 7.637 1 94 160 THR B CA 1
ATOM 3050 C C . THR B 1 160 ? -13.75 3.576 6.223 1 94 160 THR B C 1
ATOM 3052 O O . THR B 1 160 ? -12.586 3.285 5.953 1 94 160 THR B O 1
ATOM 3055 N N . GLU B 1 161 ? -14.57 4.105 5.336 1 93.44 161 GLU B N 1
ATOM 3056 C CA . GLU B 1 161 ? -14.156 4.391 3.965 1 93.44 161 GLU B CA 1
ATOM 3057 C C . GLU B 1 161 ? -12.922 5.297 3.941 1 93.44 161 GLU B C 1
ATOM 3059 O O . GLU B 1 161 ? -11.969 5.035 3.211 1 93.44 161 GLU B O 1
ATOM 3064 N N . ASN B 1 162 ? -12.992 6.328 4.727 1 96.25 162 ASN B N 1
ATOM 3065 C CA . ASN B 1 162 ? -11.883 7.27 4.812 1 96.25 162 ASN B CA 1
ATOM 3066 C C . ASN B 1 162 ? -10.617 6.594 5.328 1 96.25 162 ASN B C 1
ATOM 3068 O O . ASN B 1 162 ? -9.523 6.82 4.801 1 96.25 162 ASN B O 1
ATOM 3072 N N . HIS B 1 163 ? -10.773 5.738 6.328 1 96.75 163 HIS B N 1
ATOM 3073 C CA . HIS B 1 163 ? -9.641 5.012 6.891 1 96.75 163 HIS B CA 1
ATOM 3074 C C . HIS B 1 163 ? -8.977 4.137 5.836 1 96.75 163 HIS B C 1
ATOM 3076 O O . HIS B 1 163 ? -7.75 4.168 5.684 1 96.75 163 HIS B O 1
ATOM 3082 N N . LEU B 1 164 ? -9.773 3.43 5.133 1 96.31 164 LEU B N 1
ATOM 3083 C CA . LEU B 1 164 ? -9.227 2.527 4.129 1 96.31 164 LEU B CA 1
ATOM 3084 C C . LEU B 1 164 ? -8.586 3.311 2.986 1 96.31 164 LEU B C 1
ATOM 3086 O O . LEU B 1 164 ? -7.555 2.898 2.447 1 96.31 164 LEU B O 1
ATOM 3090 N N . ALA B 1 165 ? -9.195 4.422 2.627 1 97.25 165 ALA B N 1
ATOM 3091 C CA . ALA B 1 165 ? -8.594 5.277 1.606 1 97.25 165 ALA B CA 1
ATOM 3092 C C . ALA B 1 165 ? -7.254 5.832 2.074 1 97.25 165 ALA B C 1
ATOM 3094 O O . ALA B 1 165 ? -6.27 5.801 1.331 1 97.25 165 ALA B O 1
ATOM 3095 N N . HIS B 1 166 ? -7.219 6.352 3.299 1 97.88 166 HIS B N 1
ATOM 3096 C CA . HIS B 1 166 ? -5.973 6.805 3.906 1 97.88 166 HIS B CA 1
ATOM 3097 C C . HIS B 1 166 ? -4.887 5.738 3.793 1 97.88 166 HIS B C 1
ATOM 3099 O O . HIS B 1 166 ? -3.762 6.031 3.387 1 97.88 166 HIS B O 1
ATOM 3105 N N . CYS B 1 167 ? -5.258 4.543 4.152 1 98.31 167 CYS B N 1
ATOM 3106 C CA . CYS B 1 167 ? -4.332 3.416 4.094 1 98.31 167 CYS B CA 1
ATOM 3107 C C . CYS B 1 167 ? -3.848 3.182 2.668 1 98.31 167 CYS B C 1
ATOM 3109 O O . CYS B 1 167 ? -2.66 2.945 2.441 1 98.31 167 CYS B O 1
ATOM 3111 N N . THR B 1 168 ? -4.746 3.275 1.711 1 98.62 168 THR B N 1
ATOM 3112 C CA . THR B 1 168 ? -4.441 3.031 0.305 1 98.62 168 THR B CA 1
ATOM 3113 C C . THR B 1 168 ? -3.506 4.105 -0.241 1 98.62 168 THR B C 1
ATOM 3115 O O . THR B 1 168 ? -2.531 3.793 -0.928 1 98.62 168 THR B O 1
ATOM 3118 N N . PHE B 1 169 ? -3.729 5.305 0.078 1 98.81 169 PHE B N 1
ATOM 3119 C CA . PHE B 1 169 ? -2.896 6.398 -0.409 1 98.81 169 PHE B CA 1
ATOM 3120 C C . PHE B 1 169 ? -1.517 6.359 0.238 1 98.81 169 PHE B C 1
ATOM 3122 O O . PHE B 1 169 ? -0.529 6.781 -0.367 1 98.81 169 PHE B O 1
ATOM 3129 N N . LEU B 1 170 ? -1.435 5.832 1.5 1 98.69 170 LEU B N 1
ATOM 3130 C CA . LEU B 1 170 ? -0.123 5.699 2.127 1 98.69 170 LEU B CA 1
ATOM 3131 C C . LEU B 1 170 ? 0.77 4.758 1.324 1 98.69 170 LEU B C 1
ATOM 3133 O O . LEU B 1 170 ? 1.988 4.941 1.277 1 98.69 170 LEU B O 1
ATOM 3137 N N . ALA B 1 171 ? 0.146 3.82 0.642 1 98.62 171 ALA B N 1
ATOM 3138 C CA . ALA B 1 171 ? 0.925 2.936 -0.219 1 98.62 171 ALA B CA 1
ATOM 3139 C C . ALA B 1 171 ? 1.588 3.715 -1.352 1 98.62 171 ALA B C 1
ATOM 3141 O O . ALA B 1 171 ? 2.734 3.441 -1.715 1 98.62 171 ALA B O 1
ATOM 3142 N N . ARG B 1 172 ? 0.894 4.688 -1.949 1 98.69 172 ARG B N 1
ATOM 3143 C CA . ARG B 1 172 ? 1.473 5.539 -2.984 1 98.69 172 ARG B CA 1
ATOM 3144 C C . ARG B 1 172 ? 2.654 6.336 -2.441 1 98.69 172 ARG B C 1
ATOM 3146 O O . ARG B 1 172 ? 3.695 6.434 -3.094 1 98.69 172 ARG B O 1
ATOM 3153 N N . ARG B 1 173 ? 2.477 6.855 -1.248 1 98.5 173 ARG B N 1
ATOM 3154 C CA . ARG B 1 173 ? 3.525 7.645 -0.612 1 98.5 173 ARG B CA 1
ATOM 3155 C C . ARG B 1 173 ? 4.789 6.816 -0.408 1 98.5 173 ARG B C 1
ATOM 3157 O O . ARG B 1 173 ? 5.895 7.277 -0.697 1 98.5 173 ARG B O 1
ATOM 3164 N N . MET B 1 174 ? 4.633 5.633 0.133 1 98.12 174 MET B N 1
ATOM 3165 C CA . MET B 1 174 ? 5.793 4.781 0.382 1 98.12 174 MET B CA 1
ATOM 3166 C C . MET B 1 174 ? 6.52 4.457 -0.919 1 98.12 174 MET B C 1
ATOM 3168 O O . MET B 1 174 ? 7.75 4.402 -0.949 1 98.12 174 MET B O 1
ATOM 3172 N N . HIS B 1 175 ? 5.742 4.238 -1.982 1 98.38 175 HIS B N 1
ATOM 3173 C CA . HIS B 1 175 ? 6.391 3.963 -3.26 1 98.38 175 HIS B CA 1
ATOM 3174 C C . HIS B 1 175 ? 7.09 5.203 -3.799 1 98.38 175 HIS B C 1
ATOM 3176 O O . HIS B 1 175 ? 8.164 5.105 -4.406 1 98.38 175 HIS B O 1
ATOM 3182 N N . ARG B 1 176 ? 6.512 6.383 -3.637 1 98.31 176 ARG B N 1
ATOM 3183 C CA . ARG B 1 176 ? 7.168 7.621 -4.047 1 98.31 176 ARG B CA 1
ATOM 3184 C C . ARG B 1 176 ? 8.492 7.809 -3.318 1 98.31 176 ARG B C 1
ATOM 3186 O O . ARG B 1 176 ? 9.445 8.359 -3.877 1 98.31 176 ARG B O 1
ATOM 3193 N N . LEU B 1 177 ? 8.523 7.414 -2.049 1 97.62 177 LEU B N 1
ATOM 3194 C CA . LEU B 1 177 ? 9.781 7.445 -1.306 1 97.62 177 LEU B CA 1
ATOM 3195 C C . LEU B 1 177 ? 10.828 6.559 -1.974 1 97.62 177 LEU B C 1
ATOM 3197 O O . LEU B 1 177 ? 11.984 6.965 -2.129 1 97.62 177 LEU B O 1
ATOM 3201 N N . ILE B 1 178 ? 10.438 5.398 -2.414 1 96.75 178 ILE B N 1
ATOM 3202 C CA . ILE B 1 178 ? 11.336 4.406 -2.998 1 96.75 178 ILE B CA 1
ATOM 3203 C C . ILE B 1 178 ? 11.914 4.941 -4.305 1 96.75 178 ILE B C 1
ATOM 3205 O O . ILE B 1 178 ? 13.102 4.762 -4.582 1 96.75 178 ILE B O 1
ATOM 3209 N N . VAL B 1 179 ? 11.117 5.617 -5.094 1 96.62 179 VAL B N 1
ATOM 3210 C CA . VAL B 1 179 ? 11.586 6.031 -6.41 1 96.62 179 VAL B CA 1
ATOM 3211 C C . VAL B 1 179 ? 12.227 7.41 -6.32 1 96.62 179 VAL B C 1
ATOM 3213 O O . VAL B 1 179 ? 12.633 7.984 -7.336 1 96.62 179 VAL B O 1
ATOM 3216 N N . GLY B 1 180 ? 12.234 8.023 -5.152 1 96.62 180 GLY B N 1
ATOM 3217 C CA . GLY B 1 180 ? 12.984 9.242 -4.914 1 96.62 180 GLY B CA 1
ATOM 3218 C C . GLY B 1 180 ? 12.195 10.5 -5.223 1 96.62 180 GLY B C 1
ATOM 3219 O O . GLY B 1 180 ? 12.766 11.586 -5.359 1 96.62 180 GLY B O 1
ATOM 3220 N N . GLU B 1 181 ? 10.898 10.328 -5.367 1 97.69 181 GLU B N 1
ATOM 3221 C CA . GLU B 1 181 ? 10.062 11.5 -5.633 1 97.69 181 GLU B CA 1
ATOM 3222 C C . GLU B 1 181 ? 9.891 12.352 -4.379 1 97.69 181 GLU B C 1
ATOM 3224 O O . GLU B 1 181 ? 9.578 13.539 -4.465 1 97.69 181 GLU B O 1
ATOM 3229 N N . ILE B 1 182 ? 10 11.742 -3.221 1 97 182 ILE B N 1
ATOM 3230 C CA . ILE B 1 182 ? 10.016 12.461 -1.949 1 97 182 ILE B CA 1
ATOM 3231 C C . ILE B 1 182 ? 11.242 12.055 -1.144 1 97 182 ILE B C 1
ATOM 3233 O O . ILE B 1 182 ? 11.797 10.969 -1.35 1 97 182 ILE B O 1
ATOM 3237 N N . ALA B 1 183 ? 11.594 12.914 -0.208 1 94.31 183 ALA B N 1
ATOM 3238 C CA . ALA B 1 183 ? 12.891 12.766 0.452 1 94.31 183 ALA B CA 1
ATOM 3239 C C . ALA B 1 183 ? 12.773 11.875 1.689 1 94.31 183 ALA B C 1
ATOM 3241 O O . ALA B 1 183 ? 13.703 11.141 2.02 1 94.31 183 ALA B O 1
ATOM 3242 N N . ALA B 1 184 ? 11.711 12.047 2.338 1 94.38 184 ALA B N 1
ATOM 3243 C CA . ALA B 1 184 ? 11.539 11.359 3.619 1 94.38 184 ALA B CA 1
ATOM 3244 C C . ALA B 1 184 ? 10.062 11.242 3.982 1 94.38 184 ALA B C 1
ATOM 3246 O O . ALA B 1 184 ? 9.203 11.844 3.332 1 94.38 184 ALA B O 1
ATOM 3247 N N . VAL B 1 185 ? 9.812 10.359 4.84 1 93.06 185 VAL B N 1
ATOM 3248 C CA . VAL B 1 185 ? 8.469 10.203 5.379 1 93.06 185 VAL B CA 1
ATOM 3249 C C . VAL B 1 185 ? 8.508 10.281 6.906 1 93.06 185 VAL B C 1
ATOM 3251 O O . VAL B 1 185 ? 9.461 9.797 7.531 1 93.06 185 VAL B O 1
ATOM 3254 N N . ALA B 1 186 ? 7.504 10.914 7.41 1 87.5 186 ALA B N 1
ATOM 3255 C CA . ALA B 1 186 ? 7.387 11.008 8.859 1 87.5 186 ALA B CA 1
ATOM 3256 C C . ALA B 1 186 ? 6.34 10.031 9.391 1 87.5 186 ALA B C 1
ATOM 3258 O O . ALA B 1 186 ? 5.258 9.906 8.82 1 87.5 186 ALA B O 1
ATOM 3259 N N . HIS B 1 187 ? 6.699 9.367 10.391 1 80.31 187 HIS B N 1
ATOM 3260 C CA . HIS B 1 187 ? 5.75 8.664 11.25 1 80.31 187 HIS B CA 1
ATOM 3261 C C . HIS B 1 187 ? 4.965 7.621 10.469 1 80.31 187 HIS B C 1
ATOM 3263 O O . HIS B 1 187 ? 3.742 7.523 10.609 1 80.31 187 HIS B O 1
ATOM 3269 N N . ASN B 1 188 ? 5.453 6.93 9.531 1 89.12 188 ASN B N 1
ATOM 3270 C CA . ASN B 1 188 ? 4.859 5.762 8.891 1 89.12 188 ASN B CA 1
ATOM 3271 C C . ASN B 1 188 ? 5.68 4.5 9.148 1 89.12 188 ASN B C 1
ATOM 3273 O O . ASN B 1 188 ? 6.457 4.078 8.297 1 89.12 188 ASN B O 1
ATOM 3277 N N . THR B 1 189 ? 5.395 3.895 10.281 1 94.81 189 THR B N 1
ATOM 3278 C CA . THR B 1 189 ? 6.129 2.701 10.695 1 94.81 189 THR B CA 1
ATOM 3279 C C . THR B 1 189 ? 5.625 1.472 9.945 1 94.81 189 THR B C 1
ATOM 3281 O O . THR B 1 189 ? 4.539 1.491 9.367 1 94.81 189 THR B O 1
ATOM 3284 N N . PHE B 1 190 ? 6.418 0.428 10 1 97.81 190 PHE B N 1
ATOM 3285 C CA . PHE B 1 190 ? 5.98 -0.821 9.383 1 97.81 190 PHE B CA 1
ATOM 3286 C C . PHE B 1 190 ? 4.75 -1.372 10.094 1 97.81 190 PHE B C 1
ATOM 3288 O O . PHE B 1 190 ? 3.861 -1.941 9.453 1 97.81 190 PHE B O 1
ATOM 3295 N N . ALA B 1 191 ? 4.68 -1.224 11.414 1 97.88 191 ALA B N 1
ATOM 3296 C CA . ALA B 1 191 ? 3.508 -1.642 12.172 1 97.88 191 ALA B CA 1
ATOM 3297 C C . ALA B 1 191 ? 2.246 -0.948 11.664 1 97.88 191 ALA B C 1
ATOM 3299 O O . ALA B 1 191 ? 1.18 -1.562 11.594 1 97.88 191 ALA B O 1
ATOM 3300 N N . HIS B 1 192 ? 2.328 0.313 11.336 1 98 192 HIS B N 1
ATOM 3301 C CA . HIS B 1 192 ? 1.188 1.034 10.781 1 98 192 HIS B CA 1
ATOM 3302 C C . HIS B 1 192 ? 0.788 0.471 9.422 1 98 192 HIS B C 1
ATOM 3304 O O . HIS B 1 192 ? -0.401 0.307 9.141 1 98 192 HIS B O 1
ATOM 3310 N N . THR B 1 193 ? 1.753 0.18 8.594 1 98.5 193 THR B N 1
ATOM 3311 C CA . THR B 1 193 ? 1.478 -0.454 7.309 1 98.5 193 THR B CA 1
ATOM 3312 C C . THR B 1 193 ? 0.768 -1.79 7.508 1 98.5 193 THR B C 1
ATOM 3314 O O . THR B 1 193 ? -0.188 -2.104 6.793 1 98.5 193 THR B O 1
ATOM 3317 N N . MET B 1 194 ? 1.22 -2.584 8.523 1 98.69 194 MET B N 1
ATOM 3318 C CA . MET B 1 194 ? 0.577 -3.863 8.812 1 98.69 194 MET B CA 1
ATOM 3319 C C . MET B 1 194 ? -0.866 -3.658 9.258 1 98.69 194 MET B C 1
ATOM 3321 O O . MET B 1 194 ? -1.763 -4.391 8.836 1 98.69 194 MET B O 1
ATOM 3325 N N . HIS B 1 195 ? -1.104 -2.672 10.078 1 98.25 195 HIS B N 1
ATOM 3326 C CA . HIS B 1 195 ? -2.461 -2.334 10.492 1 98.25 195 HIS B CA 1
ATOM 3327 C C . HIS B 1 195 ? -3.32 -1.941 9.297 1 98.25 195 HIS B C 1
ATOM 3329 O O . HIS B 1 195 ? -4.43 -2.451 9.133 1 98.25 195 HIS B O 1
ATOM 3335 N N . CYS B 1 196 ? -2.82 -1.042 8.477 1 98.25 196 CYS B N 1
ATOM 3336 C CA . CYS B 1 196 ? -3.533 -0.54 7.305 1 98.25 196 CYS B CA 1
ATOM 3337 C C . CYS B 1 196 ? -3.889 -1.675 6.352 1 98.25 196 CYS B C 1
ATOM 3339 O O . CYS B 1 196 ? -5.035 -1.794 5.922 1 98.25 196 CYS B O 1
ATOM 3341 N N . THR B 1 197 ? -2.895 -2.502 6.023 1 98.56 197 THR B N 1
ATOM 3342 C CA . THR B 1 197 ? -3.119 -3.553 5.035 1 98.56 197 THR B CA 1
ATOM 3343 C C . THR B 1 197 ? -4.07 -4.613 5.582 1 98.56 197 THR B C 1
ATOM 3345 O O . THR B 1 197 ? -4.883 -5.168 4.84 1 98.56 197 THR B O 1
ATOM 3348 N N . SER B 1 198 ? -4.016 -4.863 6.859 1 98.12 198 SER B N 1
ATOM 3349 C CA . SER B 1 198 ? -4.988 -5.766 7.473 1 98.12 198 SER B CA 1
ATOM 3350 C C . SER B 1 198 ? -6.398 -5.188 7.398 1 98.12 198 SER B C 1
ATOM 3352 O O . SER B 1 198 ? -7.359 -5.914 7.133 1 98.12 198 SER B O 1
ATOM 3354 N N . ALA B 1 199 ? -6.543 -3.918 7.617 1 96.44 199 ALA B N 1
ATOM 3355 C CA . ALA B 1 199 ? -7.848 -3.266 7.543 1 96.44 199 ALA B CA 1
ATOM 3356 C C . ALA B 1 199 ? -8.414 -3.326 6.125 1 96.44 199 ALA B C 1
ATOM 3358 O O . ALA B 1 199 ? -9.602 -3.582 5.934 1 96.44 199 ALA B O 1
ATOM 3359 N N . ILE B 1 200 ? -7.559 -3.082 5.156 1 96.44 200 ILE B N 1
ATOM 3360 C CA . ILE B 1 200 ? -8 -3.141 3.768 1 96.44 200 ILE B CA 1
ATOM 3361 C C . ILE B 1 200 ? -8.469 -4.559 3.436 1 96.44 200 ILE B C 1
ATOM 3363 O O . ILE B 1 200 ? -9.531 -4.746 2.84 1 96.44 200 ILE B O 1
ATOM 3367 N N . LEU B 1 201 ? -7.652 -5.559 3.832 1 95.88 201 LEU B N 1
ATOM 3368 C CA . LEU B 1 201 ? -8.008 -6.949 3.562 1 95.88 201 LEU B CA 1
ATOM 3369 C C . LEU B 1 201 ? -9.344 -7.305 4.203 1 95.88 201 LEU B C 1
ATOM 3371 O O . LEU B 1 201 ? -10.172 -7.98 3.588 1 95.88 201 LEU B O 1
ATOM 3375 N N . GLU B 1 202 ? -9.547 -6.852 5.391 1 92.69 202 GLU B N 1
ATOM 3376 C CA . GLU B 1 202 ? -10.828 -7.07 6.047 1 92.69 202 GLU B CA 1
ATOM 3377 C C . GLU B 1 202 ? -11.961 -6.387 5.289 1 92.69 202 GLU B C 1
ATOM 3379 O O . GLU B 1 202 ? -13.055 -6.945 5.156 1 92.69 202 GLU B O 1
ATOM 3384 N N . GLY B 1 203 ? -11.727 -5.191 4.84 1 89.56 203 GLY B N 1
ATOM 3385 C CA . GLY B 1 203 ? -12.719 -4.473 4.059 1 89.56 203 GLY B CA 1
ATOM 3386 C C . GLY B 1 203 ? -13.102 -5.184 2.775 1 89.56 203 GLY B C 1
ATOM 3387 O O . GLY B 1 203 ? -14.273 -5.195 2.391 1 89.56 203 GLY B O 1
ATOM 3388 N N . ILE B 1 204 ? -12.164 -5.742 2.127 1 85.75 204 ILE B N 1
ATOM 3389 C CA . ILE B 1 204 ? -12.367 -6.48 0.885 1 85.75 204 ILE B CA 1
ATOM 3390 C C . ILE B 1 204 ? -13.234 -7.707 1.148 1 85.75 204 ILE B C 1
ATOM 3392 O O . ILE B 1 204 ? -14.094 -8.047 0.337 1 85.75 204 ILE B O 1
ATOM 3396 N N . GLU B 1 205 ? -13 -8.281 2.301 1 83.56 205 GLU B N 1
ATOM 3397 C CA . GLU B 1 205 ? -13.688 -9.516 2.65 1 83.56 205 GLU B CA 1
ATOM 3398 C C . GLU B 1 205 ? -15.117 -9.242 3.113 1 83.56 205 GLU B C 1
ATOM 3400 O O . GLU B 1 205 ? -16.016 -10.055 2.875 1 83.56 205 GLU B O 1
ATOM 3405 N N . THR B 1 206 ? -15.281 -8.125 3.83 1 73.25 206 THR B N 1
ATOM 3406 C CA . THR B 1 206 ? -16.562 -7.867 4.465 1 73.25 206 THR B CA 1
ATOM 3407 C C . THR B 1 206 ? -17.375 -6.875 3.648 1 73.25 206 THR B C 1
ATOM 3409 O O . THR B 1 206 ? -18.391 -6.348 4.125 1 73.25 206 THR B O 1
ATOM 3412 N N . SER B 1 207 ? -17.016 -6.34 2.504 1 61.16 207 SER B N 1
ATOM 3413 C CA . SER B 1 207 ? -17.578 -5.254 1.707 1 61.16 207 SER B CA 1
ATOM 3414 C C . SER B 1 207 ? -19.078 -5.129 1.926 1 61.16 207 SER B C 1
ATOM 3416 O O . SER B 1 207 ? -19.625 -4.023 1.891 1 61.16 207 SER B O 1
ATOM 3418 N N . GLN B 1 208 ? -19.797 -6.055 2.217 1 53.75 208 GLN B N 1
ATOM 3419 C CA . GLN B 1 208 ? -21.234 -5.898 2.387 1 53.75 208 GLN B CA 1
ATOM 3420 C C . GLN B 1 208 ? -21.562 -5.031 3.604 1 53.75 208 GLN B C 1
ATOM 3422 O O . GLN B 1 208 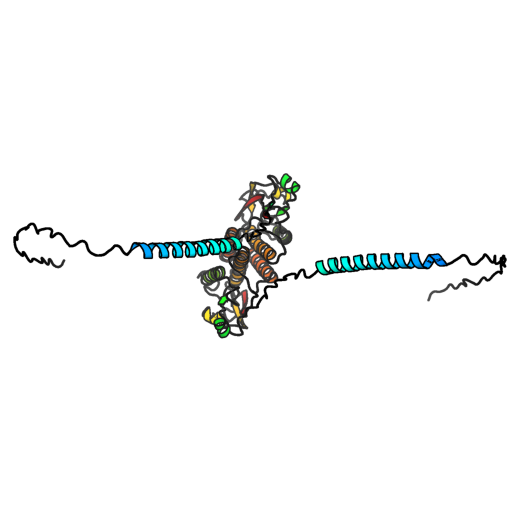? -22.531 -4.266 3.592 1 53.75 208 GLN B O 1
ATOM 3427 N N . GLU B 1 209 ? -20.781 -5.023 4.59 1 53.59 209 GLU B N 1
ATOM 3428 C CA . GLU B 1 209 ? -21.125 -4.395 5.859 1 53.59 209 GLU B CA 1
ATOM 3429 C C . GLU B 1 209 ? -20.625 -2.953 5.914 1 53.59 209 GLU B C 1
ATOM 3431 O O . GLU B 1 209 ? -21.172 -2.125 6.637 1 53.59 209 GLU B O 1
ATOM 3436 N N . LEU B 1 210 ? -19.734 -2.553 5.062 1 56.03 210 LEU B N 1
ATOM 3437 C CA . LEU B 1 210 ? -19.172 -1.203 5.082 1 56.03 210 LEU B CA 1
ATOM 3438 C C . LEU B 1 210 ? -20.172 -0.203 4.496 1 56.03 210 LEU B C 1
ATOM 3440 O O . LEU B 1 210 ? -19.984 1.009 4.645 1 56.03 210 LEU B O 1
ATOM 3444 N N . ALA B 1 211 ? -21.25 -0.714 3.93 1 53.34 211 ALA B N 1
ATOM 3445 C CA . ALA B 1 211 ? -22.203 0.108 3.18 1 53.34 211 ALA B CA 1
ATOM 3446 C C . ALA B 1 211 ? -23 1.014 4.113 1 53.34 211 ALA B C 1
ATOM 3448 O O . ALA B 1 211 ? -23.594 1.999 3.67 1 53.34 211 ALA B O 1
ATOM 3449 N N . GLY B 1 212 ? -22.875 0.832 5.387 1 56.84 212 GLY B N 1
ATOM 3450 C CA . GLY B 1 212 ? -23.641 1.824 6.121 1 56.84 212 GLY B CA 1
ATOM 3451 C C . GLY B 1 212 ? -22.828 3.064 6.465 1 56.84 212 GLY B C 1
ATOM 3452 O O . GLY B 1 212 ? -21.656 2.969 6.84 1 56.84 212 GLY B O 1
ATOM 3453 N N . SER B 1 213 ? -23.172 4.191 5.777 1 61.84 213 SER B N 1
ATOM 3454 C CA . SER B 1 213 ? -22.609 5.516 6 1 61.84 213 SER B CA 1
ATOM 3455 C C . SER B 1 213 ? -22.531 5.844 7.488 1 61.84 213 SER B C 1
ATOM 3457 O O . SER B 1 213 ? -23.438 6.465 8.039 1 61.84 213 SER B O 1
ATOM 3459 N N . GLN B 1 214 ? -21.594 5.148 8.148 1 80.19 214 GLN B N 1
ATOM 3460 C CA . GLN B 1 214 ? -21.422 5.438 9.57 1 80.19 214 GLN B CA 1
ATOM 3461 C C . GLN B 1 214 ? -19.953 5.676 9.914 1 80.19 214 GLN B C 1
ATOM 3463 O O . GLN B 1 214 ? -19.062 5.328 9.141 1 80.19 214 GLN B O 1
ATOM 3468 N N . ILE B 1 215 ? -19.828 6.426 11.07 1 92.75 215 ILE B N 1
ATOM 3469 C CA . ILE B 1 215 ? -18.5 6.598 11.656 1 92.75 215 ILE B CA 1
ATOM 3470 C C . ILE B 1 215 ? -17.906 5.23 11.984 1 92.75 215 ILE B C 1
ATOM 3472 O O . ILE B 1 215 ? -18.578 4.363 12.531 1 92.75 215 ILE B O 1
ATOM 3476 N N . GLY B 1 216 ? -16.703 5.016 11.523 1 93.62 216 GLY B N 1
ATOM 3477 C CA . GLY B 1 216 ? -16.062 3.738 11.797 1 93.62 216 GLY B CA 1
ATOM 3478 C C . GLY B 1 216 ? -14.594 3.869 12.156 1 93.62 216 GLY B C 1
ATOM 3479 O O . GLY B 1 216 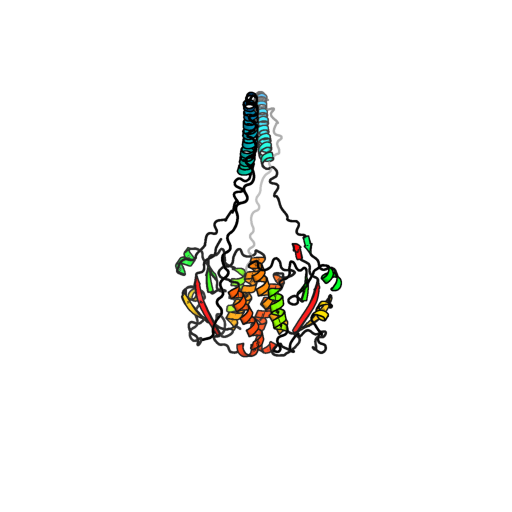? -13.906 2.865 12.375 1 93.62 216 GLY B O 1
ATOM 3480 N N . SER B 1 217 ? -14.102 5.125 12.219 1 96 217 SER B N 1
ATOM 3481 C CA . SER B 1 217 ? -12.695 5.359 12.516 1 96 217 SER B CA 1
ATOM 3482 C C . SER B 1 217 ? -12.492 6.695 13.227 1 96 217 SER B C 1
ATOM 3484 O O . SER B 1 217 ? -13.344 7.586 13.133 1 96 217 SER B O 1
ATOM 3486 N N . THR B 1 218 ? -11.445 6.793 14 1 97.44 218 THR B N 1
ATOM 3487 C CA . THR B 1 218 ? -11.07 8.023 14.688 1 97.44 218 THR B CA 1
ATOM 3488 C C . THR B 1 218 ? -9.562 8.219 14.656 1 97.44 218 THR B C 1
ATOM 3490 O O . THR B 1 218 ? -8.812 7.27 14.43 1 97.44 218 THR B O 1
ATOM 3493 N N . PHE B 1 219 ? -9.18 9.445 14.805 1 97.75 219 PHE B N 1
ATOM 3494 C CA . PHE B 1 219 ? -7.77 9.797 14.898 1 97.75 219 PHE B CA 1
ATOM 3495 C C . PHE B 1 219 ? -7.582 11.086 15.688 1 97.75 219 PHE B C 1
ATOM 3497 O O . PHE B 1 219 ? -8.547 11.812 15.938 1 97.75 219 PHE B O 1
ATOM 3504 N N . ASP B 1 220 ? -6.395 11.289 16.078 1 98 220 ASP B N 1
ATOM 3505 C CA . ASP B 1 220 ? -6.016 12.57 16.672 1 98 220 ASP B CA 1
ATOM 3506 C C . ASP B 1 220 ? -5.188 13.398 15.695 1 98 220 ASP B C 1
ATOM 3508 O O . ASP B 1 220 ? -4.344 12.867 14.977 1 98 220 ASP B O 1
ATOM 3512 N N . VAL B 1 221 ? -5.504 14.711 15.695 1 98.44 221 VAL B N 1
ATOM 3513 C CA . VAL B 1 221 ? -4.633 15.609 14.945 1 98.44 221 VAL B CA 1
ATOM 3514 C C . VAL B 1 221 ? -3.33 15.828 15.711 1 98.44 221 VAL B C 1
ATOM 3516 O O . VAL B 1 221 ? -3.344 16.047 16.922 1 98.44 221 VAL B O 1
ATOM 3519 N N . GLY B 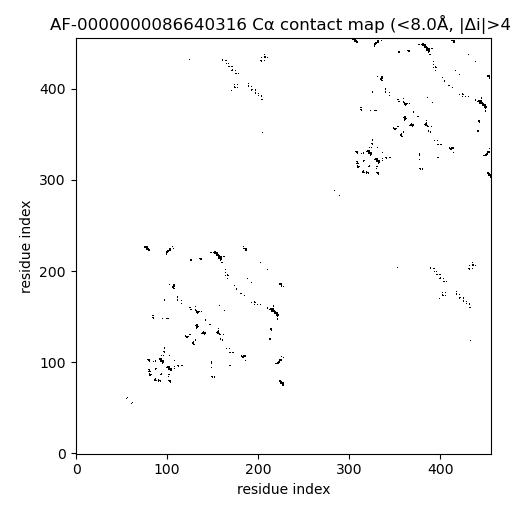1 222 ? -2.217 15.727 14.945 1 97.69 222 GLY B N 1
ATOM 3520 C CA . GLY B 1 222 ? -0.974 15.742 15.703 1 97.69 222 GLY B CA 1
ATOM 3521 C C . GLY B 1 222 ? 0.103 16.594 15.062 1 97.69 222 GLY B C 1
ATOM 3522 O O . GLY B 1 222 ? -0.164 17.328 14.102 1 97.69 222 GLY B O 1
ATOM 3523 N N . LEU B 1 223 ? 1.242 16.703 15.727 1 98 223 LEU B N 1
ATOM 3524 C CA . LEU B 1 223 ? 2.521 17.25 15.289 1 98 223 LEU B CA 1
ATOM 3525 C C . LEU B 1 223 ? 3.586 16.156 15.227 1 98 223 LEU B C 1
ATOM 3527 O O . LEU B 1 223 ? 3.738 15.383 16.17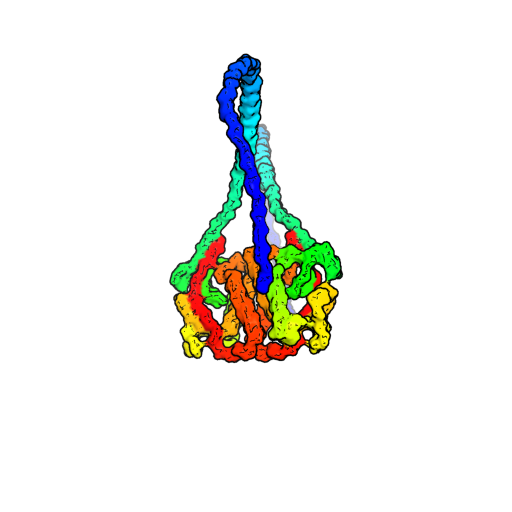2 1 98 223 LEU B O 1
ATOM 3531 N N . VAL B 1 224 ? 4.195 16.109 14.062 1 96.69 224 VAL B N 1
ATOM 3532 C CA . VAL B 1 224 ? 5.227 15.078 13.961 1 96.69 224 VAL B CA 1
ATOM 3533 C C . VAL B 1 224 ? 6.555 15.719 13.57 1 96.69 224 VAL B C 1
ATOM 3535 O O . VAL B 1 224 ? 6.59 16.859 13.094 1 96.69 224 VAL B O 1
ATOM 3538 N N . SER B 1 225 ? 7.629 15.023 13.867 1 95 225 SER B N 1
ATOM 3539 C CA . SER B 1 225 ? 8.984 15.43 13.5 1 95 225 SER B CA 1
ATOM 3540 C C . SER B 1 225 ? 9.602 14.453 12.5 1 95 225 SER B C 1
ATOM 3542 O O . SER B 1 225 ? 9.039 13.383 12.234 1 95 225 SER B O 1
ATOM 3544 N N . CYS B 1 226 ? 10.539 14.898 11.828 1 92.62 226 CYS B N 1
ATOM 3545 C CA . CYS B 1 226 ? 11.273 13.953 10.992 1 92.62 226 CYS B CA 1
ATOM 3546 C C . CYS B 1 226 ? 12.758 14.273 10.984 1 92.62 226 CYS B C 1
ATOM 3548 O O . CYS B 1 226 ? 13.156 15.391 11.305 1 92.62 226 CYS B O 1
ATOM 3550 N N . TRP B 1 227 ? 13.547 13.32 10.695 1 87.5 227 TRP B N 1
ATOM 3551 C CA . TRP B 1 227 ? 15 13.422 10.727 1 87.5 227 TRP B CA 1
ATOM 3552 C C . TRP B 1 227 ? 15.555 13.695 9.328 1 87.5 227 TRP B C 1
ATOM 3554 O O . TRP B 1 227 ? 15.047 13.172 8.336 1 87.5 227 TRP B O 1
ATOM 3564 N N . VAL B 1 228 ? 16.562 14.562 9.203 1 84.12 228 VAL B N 1
ATOM 3565 C CA . VAL B 1 228 ? 17.234 14.875 7.945 1 84.12 228 VAL B CA 1
ATOM 3566 C C . VAL B 1 228 ? 18.656 14.336 7.98 1 84.12 228 VAL B C 1
ATOM 3568 O O . VAL B 1 228 ? 19.297 14.305 9.039 1 84.12 228 VAL B O 1
#

Secondary structure (DSSP, 8-state):
--------------------------------TTHHHHHHHHHHHHHHHHHHHHHHHHHHHHHS------------PEE--TTSHHHHHHTTEEEETTTTEEEEGGG--HHHHHHHHHHHH-TTSTTSSS--BSSTTS-SB---HHHHHT-BT-EEEEEHHHHHHHHHHHHHHHHHHHTTSSS--SS--HHHHHHHHHHHHHHHHHTTGGGS--EEEEEEBEE--EE-/-------------------------------GGGGHHHHHHHHHHHHHHHHHHHHHHHHHHHHS------------PEE--TTSHHHHHHTTEEEETTTTEEEEGGG--HHHHHHHHHHHH-TTSTTSSS--BSSTTS-SB---HHHHHT-BT-EEEEEHHHHHHHHHHHHHHHHHHHTTSSS--SS--HHHHHHHHHHHHHHHHHTTGGGS--EEEEEEBEE--EE-

Foldseek 3Di:
DDDDDDDDPDDDDDDDDPDDPDDPPPDDDPDPPPPPVVVVVVVVVVVVVVVVVVVVVVVVVCVVPPPVPCPCPVPFDKFWQPDFLVSNVVSCWDQQPLQLETEHPQADDVPLSVVLQVVQQDQPDQVGHQFKALDQASPGGQDDPVSSLRQAPGKIWGALVSLLVSLVSVVVVVVCCVVPVGPHHWDDDVVNNVVNVVSNVVCVVPVVPSPHSGTDDMDGRHITMDID/DDDDDDDDDDDDDDDDDDDDDDDPDDDDPDDDDVPPPVVVVVVVVVVVVVVVVVVVVVVVVCVVPPPVPCPCVVPWDKFWQPDFLVSNVVSCWDQQPLQLETEHPQADDVPLSVVLQVVQQDQPDQVGHQFKALDQASPGGQDDPVSSLRQAPGKIWGALVSLLVSLVSVVVVVVCCVVPVGPHHWDDDVVNNVVNVVSNVVCVVPVVPSPHSGTDDMDGRHITMDID

=== Feature glossary ===
The features interleaved in this record are:

— What the protein is —

Sequence gives the chain of amino acids in standard one-letter code (A=alanine, C=cysteine, …, Y=tyrosine), read N→C. It is the only feature that is directly encoded by the gene; all structural features are derived from the folded form of this sequence.

Database cross-references. InterPro integrates a dozen domain/family signature databases into unified entries with residue-range hits. GO terms attach function/process/location labels with evidence codes. CATH codes position the fold in a four-level structural taxonomy. Organism is the NCBI-taxonomy species name.

— Where its atoms are —

Atomic coordinates in PDBx/mmCIF format — the same representation the Protein Data Bank distributes. Each line of the _atom_site loop places one backbone atom in Cartesian space (units: ångströms, origin: arbitrary).

The six renders are orthographic views along the three Cartesian axes in both directions. Representation (cartoon, sticks, or surface) and color scheme (sequence-rainbow or by-chain) vary across proteins so the training set covers all the common visualization conventions.

— Local backbone conformation —

Eight-state secondary structure (DSSP): H is the canonical α-helix, G the tighter 3₁₀-helix, I the wider π-helix; E/B are β-structure, T and S are turns and bends, and '-' is everything else. DSSP derives these from the pattern of main-chain N–H···O=C hydrogen bonds, not from the sequence.

P-SEA three-state annotation labels each residue as helix, strand, or coil based purely on the geometry of the Cα trace. It serves as a fallback when the full backbone (and thus DSSP) is unavailable.

The φ/ψ torsion pair specifies the backbone conformation at each residue. φ rotates about the N–Cα bond, ψ about the Cα–C bond. Steric clashes forbid most of the (φ, ψ) plane — the allowed regions (α-helix basin, β-sheet basin, left-handed helix) are the Ramachandran-allowed regions.

— Global shape and packing —

The geometric summary reports three shape descriptors. Rg (radius of gyration) measures how spread out the Cα atoms are about their centre of mass; compact globular proteins have small Rg, elongated or unfolded ones large. Cα contacts (<8 Å, |i−j|>4) count long-range residue pairs in spatial proximity — high for tightly packed folds, near zero for rods or random coil. The bounding-box extents give the protein's footprint along x, y, z in Å.

Solvent-accessible surface area (SASA) is the area in Å² traced out by the centre of a 1.4 Å probe sphere (a water molecule) rolled over the protein's van der Waals surface (Shrake–Rupley / Lee–Richards construction). Buried residues have near-zero SASA; fully exposed residues can exceed 200 Å². The total SASA scales roughly with the number of surface residues.

The contact map is a binary N×N matrix image: pixel (i, j) is dark where Cα_i and Cα_j are within 8 Å and |i−j|>4. Because the |i−j|>4 filter removes local helical contacts, off-diagonal stripes parallel to the main diagonal indicate parallel β-sheets; stripes perpendicular to it indicate antiparallel β-sheets. The Ramachandran plot scatters every residue's (φ, ψ) pair against the sterically allowed regions. The PAE heatmap renders the predicted-aligned-error matrix.

— Structural neighborhood —

3Di is Foldseek's structural alphabet. Each residue is assigned one of twenty discrete states based on how its Cα sits relative to its spatial (not sequential) neighbors. Aligning 3Di strings finds structural homologs roughly as well as full 3D superposition, but orders of magnitude faster.

Nearest PDB neighbors are the top structural matches found by Foldseek when searching this structure against the entire Protein Data Bank. Each hit reports a TM-score (0 to 1; >0.5 almost always implies the same fold) and an E-value. These are *structural* homologs — they may share no detectable sequence similarity.

— Confidence and disorder —

For AlphaFold models, the B-factor field carries pLDDT — the model's own estimate of local accuracy on a 0–100 scale. Regions with pLDDT<50 should be treated as essentially unmodeled; they often correspond to intrinsically disordered segments.

Crystallographic B-factors measure how much each atom's electron density is smeared out, in Å². They rise in mobile loops and surface residues and fall in the buried interior. In AlphaFold models this column is repurposed to hold pLDDT instead.

Predicted aligned error is AlphaFold's pairwise confidence. Unlike pLDDT (per-residue), PAE is per-residue-pair and captures whether two parts of the structure are correctly placed relative to each other. Units are ångströms of expected positional error.